Protein 3PQZ (pdb70)

B-factor: mean 33.23, std 18.2, range [5.37, 150.25]

Nearest PDB structures (foldseek):
  3pqz-assembly1_A  TM=1.010E+00  e=4.378E-22  Homo sapiens
  7mp3-assembly2_C  TM=1.003E+00  e=7.260E-20  Homo sapiens
  3pqz-assembly2_B  TM=9.980E-01  e=1.203E-19  Homo sapiens
  7mp3-assembly1_B  TM=9.924E-01  e=3.200E-18  Homo sapiens
  7mp3-assembly2_D  TM=9.822E-01  e=5.647E-18  Homo sapiens

Radius of gyration: 23.72 Å; Cα contacts (8 Å, |Δi|>4): 847; chains: 6; bounding box: 59×44×58 Å

Solvent-accessible surface area: 21360 Å² total

InterPro domains:
  IPR000159 Ras-associating domain [PS50200] (100-186)
  IPR000159 Ras-associating domain [SM00314] (100-186)
  IPR000980 SH2 domain [PF00017] (431-512)
  IPR000980 SH2 domain [PS50001] (431-527)
  IPR000980 SH2 domain [SM00252] (429-518)
  IPR001849 Pleckstrin homology domain [PF00169] (231-335)
  IPR001849 Pleckstrin homology domain [PS50003] (229-338)
  IPR001849 Pleckstrin homology domain [SM00233] (230-340)
  IPR011993 PH-like domain superfamily [G3DSA:2.30.29.30] (189-351)
  IPR015042 BPS (Between PH and SH2) domain [PF08947] (365-411)
  IPR029071 Ubiquitin-like domain superfamily [SSF54236] (96-192)
  IPR035032 Growth factor receptor-bound protein 7, SH2 domain [cd10413] (425-532)
  IPR036860 SH2 domain superfamily [G3DSA:3.30.505.10] (414-532)
  IPR036860 SH2 domain superfamily [SSF55550] (418-529)
  IPR039664 GRB/APBB1IP [PTHR11243] (36-532)
  IPR039665 APBB1IP, PH domain [cd01259] (225-347)
  IPR046986 Growth factor receptor-bound protein 7, RA domain [cd16140] (100-187)

Foldseek 3Di:
DCCVVPQLEPEADDPVVQLVLCVVVPLDFLAWHKYDDPVDQKIWIWGRDPSDTDIFIKDWDADPGAIWIDRPVPPDTGNDVVRVLVVQQPPCVVHPHGNPHRRD/DVPVVVPFLEPEDDDPVVQLVLCVVVPLDFLAWHKYDDPPDCKIWIWGRDPSDTDIFIWHWDCVVQIWIDRPVPPDTDNYPVRVLVVQQPPCVVHPHGNPHRRGD/DQEPEDDDPVVQLVVCVVVPLDAQEWHKYQDDPDNQKIWIWGHDPSDTDIFIWHWDDDVAIWIDSPPPPDTDNDDVVVLVVQQPDQVVHPHGHDHGD/DQQEPEADDPVVQLVVCVVVPLDAQEWHKYQDPPPVQKIWIWGHDPSDTDIFIWHWDDVQIWIDRPPPPDTDNDDVRVLVVQQPDQVVHPHGHDHGD/DDVPDDDDDD/DDVPDDDDDD

Sequence (423 aa):
AIHRTQLWFHGRISREESQRLIGQQGLVDGLFLVRESQRPQGFVLSLCHLQKVKHYLILPSEEEGRLYFSMDDGQTRFTDLLQLVEFHQLNRGILPCLLRHCCTAAIHRTQLWFHGRISREESQRLIGQQGLVDGLFLVRESQRNQGFVLSLCHLQKVKHYLILPSEEGRLYFSMDDGQTRFTDLLQLVEFHQLNRGILPCLLRHCCTRLWFHGRISREESQRLIGQQGLVDGLFLVRESQRNPQGFVLSLCHLQKVKHYLILPSEEERLYFSMDDGQTRFTDLLQLVEFHQLNRGILPCLLRHCCQLWFHGRISREESQRLIGQQGLVDGLFLVRESQRNPQGFVLSLCHLQKVKHYLILPSEERLYFSMDDGQTRFTDLLQLVEFHQLNRGILPCLLRHCCWFEGYDNTFPWFEGYDNTFP

CATH classification: 3.30.505.10

Structure (mmCIF, N/CA/C/O backbone):
data_3PQZ
#
_entry.id   3PQZ
#
_cell.length_a   52.660
_cell.length_b   79.110
_cell.length_c   54.690
_cell.angle_alpha   90.00
_cell.angle_beta   104.40
_cell.angle_gamma   90.00
#
_symmetry.space_group_name_H-M   'P 1 21 1'
#
loop_
_entity.id
_entity.type
_entity.pdbx_description
1 polymer 'Growth factor receptor-bound protein 7'
2 polymer 'cyclic peptide'
3 water water
#
loop_
_atom_site.group_PDB
_atom_site.id
_atom_site.type_symbol
_atom_site.label_atom_id
_atom_site.label_alt_id
_atom_site.label_comp_id
_atom_site.label_asym_id
_atom_site.label_entity_id
_atom_site.label_seq_id
_atom_site.pdbx_PDB_ins_code
_atom_site.Cartn_x
_atom_site.Cartn_y
_atom_site.Cartn_z
_atom_site.occupancy
_atom_site.B_iso_or_equiv
_atom_site.auth_seq_id
_atom_site.auth_comp_id
_atom_site.auth_asym_id
_atom_site.auth_atom_id
_atom_site.pdbx_PDB_model_num
ATOM 1 N N . ALA A 1 9 ? 20.420 1.328 18.209 1.00 37.42 424 ALA A N 1
ATOM 2 C CA . ALA A 1 9 ? 21.731 1.083 17.612 1.00 50.29 424 ALA A CA 1
ATOM 3 C C . ALA A 1 9 ? 22.613 0.199 18.492 1.00 45.90 424 ALA A C 1
ATOM 4 O O . ALA A 1 9 ? 23.626 -0.337 18.030 1.00 45.91 424 ALA A O 1
ATOM 6 N N . ILE A 1 10 ? 22.233 0.049 19.758 1.00 28.93 425 ILE A N 1
ATOM 7 C CA . ILE A 1 10 ? 22.956 -0.845 20.648 1.00 25.82 425 ILE A CA 1
ATOM 8 C C . ILE A 1 10 ? 22.709 -2.287 20.263 1.00 35.96 425 ILE A C 1
ATOM 9 O O . ILE A 1 10 ? 23.507 -3.156 20.588 1.00 43.49 425 ILE A O 1
ATOM 14 N N . HIS A 1 11 ? 21.598 -2.554 19.585 1.00 39.07 426 HIS A N 1
ATOM 15 C CA . HIS A 1 11 ? 21.322 -3.926 19.173 1.00 28.65 426 HIS A CA 1
ATOM 16 C C . HIS A 1 11 ? 22.390 -4.432 18.204 1.00 13.08 426 HIS A C 1
ATOM 17 O O . HIS A 1 11 ? 22.564 -5.639 18.027 1.00 26.90 426 HIS A O 1
ATOM 24 N N . ARG A 1 12 ? 23.129 -3.500 17.608 1.00 29.95 427 ARG A N 1
ATOM 25 C CA . ARG A 1 12 ? 24.217 -3.843 16.701 1.00 37.82 427 ARG A CA 1
ATOM 26 C C . ARG A 1 12 ? 25.388 -4.478 17.434 1.00 35.19 427 ARG A C 1
ATOM 27 O O . ARG A 1 12 ? 26.229 -5.129 16.828 1.00 49.34 427 ARG A O 1
ATOM 35 N N . THR A 1 13 ? 25.439 -4.274 18.744 1.00 37.49 428 THR A N 1
ATOM 36 C CA . THR A 1 13 ? 26.495 -4.856 19.563 1.00 23.75 428 THR A CA 1
ATOM 37 C C . THR A 1 13 ? 26.097 -6.247 20.040 1.00 20.54 428 THR A C 1
ATOM 38 O O . THR A 1 13 ? 26.897 -6.964 20.642 1.00 27.37 428 THR A O 1
ATOM 42 N N . GLN A 1 14 ? 24.853 -6.627 19.768 1.00 23.01 429 GLN A N 1
ATOM 43 C CA . GLN A 1 14 ? 24.362 -7.950 20.151 1.00 18.54 429 GLN A CA 1
ATOM 44 C C . GLN A 1 14 ? 24.671 -9.016 19.091 1.00 28.27 429 GLN A C 1
ATOM 45 O O . GLN A 1 14 ? 24.577 -8.730 17.896 1.00 36.92 429 GLN A O 1
ATOM 51 N N . LEU A 1 15 ? 25.011 -10.236 19.504 1.00 27.33 430 LEU A N 1
ATOM 52 C CA . LEU A 1 15 ? 25.329 -11.274 18.520 1.00 29.27 430 LEU A CA 1
ATOM 53 C C . LEU A 1 15 ? 24.091 -11.950 17.941 1.00 29.25 430 LEU A C 1
ATOM 54 O O . LEU A 1 15 ? 24.189 -12.666 16.944 1.00 35.20 430 LEU A O 1
ATOM 59 N N . TRP A 1 16 ? 22.928 -11.712 18.538 1.00 23.77 431 TRP A N 1
ATOM 60 C CA . TRP A 1 16 ? 21.713 -12.333 18.026 1.00 25.39 431 TRP A CA 1
ATOM 61 C C . TRP A 1 16 ? 21.127 -11.463 16.924 1.00 27.76 431 TRP A C 1
ATOM 62 O O . TRP A 1 16 ? 20.140 -11.824 16.285 1.00 29.73 431 TRP A O 1
ATOM 73 N N . PHE A 1 17 ? 21.753 -10.311 16.712 1.00 11.11 432 PHE A N 1
ATOM 74 C CA . PHE A 1 17 ? 21.282 -9.352 15.725 1.00 21.44 432 PHE A CA 1
ATOM 75 C C . PHE A 1 17 ? 21.996 -9.600 14.405 1.00 27.91 432 PHE A C 1
ATOM 76 O O . PHE A 1 17 ? 23.224 -9.556 14.335 1.00 36.19 432 PHE A O 1
ATOM 84 N N . HIS A 1 18 ? 21.219 -9.852 13.363 1.00 22.83 433 HIS A N 1
ATOM 85 C CA . HIS A 1 18 ? 21.760 -10.245 12.070 1.00 11.77 433 HIS A CA 1
ATOM 86 C C . HIS A 1 18 ? 21.560 -9.138 11.048 1.00 24.25 433 HIS A C 1
ATOM 87 O O . HIS A 1 18 ? 21.821 -9.323 9.859 1.00 28.24 433 HIS A O 1
ATOM 94 N N . GLY A 1 19 ? 21.109 -7.983 11.523 1.00 16.22 434 GLY A N 1
ATOM 95 C CA . GLY A 1 19 ? 20.781 -6.876 10.649 1.00 19.07 434 GLY A CA 1
ATOM 96 C C . GLY A 1 19 ? 19.857 -7.341 9.541 1.00 22.92 434 GLY A C 1
ATOM 97 O O . GLY A 1 19 ? 18.904 -8.076 9.802 1.00 18.85 434 GLY A O 1
ATOM 98 N N . ARG A 1 20 ? 20.128 -6.926 8.309 1.00 26.62 435 ARG A N 1
ATOM 99 C CA . ARG A 1 20 ? 19.191 -7.175 7.218 1.00 27.61 435 ARG A CA 1
ATOM 100 C C . ARG A 1 20 ? 19.442 -8.485 6.474 1.00 32.39 435 ARG A C 1
ATOM 101 O O . ARG A 1 20 ? 20.220 -8.535 5.522 1.00 41.59 435 ARG A O 1
ATOM 109 N N . ILE A 1 21 ? 18.764 -9.538 6.916 1.00 25.74 436 ILE A N 1
ATOM 110 C CA . ILE A 1 21 ? 18.777 -10.832 6.241 1.00 15.22 436 ILE A CA 1
ATOM 111 C C . ILE A 1 21 ? 17.344 -11.278 5.984 1.00 15.24 436 ILE A C 1
ATOM 112 O O . ILE A 1 21 ? 16.429 -10.897 6.708 1.00 20.44 436 ILE A O 1
ATOM 117 N N . SER A 1 22 ? 17.154 -12.076 4.943 1.00 17.73 437 SER A N 1
ATOM 118 C CA . SER A 1 22 ? 15.828 -12.535 4.539 1.00 21.19 437 SER A CA 1
ATOM 119 C C . SER A 1 22 ? 15.286 -13.590 5.503 1.00 20.99 437 SER A C 1
ATOM 120 O O . SER A 1 22 ? 16.034 -14.158 6.297 1.00 18.66 437 SER A O 1
ATOM 123 N N . ARG A 1 23 ? 13.982 -13.842 5.433 1.00 25.59 438 ARG A N 1
ATOM 124 C CA . ARG A 1 23 ? 13.376 -14.950 6.169 1.00 22.98 438 ARG A CA 1
ATOM 125 C C . ARG A 1 23 ? 14.018 -16.289 5.833 1.00 20.47 438 ARG A C 1
ATOM 126 O O . ARG A 1 23 ? 14.316 -17.089 6.730 1.00 37.05 438 ARG A O 1
ATOM 134 N N . GLU A 1 24 ? 14.259 -16.529 4.551 1.00 29.60 439 GLU A N 1
ATOM 135 C CA . GLU A 1 24 ? 14.889 -17.768 4.113 1.00 32.35 439 GLU A CA 1
ATOM 136 C C . GLU A 1 24 ? 16.254 -17.944 4.765 1.00 24.14 439 GLU A C 1
ATOM 137 O O . GLU A 1 24 ? 16.584 -19.012 5.282 1.00 22.25 439 GLU A O 1
ATOM 143 N N . GLU A 1 25 ? 17.068 -16.913 4.714 1.00 16.69 440 GLU A N 1
ATOM 144 C CA . GLU A 1 25 ? 18.357 -16.907 5.351 1.00 17.82 440 GLU A CA 1
ATOM 145 C C . GLU A 1 25 ? 18.298 -17.051 6.840 1.00 24.14 440 GLU A C 1
ATOM 146 O O . GLU A 1 25 ? 19.107 -17.716 7.385 1.00 27.51 440 GLU A O 1
ATOM 152 N N . SER A 1 26 ? 17.329 -16.460 7.494 1.00 14.21 441 SER A N 1
ATOM 153 C CA . SER A 1 26 ? 17.157 -16.720 8.886 1.00 24.59 441 SER A CA 1
ATOM 154 C C . SER A 1 26 ? 16.779 -18.161 9.230 1.00 17.51 441 SER A C 1
ATOM 155 O O . SER A 1 26 ? 17.151 -18.634 10.227 1.00 24.31 441 SER A O 1
ATOM 158 N N . GLN A 1 27 ? 16.080 -18.852 8.370 1.00 14.77 442 GLN A N 1
ATOM 159 C CA . GLN A 1 27 ? 15.743 -20.218 8.638 1.00 25.49 442 GLN A CA 1
ATOM 160 C C . GLN A 1 27 ? 16.858 -21.194 8.298 1.00 34.70 442 GLN A C 1
ATOM 161 O O . GLN A 1 27 ? 16.930 -22.230 8.855 1.00 30.10 442 GLN A O 1
ATOM 167 N N . ARG A 1 28 ? 17.740 -20.803 7.404 1.00 34.88 443 ARG A N 1
ATOM 168 C CA . ARG A 1 28 ? 18.934 -21.543 7.174 1.00 38.04 443 ARG A CA 1
ATOM 169 C C . ARG A 1 28 ? 19.885 -21.418 8.330 1.00 47.65 443 ARG A C 1
ATOM 170 O O . ARG A 1 28 ? 20.455 -22.417 8.737 1.00 50.66 443 ARG A O 1
ATOM 178 N N . LEU A 1 29 ? 20.042 -20.211 8.870 1.00 40.20 444 LEU A N 1
ATOM 179 C CA . LEU A 1 29 ? 20.938 -19.968 9.987 1.00 26.93 444 LEU A CA 1
ATOM 180 C C . LEU A 1 29 ? 20.501 -20.710 11.232 1.00 19.44 444 LEU A C 1
ATOM 181 O O . LEU A 1 29 ? 21.300 -21.392 11.876 1.00 29.93 444 LEU A O 1
ATOM 186 N N . ILE A 1 30 ? 19.223 -20.586 11.561 1.00 22.02 445 ILE A N 1
ATOM 187 C CA . ILE A 1 30 ? 18.668 -21.366 12.658 1.00 27.36 445 ILE A CA 1
ATOM 188 C C . ILE A 1 30 ? 18.807 -22.876 12.448 1.00 26.16 445 ILE A C 1
ATOM 189 O O . ILE A 1 30 ? 19.132 -23.604 13.385 1.00 25.19 445 ILE A O 1
ATOM 194 N N . GLY A 1 31 ? 18.554 -23.345 11.232 1.00 26.62 446 GLY A N 1
ATOM 195 C CA . GLY A 1 31 ? 18.874 -24.718 10.879 1.00 24.15 446 GLY A CA 1
ATOM 196 C C . GLY A 1 31 ? 20.320 -25.144 11.093 1.00 35.48 446 GLY A C 1
ATOM 197 O O . GLY A 1 31 ? 20.584 -26.239 11.589 1.00 31.09 446 GLY A O 1
ATOM 198 N N . GLN A 1 32 ? 21.258 -24.270 10.741 1.00 40.40 447 GLN A N 1
ATOM 199 C CA . GLN A 1 32 ? 22.685 -24.570 10.854 1.00 36.82 447 GLN A CA 1
ATOM 200 C C . GLN A 1 32 ? 23.112 -24.833 12.281 1.00 40.78 447 GLN A C 1
ATOM 201 O O . GLN A 1 32 ? 24.016 -25.629 12.541 1.00 48.08 447 GLN A O 1
ATOM 207 N N . GLN A 1 33 ? 22.462 -24.138 13.198 1.00 43.49 448 GLN A N 1
ATOM 208 C CA . GLN A 1 33 ? 22.775 -24.244 14.609 1.00 37.40 448 GLN A CA 1
ATOM 209 C C . GLN A 1 33 ? 21.882 -25.273 15.313 1.00 32.61 448 GLN A C 1
ATOM 210 O O . GLN A 1 33 ? 21.748 -25.267 16.529 1.00 45.11 448 GLN A O 1
ATOM 216 N N . GLY A 1 34 ? 21.278 -26.155 14.513 1.00 28.34 449 GLY A N 1
ATOM 217 C CA . GLY A 1 34 ? 20.585 -27.343 15.005 1.00 28.10 449 GLY A CA 1
ATOM 218 C C . GLY A 1 34 ? 19.108 -27.333 15.373 1.00 34.91 449 GLY A C 1
ATOM 219 O O . GLY A 1 34 ? 18.604 -28.299 15.946 1.00 37.38 449 GLY A O 1
ATOM 220 N N . LEU A 1 35 ? 18.416 -26.248 15.043 1.00 36.98 450 LEU A N 1
ATOM 221 C CA . LEU A 1 35 ? 16.973 -26.122 15.264 1.00 28.92 450 LEU A CA 1
ATOM 222 C C . LEU A 1 35 ? 16.621 -26.436 16.699 1.00 35.36 450 LEU A C 1
ATOM 223 O O . LEU A 1 35 ? 15.715 -27.227 16.971 1.00 23.92 450 LEU A O 1
ATOM 228 N N . VAL A 1 36 ? 17.353 -25.836 17.625 1.00 45.18 451 VAL A N 1
ATOM 229 C CA . VAL A 1 36 ? 17.064 -26.015 19.033 1.00 40.59 451 VAL A CA 1
ATOM 230 C C . VAL A 1 36 ? 15.907 -25.123 19.461 1.00 42.09 451 VAL A C 1
ATOM 231 O O . VAL A 1 36 ? 15.787 -23.986 18.999 1.00 33.76 451 VAL A O 1
ATOM 235 N N . ASP A 1 37 ? 15.057 -25.636 20.340 1.00 45.87 452 ASP A N 1
ATOM 236 C CA . ASP A 1 37 ? 13.889 -24.890 20.783 1.00 28.34 452 ASP A CA 1
ATOM 237 C C . ASP A 1 37 ? 14.399 -23.660 21.534 1.00 27.15 452 ASP A C 1
ATOM 238 O O . ASP A 1 37 ? 15.255 -23.766 22.408 1.00 36.69 452 ASP A O 1
ATOM 243 N N . GLY A 1 38 ? 13.888 -22.493 21.167 1.00 26.85 45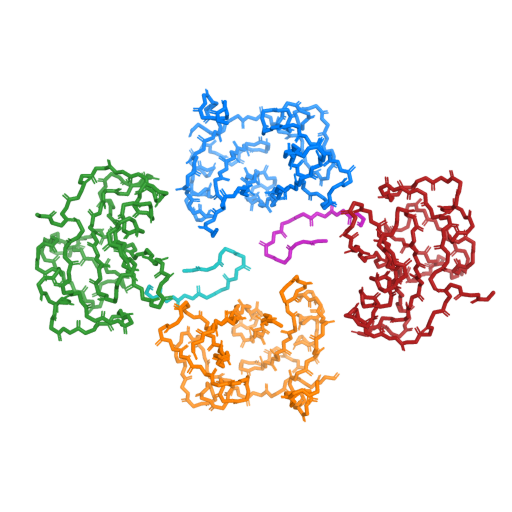3 GLY A N 1
ATOM 244 C CA . GLY A 1 38 ? 14.319 -21.231 21.742 1.00 17.56 453 GLY A CA 1
ATOM 245 C C . GLY A 1 38 ? 15.583 -20.657 21.126 1.00 20.93 453 GLY A C 1
ATOM 246 O O . GLY A 1 38 ? 16.104 -19.642 21.594 1.00 22.80 453 GLY A O 1
ATOM 247 N N . LEU A 1 39 ? 16.076 -21.302 20.073 1.00 19.79 454 LEU A N 1
ATOM 248 C CA . LEU A 1 39 ? 17.193 -20.757 19.315 1.00 20.14 454 LEU A CA 1
ATOM 249 C C . LEU A 1 39 ? 16.575 -19.570 18.598 1.00 22.02 454 LEU A C 1
ATOM 250 O O . LEU A 1 39 ? 15.510 -19.709 17.997 1.00 21.52 454 LEU A O 1
ATOM 255 N N . PHE A 1 40 ? 17.214 -18.407 18.639 1.00 27.68 455 PHE A N 1
ATOM 256 C CA . PHE A 1 40 ? 16.572 -17.236 18.059 1.00 25.43 455 PHE A CA 1
ATOM 257 C C . PHE A 1 40 ? 17.578 -16.228 17.519 1.00 27.45 455 PHE A C 1
ATOM 258 O O . PHE A 1 40 ? 18.754 -16.240 17.881 1.00 23.67 455 PHE A O 1
ATOM 266 N N . LEU A 1 41 ? 17.096 -15.356 16.642 1.00 21.15 456 LEU A N 1
ATOM 267 C CA . LEU A 1 41 ? 17.844 -14.189 16.199 1.00 20.01 456 LEU A CA 1
ATOM 268 C C . LEU A 1 41 ? 16.904 -13.017 15.927 1.00 15.03 456 LEU A C 1
ATOM 269 O O . LEU A 1 41 ? 15.706 -13.206 15.752 1.00 9.65 456 LEU A O 1
ATOM 274 N N . VAL A 1 42 ? 17.448 -11.807 15.894 1.00 15.48 457 VAL A N 1
ATOM 275 C CA . VAL A 1 42 ? 16.685 -10.628 15.500 1.00 9.54 457 VAL A CA 1
ATOM 276 C C . VAL A 1 42 ? 17.243 -9.956 14.255 1.00 15.95 457 VAL A C 1
ATOM 277 O O . VAL A 1 42 ? 18.460 -9.822 14.101 1.00 25.39 457 VAL A O 1
ATOM 281 N N . ARG A 1 43 ? 16.357 -9.533 13.367 1.00 18.35 458 ARG A N 1
ATOM 282 C CA . ARG A 1 43 ? 16.772 -8.941 12.111 1.00 25.79 458 ARG A CA 1
ATOM 283 C C . ARG A 1 43 ? 15.907 -7.778 11.671 1.00 31.19 458 ARG A C 1
ATOM 284 O O . ARG A 1 43 ? 14.822 -7.535 12.188 1.00 19.64 458 ARG A O 1
ATOM 292 N N . GLU A 1 44 ? 16.460 -7.016 10.736 1.00 27.70 459 GLU A N 1
ATOM 293 C CA . GLU A 1 44 ? 15.723 -5.954 10.055 1.00 29.97 459 GLU A CA 1
ATOM 294 C C . GLU A 1 44 ? 14.582 -6.431 9.164 1.00 25.64 459 GLU A C 1
ATOM 295 O O . GLU A 1 44 ? 14.747 -7.375 8.398 1.00 23.42 459 GLU A O 1
ATOM 301 N N . SER A 1 45 ? 13.479 -5.690 9.135 1.00 23.29 460 SER A N 1
ATOM 302 C CA . SER A 1 45 ? 12.402 -6.014 8.218 1.00 26.21 460 SER A CA 1
ATOM 303 C C . SER A 1 45 ? 12.866 -5.460 6.876 1.00 26.38 460 SER A C 1
ATOM 304 O O . SER A 1 45 ? 13.603 -4.468 6.843 1.00 32.05 460 SER A O 1
ATOM 307 N N . GLN A 1 46 ? 12.433 -6.059 5.775 1.00 31.34 461 GLN A N 1
ATOM 308 C CA . GLN A 1 46 ? 12.972 -5.715 4.461 1.00 29.27 461 GLN A CA 1
ATOM 309 C C . GLN A 1 46 ? 12.546 -4.340 3.962 1.00 36.59 461 GLN A C 1
ATOM 310 O O . GLN A 1 46 ? 13.341 -3.618 3.372 1.00 42.44 461 GLN A O 1
ATOM 316 N N . ARG A 1 47 ? 11.281 -3.993 4.163 1.00 39.37 462 ARG A N 1
ATOM 317 C CA . ARG A 1 47 ? 10.783 -2.684 3.749 1.00 47.08 462 ARG A CA 1
ATOM 318 C C . ARG A 1 47 ? 10.926 -1.634 4.843 1.00 47.59 462 ARG A C 1
ATOM 319 O O . ARG A 1 47 ? 10.819 -0.437 4.581 1.00 49.56 462 ARG A O 1
ATOM 321 N N . PRO A 1 49 ? 12.398 -1.256 8.083 1.00 46.10 464 PRO A N 1
ATOM 322 C CA . PRO A 1 49 ? 12.729 0.168 8.197 1.00 49.84 464 PRO A CA 1
ATOM 323 C C . PRO A 1 49 ? 13.213 0.427 9.609 1.00 50.30 464 PRO A C 1
ATOM 324 O O . PRO A 1 49 ? 14.385 0.232 9.940 1.00 37.99 464 PRO A O 1
ATOM 328 N N . GLN A 1 50 ? 12.281 0.892 10.431 1.00 58.92 465 GLN A N 1
ATOM 329 C CA . GLN A 1 50 ? 12.488 0.977 11.864 1.00 57.14 465 GLN A CA 1
ATOM 330 C C . GLN A 1 50 ? 11.789 -0.228 12.467 1.00 39.48 465 GLN A C 1
ATOM 331 O O . GLN A 1 50 ? 11.346 -0.201 13.613 1.00 31.35 465 GLN A O 1
ATOM 337 N N . GLY A 1 51 ? 11.722 -1.299 11.683 1.00 19.56 466 GLY A N 1
ATOM 338 C CA . GLY A 1 51 ? 10.936 -2.460 12.049 1.00 17.37 466 GLY A CA 1
ATOM 339 C C . GLY A 1 51 ? 11.775 -3.713 11.929 1.00 21.58 466 GLY A C 1
ATOM 340 O O . GLY A 1 51 ? 12.753 -3.757 11.183 1.00 26.10 466 GLY A O 1
ATOM 341 N N . PHE A 1 52 ? 11.397 -4.731 12.689 1.00 25.29 467 PHE A N 1
ATOM 342 C CA . PHE A 1 52 ? 12.257 -5.886 12.895 1.00 9.29 467 PHE A CA 1
ATOM 343 C C . PHE A 1 52 ? 11.462 -7.176 12.969 1.00 13.38 467 PHE A C 1
ATOM 344 O O . PHE A 1 52 ? 10.243 -7.158 13.049 1.00 21.50 467 PHE A O 1
ATOM 352 N N . VAL A 1 53 ? 12.159 -8.295 12.835 1.00 11.27 468 VAL A N 1
ATOM 353 C CA . VAL A 1 53 ? 11.547 -9.597 12.998 1.00 13.90 468 VAL A CA 1
ATOM 354 C C . VAL A 1 53 ? 12.386 -10.416 13.973 1.00 16.82 468 VAL A C 1
ATOM 355 O O . VAL A 1 53 ? 13.617 -10.464 13.865 1.00 21.99 468 VAL A O 1
ATOM 359 N N . LEU A 1 54 ? 11.711 -11.055 14.921 1.00 14.67 469 LEU A N 1
ATOM 360 C CA . LEU A 1 54 ? 12.349 -11.994 15.824 1.00 10.29 469 LEU A CA 1
ATOM 361 C C . LEU A 1 54 ? 12.079 -13.379 15.247 1.00 16.28 469 LEU A C 1
ATOM 362 O O . LEU A 1 54 ? 10.927 -13.807 15.159 1.00 14.99 469 LEU A O 1
ATOM 367 N N . SER A 1 55 ? 13.136 -14.077 14.851 1.00 12.49 470 SER A N 1
ATOM 368 C CA . SER A 1 55 ? 12.993 -15.405 14.275 1.00 15.25 470 SER A CA 1
ATOM 369 C C . SER A 1 55 ? 13.390 -16.448 15.311 1.00 17.80 470 SER A C 1
ATOM 370 O O . SER A 1 55 ? 14.514 -16.451 15.815 1.00 14.44 470 SER A O 1
ATOM 373 N N . LEU A 1 56 ? 12.440 -17.323 15.626 1.00 24.69 471 LEU A N 1
ATOM 374 C CA . LEU A 1 56 ? 12.505 -18.166 16.816 1.00 25.50 471 LEU A CA 1
ATOM 375 C C . LEU A 1 56 ? 12.182 -19.607 16.432 1.00 19.51 471 LEU A C 1
ATOM 376 O O . LEU A 1 56 ? 11.203 -19.854 15.736 1.00 25.21 471 LEU A O 1
ATOM 381 N N . CYS A 1 57 ? 12.984 -20.567 16.888 1.00 23.93 472 CYS A N 1
ATOM 382 C CA . CYS A 1 57 ? 12.652 -21.965 16.625 1.00 17.88 472 CYS A CA 1
ATOM 383 C C . CYS A 1 57 ? 11.814 -22.557 17.754 1.00 11.97 472 CYS A C 1
ATOM 384 O O . CYS A 1 57 ? 12.173 -22.479 18.929 1.00 28.98 472 CYS A O 1
ATOM 387 N N . HIS A 1 58 ? 10.691 -23.160 17.373 1.00 22.28 473 HIS A N 1
ATOM 388 C CA . HIS A 1 58 ? 9.831 -23.894 18.295 1.00 34.70 473 HIS A CA 1
ATOM 389 C C . HIS A 1 58 ? 9.306 -25.169 17.623 1.00 35.38 473 HIS A C 1
ATOM 390 O O . HIS A 1 58 ? 8.677 -25.094 16.566 1.00 43.08 473 HIS A O 1
ATOM 397 N N . LEU A 1 59 ? 9.547 -26.327 18.235 1.00 32.87 474 LEU A N 1
ATOM 398 C CA . LEU A 1 59 ? 9.134 -27.614 17.667 1.00 32.77 474 LEU A CA 1
ATOM 399 C C . LEU A 1 59 ? 9.623 -27.828 16.239 1.00 23.53 474 LEU A C 1
ATOM 400 O O . LEU A 1 59 ? 8.878 -28.274 15.360 1.00 25.99 474 LEU A O 1
ATOM 405 N N . GLN A 1 60 ? 10.895 -27.503 16.035 1.00 29.77 475 GLN A N 1
ATOM 406 C CA . GLN A 1 60 ? 11.623 -27.739 14.790 1.00 32.70 475 GLN A CA 1
ATOM 407 C C . GLN A 1 60 ? 11.189 -26.798 13.667 1.00 30.79 475 GLN A C 1
ATOM 408 O O . GLN A 1 60 ? 11.495 -27.021 12.499 1.00 37.06 475 GLN A O 1
ATOM 414 N N . LYS A 1 61 ? 10.395 -25.799 14.024 1.00 28.14 476 LYS A N 1
ATOM 415 C CA . LYS A 1 61 ? 9.947 -24.798 13.080 1.00 24.61 476 LYS A CA 1
ATOM 416 C C . LYS A 1 61 ? 10.337 -23.370 13.411 1.00 25.21 476 LYS A C 1
ATOM 417 O O . LYS A 1 61 ? 10.293 -22.937 14.564 1.00 27.30 476 LYS A O 1
ATOM 423 N N . VAL A 1 62 ? 10.817 -22.675 12.391 1.00 24.38 477 VAL A N 1
ATOM 424 C CA . VAL A 1 62 ? 11.107 -21.270 12.549 1.00 26.07 477 VAL A CA 1
ATOM 425 C C . VAL A 1 62 ? 9.834 -20.452 12.381 1.00 35.06 477 VAL A C 1
ATOM 426 O O . VAL A 1 62 ? 9.160 -20.517 11.354 1.00 31.60 477 VAL A O 1
ATOM 430 N N . LYS A 1 63 ? 9.520 -19.686 13.418 1.00 35.25 478 LYS A N 1
ATOM 431 C CA . LYS A 1 63 ? 8.408 -18.746 13.425 1.00 27.81 478 LYS A CA 1
ATOM 432 C C . LYS A 1 63 ? 8.966 -17.331 13.426 1.00 32.82 478 LYS A C 1
ATOM 433 O O . LYS A 1 63 ? 10.082 -17.088 13.901 1.00 34.95 478 LYS A O 1
ATOM 439 N N . HIS A 1 64 ? 8.168 -16.396 12.924 1.00 24.96 479 HIS A N 1
ATOM 440 C CA . HIS A 1 64 ? 8.625 -15.028 12.731 1.00 13.61 479 HIS A CA 1
ATOM 441 C C . HIS A 1 64 ? 7.680 -14.007 13.351 1.00 26.54 479 HIS A C 1
ATOM 442 O O . HIS A 1 64 ? 6.495 -13.943 13.021 1.00 30.85 479 HIS A O 1
ATOM 449 N N . TYR A 1 65 ? 8.221 -13.237 14.288 1.00 14.95 480 TYR A N 1
ATOM 450 C CA . TYR A 1 65 ? 7.439 -12.268 15.038 1.00 9.44 480 TYR A CA 1
ATOM 451 C C . TYR A 1 65 ? 7.784 -10.829 14.669 1.00 25.73 480 TYR A C 1
ATOM 452 O O . TYR A 1 65 ? 8.908 -10.372 14.880 1.00 23.51 480 TYR A O 1
ATOM 461 N N . LEU A 1 66 ? 6.808 -10.120 14.112 1.00 18.76 481 LEU A N 1
ATOM 462 C CA . LEU A 1 66 ? 7.015 -8.743 13.692 1.00 18.36 481 LEU A CA 1
ATOM 463 C C . LEU A 1 66 ? 7.090 -7.808 14.897 1.00 28.24 481 LEU A C 1
ATOM 464 O O . LEU A 1 66 ? 6.295 -7.895 15.832 1.00 22.03 481 LEU A O 1
ATOM 469 N N . ILE A 1 67 ? 8.067 -6.912 14.847 1.00 14.41 482 ILE A N 1
ATOM 470 C CA . ILE A 1 67 ? 8.315 -5.923 15.878 1.00 18.63 482 ILE A CA 1
ATOM 471 C C . ILE A 1 67 ? 8.216 -4.576 15.189 1.00 28.06 482 ILE A C 1
ATOM 472 O O . ILE A 1 67 ? 9.023 -4.259 14.318 1.00 31.98 482 ILE A O 1
ATOM 477 N N . LEU A 1 68 ? 7.245 -3.771 15.597 1.00 24.04 483 LEU A N 1
ATOM 478 C CA . LEU A 1 68 ? 6.988 -2.504 14.936 1.00 22.57 483 LEU A CA 1
ATOM 479 C C . LEU A 1 68 ? 7.255 -1.367 15.907 1.00 26.02 483 LEU A C 1
ATOM 480 O O . LEU A 1 68 ? 7.003 -1.488 17.114 1.00 17.62 483 LEU A O 1
ATOM 485 N N . PRO A 1 69 ? 7.818 -0.270 15.377 1.00 25.70 484 PRO A N 1
ATOM 486 C CA . PRO A 1 69 ? 8.068 0.994 16.069 1.00 27.40 484 PRO A CA 1
ATOM 487 C C . PRO A 1 69 ? 6.832 1.871 16.154 1.00 33.55 484 PRO A C 1
ATOM 488 O O . PRO A 1 69 ? 5.988 1.860 15.260 1.00 42.75 484 PRO A O 1
ATOM 492 N N . SER A 1 70 ? 6.736 2.622 17.241 1.00 37.13 485 SER A N 1
ATOM 493 C CA . SER A 1 70 ? 5.725 3.658 17.387 1.00 34.66 485 SER A CA 1
ATOM 494 C C . SER A 1 70 ? 6.408 4.822 18.096 1.00 45.17 485 SER A C 1
ATOM 495 O O . SER A 1 70 ? 7.376 4.615 18.837 1.00 49.43 485 SER A O 1
ATOM 498 N N . GLU A 1 71 ? 5.802 5.977 18.025 1.00 54.93 486 GLU A N 1
ATOM 499 C CA . GLU A 1 71 ? 6.249 7.078 18.828 1.00 59.25 486 GLU A CA 1
ATOM 500 C C . GLU A 1 71 ? 5.483 7.231 20.137 1.00 58.24 486 GLU A C 1
ATOM 501 O O . GLU A 1 71 ? 4.517 6.570 20.407 1.00 58.05 486 GLU A O 1
ATOM 503 N N . GLU A 1 72 ? 5.979 8.120 20.953 1.00 54.02 487 GLU A N 1
ATOM 504 C CA . GLU A 1 72 ? 5.336 8.491 22.162 1.00 54.00 487 GLU A CA 1
ATOM 505 C C . GLU A 1 72 ? 6.092 9.626 22.760 1.00 61.06 487 GLU A C 1
ATOM 506 O O . GLU A 1 72 ? 7.183 9.459 23.255 1.00 61.45 487 GLU A O 1
ATOM 512 N N . GLU A 1 73 ? 5.497 10.797 22.679 1.00 70.70 488 GLU A N 1
ATOM 513 C CA . GLU A 1 73 ? 5.956 12.012 23.343 1.00 77.87 488 GLU A CA 1
ATOM 514 C C . GLU A 1 73 ? 7.444 12.338 23.513 1.00 68.20 488 GLU A C 1
ATOM 515 O O . GLU A 1 73 ? 7.852 12.520 24.637 1.00 71.13 488 GLU A O 1
ATOM 517 N N . GLY A 1 74 ? 8.252 12.498 22.470 1.00 62.93 489 GLY A N 1
ATOM 518 C CA . GLY A 1 74 ? 8.069 11.959 21.152 1.00 64.21 489 GLY A CA 1
ATOM 519 C C . GLY A 1 74 ? 9.221 11.009 20.879 1.00 64.92 489 GLY A C 1
ATOM 520 O O . GLY A 1 74 ? 10.024 11.222 20.008 1.00 59.50 489 GLY A O 1
ATOM 521 N N . ARG A 1 75 ? 9.262 9.939 21.658 1.00 64.37 490 ARG A N 1
ATOM 522 C CA . ARG A 1 75 ? 10.301 8.917 21.652 1.00 54.63 490 ARG A CA 1
ATOM 523 C C . ARG A 1 75 ? 9.769 7.552 21.229 1.00 47.69 490 ARG A C 1
ATOM 524 O O . ARG A 1 75 ? 8.715 7.105 21.678 1.00 48.35 490 ARG A O 1
ATOM 532 N N . LEU A 1 76 ? 10.525 6.904 20.354 1.00 41.83 491 LEU A N 1
ATOM 533 C CA . LEU A 1 76 ? 10.207 5.577 19.846 1.00 40.72 491 LEU A CA 1
ATOM 534 C C . LEU A 1 76 ? 10.252 4.479 20.902 1.00 45.79 491 LEU A C 1
ATOM 535 O O . LEU A 1 76 ? 11.089 4.471 21.805 1.00 56.89 491 LEU A O 1
ATOM 537 N N . TYR A 1 77 ? 9.311 3.553 20.754 1.00 46.18 492 TYR A N 1
ATOM 538 C CA . TYR A 1 77 ? 9.393 2.248 21.393 1.00 46.52 492 TYR A CA 1
ATOM 539 C C . TYR A 1 77 ? 9.005 1.158 20.400 1.00 24.68 492 TYR A C 1
ATOM 540 O O . TYR A 1 77 ? 8.440 1.432 19.334 1.00 22.22 492 TYR A O 1
ATOM 549 N N . PHE A 1 78 ? 9.303 -0.082 20.777 1.00 31.24 493 PHE A N 1
ATOM 550 C CA . PHE A 1 78 ? 8.965 -1.245 19.969 1.00 23.94 493 PHE A CA 1
ATOM 551 C C . PHE A 1 78 ? 7.943 -2.188 20.590 1.00 19.52 493 PHE A C 1
ATOM 552 O O . PHE A 1 78 ? 7.886 -2.342 21.811 1.00 14.92 493 PHE A O 1
ATOM 560 N N . SER A 1 79 ? 7.146 -2.832 19.740 1.00 26.22 494 SER A N 1
ATOM 561 C CA . SER A 1 79 ? 6.140 -3.774 20.223 1.00 9.17 494 SER A CA 1
ATOM 562 C C . SER A 1 79 ? 5.840 -4.865 19.202 1.00 24.43 494 SER A C 1
ATOM 563 O O . SER A 1 79 ? 5.933 -4.654 17.997 1.00 21.27 494 SER A O 1
ATOM 566 N N . MET A 1 80 ? 5.538 -6.042 19.713 1.00 22.30 495 MET A N 1
ATOM 567 C CA . MET A 1 80 ? 5.057 -7.134 18.927 1.00 14.76 495 MET A CA 1
ATOM 568 C C . MET A 1 80 ? 3.519 -7.317 18.975 1.00 21.51 495 MET A C 1
ATOM 569 O O . MET A 1 80 ? 2.966 -8.188 18.365 1.00 22.32 495 MET A O 1
ATOM 574 N N . ASP A 1 81 ? 2.825 -6.499 19.706 1.00 15.31 496 ASP A N 1
ATOM 575 C CA . ASP A 1 81 ? 1.415 -6.734 19.888 1.00 18.50 496 ASP A CA 1
ATOM 576 C C . ASP A 1 81 ? 0.635 -5.457 19.729 1.00 12.92 496 ASP A C 1
ATOM 577 O O . ASP A 1 81 ? -0.304 -5.206 20.398 1.00 18.89 496 ASP A O 1
ATOM 582 N N . ASP A 1 82 ? 1.065 -4.663 18.798 1.00 14.63 497 ASP A N 1
ATOM 583 C CA . ASP A 1 82 ? 0.466 -3.386 18.519 1.00 26.64 497 ASP A CA 1
ATOM 584 C C . ASP A 1 82 ? 0.343 -2.450 19.747 1.00 14.24 497 ASP A C 1
ATOM 585 O O . ASP A 1 82 ? -0.591 -1.744 19.899 1.00 19.67 497 ASP A O 1
ATOM 590 N N . GLY A 1 83 ? 1.361 -2.461 20.567 1.00 17.15 498 GLY A N 1
ATOM 591 C CA . GLY A 1 83 ? 1.509 -1.563 21.701 1.00 17.75 498 GLY A CA 1
ATOM 592 C C . GLY A 1 83 ? 0.988 -2.006 23.059 1.00 20.77 498 GLY A C 1
ATOM 593 O O . GLY A 1 83 ? 1.018 -1.229 24.013 1.00 19.61 498 GLY A O 1
ATOM 594 N N . GLN A 1 84 ? 0.528 -3.249 23.167 1.00 19.26 499 GLN A N 1
ATOM 595 C CA . GLN A 1 84 ? 0.092 -3.776 24.459 1.00 11.74 499 GLN A CA 1
ATOM 596 C C . GLN A 1 84 ? 1.296 -4.028 25.369 1.00 23.29 499 GLN A C 1
ATOM 597 O O . GLN A 1 84 ? 1.219 -3.829 26.582 1.00 25.80 499 GLN A O 1
ATOM 603 N N . THR A 1 85 ? 2.404 -4.472 24.782 1.00 18.11 500 THR A N 1
ATOM 604 C CA . THR A 1 85 ? 3.659 -4.583 25.516 1.00 19.54 500 THR A CA 1
ATOM 605 C C . THR A 1 85 ? 4.723 -3.795 24.754 1.00 26.27 500 THR A C 1
ATOM 606 O O . THR A 1 85 ? 4.937 -4.015 23.561 1.00 17.38 500 THR A O 1
ATOM 610 N N . ARG A 1 86 ? 5.409 -2.895 25.454 1.00 20.17 501 ARG A N 1
ATOM 611 C CA . ARG A 1 86 ? 6.235 -1.889 24.796 1.00 21.11 501 ARG A CA 1
ATOM 612 C C . ARG A 1 86 ? 7.664 -1.941 25.339 1.00 22.83 501 ARG A C 1
ATOM 613 O O . ARG A 1 86 ? 7.864 -2.221 26.520 1.00 29.11 501 ARG A O 1
ATOM 621 N N . PHE A 1 87 ? 8.656 -1.675 24.490 1.00 23.89 502 PHE A N 1
ATOM 622 C CA . PHE A 1 87 ? 10.051 -1.779 24.917 1.00 25.35 502 PHE A CA 1
ATOM 623 C C . PHE A 1 87 ? 10.843 -0.594 24.352 1.00 18.06 502 PHE A C 1
ATOM 624 O O . PHE A 1 87 ? 10.656 -0.222 23.194 1.00 21.02 502 PHE A O 1
ATOM 632 N N . THR A 1 88 ? 11.747 -0.027 25.147 1.00 17.08 503 THR A N 1
ATOM 633 C CA . THR A 1 88 ? 12.609 1.065 24.684 1.00 18.79 503 THR A CA 1
ATOM 634 C C . THR A 1 88 ? 13.490 0.664 23.501 1.00 26.25 503 THR A C 1
ATOM 635 O O . THR A 1 88 ? 13.789 1.491 22.638 1.00 22.57 503 THR A O 1
ATOM 639 N N . ASP A 1 89 ? 13.910 -0.597 23.464 1.00 17.39 504 ASP A N 1
ATOM 640 C CA . ASP A 1 89 ? 14.830 -1.051 22.430 1.00 15.78 504 ASP A CA 1
ATOM 641 C C . ASP A 1 89 ? 14.798 -2.572 22.361 1.00 25.52 504 ASP A C 1
ATOM 642 O O . ASP A 1 89 ? 14.171 -3.222 23.196 1.00 22.37 504 ASP A O 1
ATOM 647 N N . LEU A 1 90 ? 15.476 -3.138 21.369 1.00 19.27 505 LEU A N 1
ATOM 648 C CA . LEU A 1 90 ? 15.393 -4.574 21.146 1.00 22.81 505 LEU A CA 1
ATOM 649 C C . LEU A 1 90 ? 16.038 -5.404 22.245 1.00 17.90 505 LEU A C 1
ATOM 650 O O . LEU A 1 90 ? 15.567 -6.492 22.567 1.00 32.96 505 LEU A O 1
ATOM 655 N N . LEU A 1 91 ? 17.113 -4.888 22.824 1.00 16.33 506 LEU A N 1
ATOM 656 C CA . LEU A 1 91 ? 17.782 -5.575 23.918 1.00 20.45 506 LEU A CA 1
ATOM 657 C C . LEU A 1 91 ? 16.788 -5.800 25.082 1.00 13.84 506 LEU A C 1
ATOM 658 O O . LEU A 1 91 ? 16.707 -6.901 25.622 1.00 9.19 506 LEU A O 1
ATOM 663 N N . GLN A 1 92 ? 1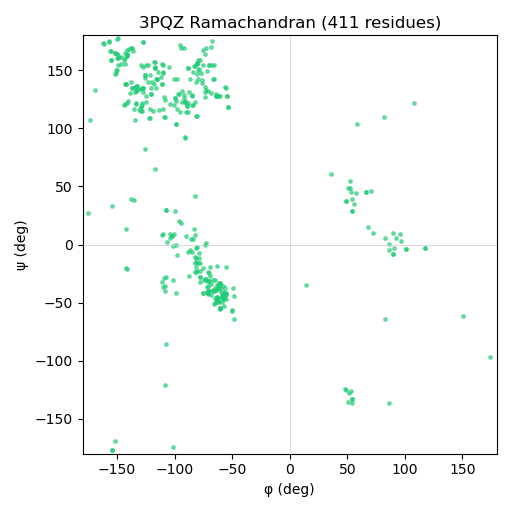6.038 -4.764 25.461 1.00 11.98 507 GLN A N 1
ATOM 664 C CA . GLN A 1 92 ? 15.011 -4.891 26.505 1.00 20.57 507 GLN A CA 1
ATOM 665 C C . GLN A 1 92 ? 13.977 -5.965 26.149 1.00 20.18 507 GLN A C 1
ATOM 666 O O . GLN A 1 92 ? 13.549 -6.734 27.011 1.00 18.13 507 GLN A O 1
ATOM 672 N N . LEU A 1 93 ? 13.564 -5.997 24.885 1.00 13.62 508 LEU A N 1
ATOM 673 C CA . LEU A 1 93 ? 12.576 -6.968 24.423 1.00 21.57 508 LEU A CA 1
ATOM 674 C C . LEU A 1 93 ? 13.108 -8.393 24.564 1.00 13.14 508 LEU A C 1
ATOM 675 O O . LEU A 1 93 ? 12.436 -9.278 25.124 1.00 18.27 508 LEU A O 1
ATOM 680 N N . VAL A 1 94 ? 14.344 -8.598 24.125 1.00 16.31 509 VAL A N 1
ATOM 681 C CA . VAL A 1 94 ? 14.938 -9.924 24.175 1.00 12.56 509 VAL A CA 1
ATOM 682 C C . VAL A 1 94 ? 15.117 -10.380 25.611 1.00 15.89 509 VAL A C 1
ATOM 683 O O . VAL A 1 94 ? 14.726 -11.484 25.984 1.00 18.43 509 VAL A O 1
ATOM 687 N N . GLU A 1 95 ? 15.720 -9.509 26.410 1.00 17.12 510 GLU A N 1
ATOM 688 C CA . GLU A 1 95 ? 15.950 -9.783 27.823 1.00 28.75 510 GLU A CA 1
ATOM 689 C C . GLU A 1 95 ? 14.637 -10.100 28.547 1.00 26.17 510 GLU A C 1
ATOM 690 O O . GLU A 1 95 ? 14.601 -10.979 29.402 1.00 30.50 510 GLU A O 1
ATOM 696 N N . PHE A 1 96 ? 13.565 -9.365 28.231 1.00 22.85 511 PHE A N 1
ATOM 697 C CA . PHE A 1 96 ? 12.255 -9.721 28.772 1.00 16.74 511 PHE A CA 1
ATOM 698 C C . PHE A 1 96 ? 11.823 -11.116 28.410 1.00 21.44 511 PHE A C 1
ATOM 699 O O . PHE A 1 96 ? 11.361 -11.879 29.263 1.00 19.49 511 PHE A O 1
ATOM 707 N N . HIS A 1 97 ? 11.997 -11.471 27.135 1.00 18.76 512 HIS A N 1
ATOM 708 C CA . HIS A 1 97 ? 11.460 -12.735 26.637 1.00 14.84 512 HIS A CA 1
ATOM 709 C C . HIS A 1 97 ? 12.405 -13.914 26.869 1.00 26.02 512 HIS A C 1
ATOM 710 O O . HIS A 1 97 ? 12.086 -15.045 26.495 1.00 21.71 512 HIS A O 1
ATOM 717 N N . GLN A 1 98 ? 13.505 -13.740 27.546 1.00 29.46 513 GLN A N 1
ATOM 718 C CA . GLN A 1 98 ? 14.316 -14.838 27.990 1.00 26.15 513 GLN A CA 1
ATOM 719 C C . GLN A 1 98 ? 13.743 -15.445 29.255 1.00 31.32 513 GLN A C 1
ATOM 720 O O . GLN A 1 98 ? 13.953 -16.569 29.565 1.00 18.63 513 GLN A O 1
ATOM 726 N N . LEU A 1 99 ? 12.970 -14.630 29.945 1.00 34.15 514 LEU A N 1
ATOM 727 C CA . LEU A 1 99 ? 12.341 -14.975 31.167 1.00 27.09 514 LEU A CA 1
ATOM 728 C C . LEU A 1 99 ? 10.846 -15.135 31.040 1.00 26.97 514 LEU A C 1
ATOM 729 O O . LEU A 1 99 ? 10.269 -15.876 31.763 1.00 32.10 514 LEU A O 1
ATOM 734 N N . ASN A 1 100 ? 10.216 -14.446 30.123 1.00 20.71 515 ASN A N 1
ATOM 735 C CA . ASN A 1 100 ? 8.785 -14.482 30.018 1.00 14.96 515 ASN A CA 1
ATOM 736 C C . ASN A 1 100 ? 8.372 -14.802 28.612 1.00 23.67 515 ASN A C 1
ATOM 737 O O . ASN A 1 100 ? 8.903 -14.238 27.733 1.00 30.07 515 ASN A O 1
ATOM 742 N N . ARG A 1 101 ? 7.431 -15.696 28.397 1.00 23.96 516 ARG A N 1
ATOM 743 C CA . ARG A 1 101 ? 7.039 -16.062 27.043 1.00 25.65 516 ARG A CA 1
ATOM 744 C C . ARG A 1 101 ? 6.253 -14.936 26.400 1.00 18.00 516 ARG A C 1
ATOM 745 O O . ARG A 1 101 ? 6.308 -14.756 25.186 1.00 21.02 516 ARG A O 1
ATOM 753 N N . GLY A 1 102 ? 5.541 -14.162 27.212 1.00 26.42 517 GLY A N 1
ATOM 754 C CA . GLY A 1 102 ? 4.700 -13.123 26.655 1.00 20.76 517 GLY A CA 1
ATOM 755 C C . GLY A 1 102 ? 3.835 -13.768 25.594 1.00 24.81 517 GLY A C 1
ATOM 756 O O . GLY A 1 102 ? 3.153 -14.756 25.865 1.00 23.12 517 GLY A O 1
ATOM 757 N N . ILE A 1 103 ? 3.835 -13.200 24.394 1.00 23.57 518 ILE A N 1
ATOM 758 C CA . ILE A 1 103 ? 3.062 -13.770 23.297 1.00 23.74 518 ILE A CA 1
ATOM 759 C C . ILE A 1 103 ? 3.744 -14.978 22.645 1.00 15.49 518 ILE A C 1
ATOM 760 O O . ILE A 1 103 ? 3.124 -15.683 21.850 1.00 21.44 518 ILE A O 1
ATOM 765 N N . LEU A 1 104 ? 5.012 -15.221 22.972 1.00 22.25 519 LEU A N 1
ATOM 766 C CA . LEU A 1 104 ? 5.755 -16.282 22.294 1.00 25.88 519 LEU A CA 1
ATOM 767 C C . LEU A 1 104 ? 5.382 -17.659 22.837 1.00 23.23 519 LEU A C 1
ATOM 768 O O . LEU A 1 104 ? 4.889 -17.781 23.960 1.00 28.91 519 LEU A O 1
ATOM 773 N N . PRO A 1 105 ? 5.641 -18.706 22.036 1.00 25.53 520 PRO A N 1
ATOM 774 C CA . PRO A 1 105 ? 5.327 -20.099 22.377 1.00 25.41 520 PRO A CA 1
ATOM 775 C C . PRO A 1 105 ? 6.366 -20.747 23.284 1.00 34.59 520 PRO A C 1
ATOM 776 O O . PRO A 1 105 ? 6.099 -21.794 23.873 1.00 40.94 520 PRO A O 1
ATOM 780 N N . CYS A 1 106 ? 7.533 -20.122 23.399 1.00 32.03 521 CYS A N 1
ATOM 781 C CA . CYS A 1 106 ? 8.569 -20.597 24.306 1.00 21.02 521 CYS A CA 1
ATOM 782 C C . CYS A 1 106 ? 9.483 -19.439 24.685 1.00 34.97 521 CYS A C 1
ATOM 783 O O . CYS A 1 106 ? 9.459 -18.389 24.043 1.00 39.63 521 CYS A O 1
ATOM 786 N N . LEU A 1 107 ? 10.301 -19.637 25.712 1.00 32.69 522 LEU A N 1
ATOM 787 C CA . LEU A 1 107 ? 11.332 -18.670 26.067 1.00 26.67 522 LEU A CA 1
ATOM 788 C C . LEU A 1 107 ? 12.406 -18.553 24.987 1.00 18.03 522 LEU A C 1
ATOM 789 O O . LEU A 1 107 ? 12.643 -19.490 24.226 1.00 22.64 522 LEU A O 1
ATOM 794 N N . LEU A 1 108 ? 13.058 -17.394 24.937 1.00 18.82 523 LEU A N 1
ATOM 795 C CA . LEU A 1 108 ? 14.252 -17.210 24.124 1.00 18.62 523 LEU A CA 1
ATOM 796 C C . LEU A 1 108 ? 15.443 -17.765 24.899 1.00 19.96 523 LEU A C 1
ATOM 797 O O . LEU A 1 108 ? 15.843 -17.202 25.917 1.00 25.33 523 LEU A O 1
ATOM 802 N N . ARG A 1 109 ? 16.002 -18.875 24.425 1.00 20.63 524 ARG A N 1
ATOM 803 C CA . ARG A 1 109 ? 16.946 -19.641 25.231 1.00 11.40 524 ARG A CA 1
ATOM 804 C C . ARG A 1 109 ? 18.380 -19.544 24.695 1.00 16.28 524 ARG A C 1
ATOM 805 O O . ARG A 1 109 ? 19.323 -19.493 25.482 1.00 28.06 524 ARG A O 1
ATOM 813 N N . HIS A 1 110 ? 18.566 -19.512 23.381 1.00 21.77 525 HIS A N 1
ATOM 814 C CA . HIS A 1 110 ? 19.909 -19.638 22.813 1.00 31.84 525 HIS A CA 1
ATOM 815 C C . HIS A 1 110 ? 20.053 -18.656 21.666 1.00 31.15 525 HIS A C 1
ATOM 816 O O . HIS A 1 110 ? 19.214 -18.585 20.766 1.00 38.50 525 HIS A O 1
ATOM 823 N N . CYS A 1 111 ? 21.146 -17.897 21.708 1.00 27.65 526 CYS A N 1
ATOM 824 C CA . CYS A 1 111 ? 21.437 -16.977 20.629 1.00 19.38 526 CYS A CA 1
ATOM 825 C C . CYS A 1 111 ? 21.908 -17.724 19.395 1.00 30.08 526 CYS A C 1
ATOM 826 O O . CYS A 1 111 ? 22.817 -18.554 19.452 1.00 33.92 526 CYS A O 1
ATOM 829 N N . CYS A 1 112 ? 21.302 -17.371 18.266 1.00 23.93 527 CYS A N 1
ATOM 830 C CA . CYS A 1 112 ? 21.778 -17.762 16.953 1.00 16.17 527 CYS A CA 1
ATOM 831 C C . CYS A 1 112 ? 22.730 -16.684 16.484 1.00 20.22 527 CYS A C 1
ATOM 832 O O . CYS A 1 112 ? 22.323 -15.548 16.247 1.00 16.17 527 CYS A O 1
ATOM 835 N N . THR A 1 113 ? 23.999 -17.040 16.352 1.00 24.10 528 THR A N 1
ATOM 836 C CA . THR A 1 113 ? 25.045 -16.049 16.140 1.00 28.14 528 THR A CA 1
ATOM 837 C C . THR A 1 113 ? 25.126 -15.537 14.701 1.00 38.43 528 THR A C 1
ATOM 838 O O . THR A 1 113 ? 24.821 -16.256 13.750 1.00 43.61 528 THR A O 1
ATOM 842 N N . ALA B 1 8 ? -16.091 1.529 -2.720 1.00 45.00 423 ALA B N 1
ATOM 843 C CA . ALA B 1 8 ? -17.092 1.610 -3.754 1.00 42.96 423 ALA B CA 1
ATOM 844 C C . ALA B 1 8 ? -16.448 2.063 -5.048 1.00 55.15 423 ALA B C 1
ATOM 845 O O . ALA B 1 8 ? -17.125 2.452 -5.973 1.00 52.96 423 ALA B O 1
ATOM 847 N N . ALA B 1 9 ? -15.123 2.006 -5.107 1.00 59.73 424 ALA B N 1
ATOM 848 C CA . ALA B 1 9 ? -14.441 2.321 -6.331 1.00 72.39 424 ALA B CA 1
ATOM 849 C C . ALA B 1 9 ? -14.456 1.106 -7.239 1.00 83.67 424 ALA B C 1
ATOM 850 O O . ALA B 1 9 ? -13.529 0.863 -8.000 1.00 95.07 424 ALA B O 1
ATOM 852 N N . ILE B 1 10 ? -15.579 0.424 -7.299 1.00 68.23 425 ILE B N 1
ATOM 853 C CA . ILE B 1 10 ? -15.686 -0.745 -8.117 1.00 55.54 425 ILE B CA 1
ATOM 854 C C . ILE B 1 10 ? -15.181 -1.710 -7.152 1.00 57.63 425 ILE B C 1
ATOM 855 O O . ILE B 1 10 ? -15.382 -1.525 -5.969 1.00 62.33 425 ILE B O 1
ATOM 860 N N . HIS B 1 11 ? -14.335 -2.570 -7.700 1.00 43.83 426 HIS B N 1
ATOM 861 C CA . HIS B 1 11 ? -14.057 -3.930 -7.376 1.00 33.11 426 HIS B CA 1
ATOM 862 C C . HIS B 1 11 ? -15.054 -4.545 -6.478 1.00 14.97 426 HIS B C 1
ATOM 863 O O . HIS B 1 11 ? -15.351 -5.639 -6.606 1.00 18.48 426 HIS B O 1
ATOM 870 N N . ARG B 1 12 ? -15.573 -3.758 -5.583 1.00 38.99 427 ARG B N 1
ATOM 871 C CA . ARG B 1 12 ? -16.634 -4.088 -4.665 1.00 45.71 427 ARG B CA 1
ATOM 872 C C . ARG B 1 12 ? -17.770 -4.550 -5.464 1.00 43.13 427 ARG B C 1
ATOM 873 O O . ARG B 1 12 ? -18.602 -5.251 -5.017 1.00 55.11 427 ARG B O 1
ATOM 881 N N . THR B 1 13 ? -17.736 -4.202 -6.711 1.00 42.51 428 THR B N 1
ATOM 882 C CA . THR B 1 13 ? -18.770 -4.637 -7.635 1.00 50.84 428 THR B CA 1
ATOM 883 C C . THR B 1 13 ? -18.504 -6.030 -8.226 1.00 9.84 428 THR B C 1
ATOM 884 O O . THR B 1 13 ? -19.369 -6.609 -8.866 1.00 9.75 428 THR B O 1
ATOM 888 N N . GLN B 1 14 ? -17.349 -6.559 -7.924 1.00 20.40 429 GLN B N 1
ATOM 889 C CA . GLN B 1 14 ? -16.964 -7.901 -8.304 1.00 19.22 429 GLN B CA 1
ATOM 890 C C . GLN B 1 14 ? -17.100 -8.894 -7.194 1.00 28.40 429 GLN B C 1
ATOM 891 O O . GLN B 1 14 ? -16.822 -8.623 -6.065 1.00 36.18 429 GLN B O 1
ATOM 897 N N . LEU B 1 15 ? -17.518 -10.072 -7.562 1.00 25.73 430 LEU B N 1
ATOM 898 C CA . LEU B 1 15 ? -17.811 -11.134 -6.639 1.00 26.81 430 LEU B CA 1
ATOM 899 C C . LEU B 1 15 ? -16.629 -11.932 -6.098 1.00 29.05 430 LEU B C 1
ATOM 900 O O . LEU B 1 15 ? -16.784 -12.629 -5.144 1.00 33.24 430 LEU B O 1
ATOM 905 N N . TRP B 1 16 ? -15.475 -11.830 -6.726 1.00 23.32 431 TRP B N 1
ATOM 906 C CA . TRP B 1 16 ? -14.228 -12.353 -6.209 1.00 25.45 431 TRP B CA 1
ATOM 907 C C . TRP B 1 16 ? -13.646 -11.419 -5.155 1.00 25.68 431 TRP B C 1
ATOM 908 O O . TRP B 1 16 ? -12.713 -11.741 -4.497 1.00 25.78 431 TRP B O 1
ATOM 919 N N . PHE B 1 17 ? -14.248 -10.260 -5.000 1.00 12.68 432 PHE B N 1
ATOM 920 C CA . PHE B 1 17 ? -13.773 -9.334 -3.985 1.00 21.33 432 PHE B CA 1
ATOM 921 C C . PHE B 1 17 ? -14.502 -9.566 -2.669 1.00 28.17 432 PHE B C 1
ATOM 922 O O . PHE B 1 17 ? -15.730 -9.501 -2.601 1.00 36.09 432 PHE B O 1
ATOM 930 N N . HIS B 1 18 ? -13.730 -9.841 -1.625 1.00 22.44 433 HIS B N 1
ATOM 931 C CA . HIS B 1 18 ? -14.284 -10.197 -0.330 1.00 13.43 433 HIS B CA 1
ATOM 932 C C . HIS B 1 18 ? -14.067 -9.092 0.690 1.00 22.55 433 HIS B C 1
ATOM 933 O O . HIS B 1 18 ? -14.323 -9.273 1.881 1.00 24.40 433 HIS B O 1
ATOM 940 N N . GLY B 1 19 ? -13.601 -7.943 0.216 1.00 18.04 434 GLY B N 1
ATOM 941 C CA . GLY B 1 19 ? -13.283 -6.842 1.100 1.00 19.69 434 GLY B CA 1
ATOM 942 C C . GLY B 1 19 ? -12.331 -7.299 2.184 1.00 22.20 434 GLY B C 1
ATOM 943 O O . GLY B 1 19 ? -11.385 -8.038 1.916 1.00 18.94 434 GLY B O 1
ATOM 944 N N . ARG B 1 20 ? -12.593 -6.884 3.418 1.00 26.60 435 ARG B N 1
ATOM 945 C CA . ARG B 1 20 ? -11.658 -7.137 4.506 1.00 27.46 435 ARG B CA 1
ATOM 946 C C . ARG B 1 20 ? -11.922 -8.445 5.252 1.00 31.83 435 ARG B C 1
ATOM 947 O O . ARG B 1 20 ? -12.692 -8.481 6.213 1.00 40.07 435 ARG B O 1
ATOM 955 N N . ILE B 1 21 ? -11.276 -9.514 4.799 1.00 25.91 436 ILE B N 1
ATOM 956 C CA . ILE B 1 21 ? -11.282 -10.787 5.513 1.00 14.33 436 ILE B CA 1
ATOM 957 C C . ILE B 1 21 ? -9.850 -11.241 5.767 1.00 13.59 436 ILE B C 1
ATOM 958 O O . ILE B 1 21 ? -8.936 -10.865 5.035 1.00 23.20 436 ILE B O 1
ATOM 963 N N . SER B 1 22 ? -9.660 -12.049 6.805 1.00 15.02 437 SER B N 1
ATOM 964 C CA . SER B 1 22 ? -8.326 -12.498 7.188 1.00 20.84 437 SER B CA 1
ATOM 965 C C . SER B 1 22 ? -7.802 -13.576 6.244 1.00 24.99 437 SER B C 1
ATOM 966 O O . SER B 1 22 ? -8.554 -14.135 5.446 1.00 21.48 437 SER B O 1
ATOM 969 N N . ARG B 1 23 ? -6.507 -13.860 6.339 1.00 22.92 438 ARG B N 1
ATOM 970 C CA . ARG B 1 23 ? -5.897 -14.945 5.580 1.00 19.76 438 ARG B CA 1
ATOM 971 C C . ARG B 1 23 ? -6.565 -16.280 5.909 1.00 21.21 438 ARG B C 1
ATOM 972 O O . ARG B 1 23 ? -6.868 -17.076 5.017 1.00 38.08 438 ARG B O 1
ATOM 980 N N . GLU B 1 24 ? -6.797 -16.517 7.196 1.00 29.37 439 GLU B N 1
ATOM 981 C CA . GLU B 1 24 ? -7.436 -17.750 7.642 1.00 35.56 439 GLU B CA 1
ATOM 982 C C . GLU B 1 24 ? -8.809 -17.919 6.993 1.00 25.19 439 GLU B C 1
ATOM 983 O O . GLU B 1 24 ? -9.149 -19.000 6.498 1.00 21.24 439 GLU B O 1
ATOM 985 N N . GLU B 1 25 ? -9.591 -16.843 6.997 1.00 14.30 440 GLU B N 1
ATOM 986 C CA . GLU B 1 25 ? -10.908 -16.848 6.371 1.00 16.96 440 GLU B CA 1
ATOM 987 C C . GLU B 1 25 ? -10.806 -17.112 4.871 1.00 22.16 440 GLU B C 1
ATOM 988 O O . GLU B 1 25 ? -11.533 -17.942 4.343 1.00 25.40 440 GLU B O 1
ATOM 994 N N . SER B 1 26 ? -9.908 -16.412 4.185 1.00 19.25 441 SER B N 1
ATOM 995 C CA . SER B 1 26 ? -9.733 -16.637 2.754 1.00 27.49 441 SER B CA 1
ATOM 996 C C . SER B 1 26 ? -9.424 -18.106 2.477 1.00 20.86 441 SER B C 1
ATOM 997 O O . SER B 1 26 ? -9.900 -18.681 1.489 1.00 26.23 441 SER B O 1
ATOM 1000 N N . GLN B 1 27 ? -8.648 -18.719 3.364 1.00 16.03 442 GLN B N 1
ATOM 1001 C CA . GLN B 1 27 ? -8.307 -20.128 3.213 1.00 27.52 442 GLN B CA 1
ATOM 1002 C C . GLN B 1 27 ? -9.487 -21.059 3.446 1.00 33.27 442 GLN B C 1
ATOM 1003 O O . GLN B 1 27 ? -9.658 -22.047 2.721 1.00 30.56 442 GLN B O 1
ATOM 1009 N N . ARG B 1 28 ? -10.310 -20.755 4.444 1.00 27.13 443 ARG B N 1
ATOM 1010 C CA . ARG B 1 28 ? -11.512 -21.556 4.616 1.00 23.11 443 ARG B CA 1
ATOM 1011 C C . ARG B 1 28 ? -12.478 -21.401 3.446 1.00 34.30 443 ARG B C 1
ATOM 1012 O O . ARG B 1 28 ? -13.082 -22.374 3.024 1.00 29.39 443 ARG B O 1
ATOM 1020 N N . LEU B 1 29 ? -12.631 -20.181 2.936 1.00 39.77 444 LEU B N 1
ATOM 1021 C CA . LEU B 1 29 ? -13.531 -19.925 1.814 1.00 27.54 444 LEU B CA 1
ATOM 1022 C C . LEU B 1 29 ? -13.082 -20.687 0.575 1.00 16.95 444 LEU B C 1
ATOM 1023 O O . LEU B 1 29 ? -13.886 -21.351 -0.079 1.00 27.14 444 LEU B O 1
ATOM 1028 N N . ILE B 1 30 ? -11.797 -20.589 0.252 1.00 19.44 445 ILE B N 1
ATOM 1029 C CA . ILE B 1 30 ? -11.263 -21.343 -0.878 1.00 26.12 445 ILE B CA 1
ATOM 1030 C C . ILE B 1 30 ? -11.417 -22.853 -0.667 1.00 28.67 445 ILE B C 1
ATOM 1031 O O . ILE B 1 30 ? -11.730 -23.586 -1.605 1.00 24.54 445 ILE B O 1
ATOM 1036 N N . GLY B 1 31 ? -11.217 -23.312 0.567 1.00 25.43 446 GLY B N 1
ATOM 1037 C CA . GLY B 1 31 ? -11.489 -24.700 0.903 1.00 23.01 446 GLY B CA 1
ATOM 1038 C C . GLY B 1 31 ? -12.939 -25.113 0.685 1.00 34.50 446 GLY B C 1
ATOM 1039 O O . GLY B 1 31 ? -13.215 -26.209 0.195 1.00 28.55 446 GLY B O 1
ATOM 1040 N N . GLN B 1 32 ? -13.867 -24.231 1.046 1.00 38.71 447 GLN B N 1
ATOM 1041 C CA . GLN B 1 32 ? -15.301 -24.500 0.954 1.00 36.27 447 GLN B CA 1
ATOM 1042 C C . GLN B 1 32 ? -15.720 -24.772 -0.476 1.00 40.67 447 GLN B C 1
ATOM 1043 O O . GLN B 1 32 ? -16.630 -25.563 -0.735 1.00 46.52 447 GLN B O 1
ATOM 1049 N N . GLN B 1 33 ? -15.070 -24.091 -1.408 1.00 44.15 448 GLN B N 1
ATOM 1050 C CA . GLN B 1 33 ? -15.414 -24.229 -2.810 1.00 37.05 448 GLN B CA 1
ATOM 1051 C C . GLN B 1 33 ? -14.505 -25.230 -3.522 1.00 34.96 448 GLN B C 1
ATOM 1052 O O . GLN B 1 33 ? -14.386 -25.221 -4.744 1.00 43.74 448 GLN B O 1
ATOM 1058 N N . GLY B 1 34 ? -13.867 -26.092 -2.732 1.00 32.58 449 GLY B N 1
ATOM 1059 C CA . GLY B 1 34 ? -13.236 -27.298 -3.243 1.00 24.86 449 GLY B CA 1
ATOM 1060 C C . GLY B 1 34 ? -11.749 -27.298 -3.562 1.00 32.61 449 GLY B C 1
ATOM 1061 O O . GLY B 1 34 ? -11.246 -28.264 -4.137 1.00 39.04 449 GLY B O 1
ATOM 1062 N N . LEU B 1 35 ? -11.038 -26.237 -3.195 1.00 37.76 450 LEU B N 1
ATOM 1063 C CA . LEU B 1 35 ? -9.602 -26.149 -3.454 1.00 30.84 450 LEU B CA 1
ATOM 1064 C C . LEU B 1 35 ? -9.264 -26.453 -4.906 1.00 35.69 450 LEU B C 1
ATOM 1065 O O . LEU B 1 35 ? -8.372 -27.253 -5.185 1.00 21.24 450 LEU B O 1
ATOM 1070 N N . VAL B 1 36 ? -9.979 -25.829 -5.829 1.00 44.71 451 VAL B N 1
ATOM 1071 C CA . VAL B 1 36 ? -9.700 -26.026 -7.243 1.00 39.71 451 VAL B CA 1
ATOM 1072 C C . VAL B 1 36 ? -8.530 -25.149 -7.669 1.00 41.08 451 VAL B C 1
ATOM 1073 O O . VAL B 1 36 ? -8.409 -24.004 -7.235 1.00 31.64 451 VAL B O 1
ATOM 1077 N N . ASP B 1 37 ? -7.659 -25.690 -8.512 1.00 46.12 452 ASP B N 1
ATOM 1078 C CA . ASP B 1 37 ? -6.524 -24.923 -9.002 1.00 30.58 452 ASP B CA 1
ATOM 1079 C C . ASP B 1 37 ? -7.031 -23.709 -9.767 1.00 30.22 452 ASP B C 1
ATOM 1080 O O . ASP B 1 37 ? -7.869 -23.834 -10.656 1.00 37.48 452 ASP B O 1
ATOM 1085 N N . GLY B 1 38 ? -6.535 -22.534 -9.398 1.00 25.73 453 GLY B N 1
ATOM 1086 C CA . GLY B 1 38 ? -6.971 -21.297 -10.016 1.00 17.75 453 GLY B CA 1
ATOM 1087 C C . GLY B 1 38 ? -8.208 -20.693 -9.375 1.00 19.46 453 GLY B C 1
ATOM 1088 O O . GLY B 1 38 ? -8.704 -19.654 -9.820 1.00 23.27 453 GLY B O 1
ATOM 1089 N N . LEU B 1 39 ? -8.726 -21.350 -8.341 1.00 19.24 454 LEU B N 1
ATOM 1090 C CA . LEU B 1 39 ? -9.793 -20.768 -7.541 1.00 19.65 454 LEU B CA 1
ATOM 1091 C C . LEU B 1 39 ? -9.163 -19.597 -6.811 1.00 19.91 454 LEU B C 1
ATOM 1092 O O . LEU B 1 39 ? -8.098 -19.743 -6.216 1.00 14.48 454 LEU B O 1
ATOM 1097 N N . PHE B 1 40 ? -9.795 -18.431 -6.863 1.00 22.32 455 PHE B N 1
ATOM 1098 C CA . PHE B 1 40 ? -9.158 -17.245 -6.307 1.00 23.75 455 PHE B CA 1
ATOM 1099 C C . PHE B 1 40 ? -10.147 -16.229 -5.761 1.00 27.08 455 PHE B C 1
ATOM 1100 O O . PHE B 1 40 ? -11.329 -16.240 -6.109 1.00 24.77 455 PHE B O 1
ATOM 1108 N N . LEU B 1 41 ? -9.644 -15.345 -4.905 1.00 22.65 456 LEU B N 1
ATOM 1109 C CA . LEU B 1 41 ? -10.403 -14.183 -4.457 1.00 17.07 456 LEU B CA 1
ATOM 1110 C C . LEU B 1 41 ? -9.455 -13.021 -4.177 1.00 19.40 456 LEU B C 1
ATOM 1111 O O . LEU B 1 41 ? -8.255 -13.222 -4.010 1.00 12.11 456 LEU B O 1
ATOM 1116 N N . VAL B 1 42 ? -9.993 -11.808 -4.136 1.00 14.61 457 VAL B N 1
ATOM 1117 C CA . VAL B 1 42 ? -9.192 -10.645 -3.770 1.00 15.14 457 VAL B CA 1
ATOM 1118 C C . VAL B 1 42 ? -9.743 -9.966 -2.523 1.00 15.84 457 VAL B C 1
ATOM 1119 O O . VAL B 1 42 ? -10.956 -9.830 -2.360 1.00 24.02 457 VAL B O 1
ATOM 1123 N N . ARG B 1 43 ? -8.844 -9.537 -1.646 1.00 19.82 458 ARG B N 1
ATOM 1124 C CA . ARG B 1 43 ? -9.256 -8.941 -0.382 1.00 27.82 458 ARG B CA 1
ATOM 1125 C C . ARG B 1 43 ? -8.400 -7.761 0.046 1.00 32.93 458 ARG B C 1
ATOM 1126 O O . ARG B 1 43 ? -7.330 -7.525 -0.503 1.00 21.80 458 ARG B O 1
ATOM 1134 N N . GLU B 1 44 ? -8.890 -7.022 1.038 1.00 30.62 459 GLU B N 1
ATOM 1135 C CA . GLU B 1 44 ? -8.178 -5.899 1.636 1.00 27.44 459 GLU B CA 1
ATOM 1136 C C . GLU B 1 44 ? -7.082 -6.394 2.566 1.00 25.64 459 GLU B C 1
ATOM 1137 O O . GLU B 1 44 ? -7.302 -7.315 3.348 1.00 22.73 459 GLU B O 1
ATOM 1143 N N . SER B 1 45 ? -5.921 -5.752 2.523 1.00 23.24 460 SER B N 1
ATOM 1144 C CA . SER B 1 45 ? -4.880 -6.030 3.497 1.00 24.02 460 SER B CA 1
ATOM 1145 C C . SER B 1 45 ? -5.331 -5.450 4.829 1.00 24.65 460 SER B C 1
ATOM 1146 O O . SER B 1 45 ? -6.054 -4.450 4.866 1.00 32.21 460 SER B O 1
ATOM 1149 N N . GLN B 1 46 ? -4.954 -6.033 5.934 1.00 34.63 461 GLN B N 1
ATOM 1150 C CA . GLN B 1 46 ? -5.496 -5.587 7.178 1.00 27.28 461 GLN B CA 1
ATOM 1151 C C . GLN B 1 46 ? -5.029 -4.236 7.613 1.00 36.72 461 GLN B C 1
ATOM 1152 O O . GLN B 1 46 ? -5.714 -3.602 8.332 1.00 43.06 461 GLN B O 1
ATOM 1158 N N . ARG B 1 47 ? -3.871 -3.791 7.154 1.00 48.04 462 ARG B N 1
ATOM 1159 C CA . ARG B 1 47 ? -3.293 -2.506 7.548 1.00 52.35 462 ARG B CA 1
ATOM 1160 C C . ARG B 1 47 ? -3.199 -1.348 6.523 1.00 52.80 462 ARG B C 1
ATOM 1161 O O . ARG B 1 47 ? -3.258 -0.209 6.930 1.00 53.20 462 ARG B O 1
ATOM 1163 N N . ASN B 1 48 ? -3.020 -1.658 5.230 1.00 30.00 463 ASN B N 1
ATOM 1164 C CA . ASN B 1 48 ? -2.993 -0.709 4.086 1.00 30.00 463 ASN B CA 1
ATOM 1165 C C . ASN B 1 48 ? -4.302 -0.768 3.412 1.00 30.00 463 ASN B C 1
ATOM 1166 O O . ASN B 1 48 ? -4.783 -1.844 3.157 1.00 30.00 463 ASN B O 1
ATOM 1171 N N . GLN B 1 50 ? -6.316 0.580 0.184 1.00 45.80 465 GLN B N 1
ATOM 1172 C CA . GLN B 1 50 ? -4.966 0.945 -0.060 1.00 39.94 465 GLN B CA 1
ATOM 1173 C C . GLN B 1 50 ? -4.277 -0.283 -0.630 1.00 40.27 465 GLN B C 1
ATOM 1174 O O . GLN B 1 50 ? -3.896 -0.276 -1.763 1.00 51.14 465 GLN B O 1
ATOM 1176 N N . GLY B 1 51 ? -4.174 -1.342 0.139 1.00 18.74 466 GLY B N 1
ATOM 1177 C CA . GLY B 1 51 ? -3.452 -2.506 -0.244 1.00 15.15 466 GLY B CA 1
ATOM 1178 C C . GLY B 1 51 ? -4.251 -3.762 -0.228 1.00 23.98 466 GLY B C 1
ATOM 1179 O O . GLY B 1 51 ? -5.192 -3.843 0.456 1.00 25.05 466 GLY B O 1
ATOM 1180 N N . PHE B 1 52 ? -3.866 -4.748 -1.016 1.00 23.77 467 PHE B N 1
ATOM 1181 C CA . PHE B 1 52 ? -4.724 -5.908 -1.193 1.00 11.11 467 PHE B CA 1
ATOM 1182 C C . PHE B 1 52 ? -3.941 -7.208 -1.229 1.00 12.42 467 PHE B C 1
ATOM 1183 O O . PHE B 1 52 ? -2.719 -7.204 -1.301 1.00 17.03 467 PHE B O 1
ATOM 1191 N N . VAL B 1 53 ? -4.657 -8.320 -1.152 1.00 11.04 468 VAL B N 1
ATOM 1192 C CA . VAL B 1 53 ? -4.056 -9.631 -1.297 1.00 15.16 468 VAL B CA 1
ATOM 1193 C C . VAL B 1 53 ? -4.903 -10.461 -2.248 1.00 19.07 468 VAL B C 1
ATOM 1194 O O . VAL B 1 53 ? -6.131 -10.509 -2.130 1.00 18.16 468 VAL B O 1
ATOM 1198 N N . LEU B 1 54 ? -4.238 -11.087 -3.209 1.00 16.28 469 LEU B N 1
ATOM 1199 C CA . LEU B 1 54 ? -4.870 -12.045 -4.096 1.00 10.68 469 LEU B CA 1
ATOM 1200 C C . LEU B 1 54 ? -4.613 -13.427 -3.517 1.00 13.54 469 LEU B C 1
ATOM 1201 O O . LEU B 1 54 ? -3.467 -13.869 -3.437 1.00 12.90 469 LEU B O 1
ATOM 1206 N N . SER B 1 55 ? -5.677 -14.096 -3.087 1.00 17.12 470 SER B N 1
ATOM 1207 C CA . SER B 1 55 ? -5.560 -15.433 -2.523 1.00 15.67 470 SER B CA 1
ATOM 1208 C C . SER B 1 55 ? -5.946 -16.471 -3.570 1.00 17.84 470 SER B C 1
ATOM 1209 O O . SER B 1 55 ? -7.071 -16.476 -4.080 1.00 10.62 470 SER B O 1
ATOM 1212 N N . LEU B 1 56 ? -4.996 -17.348 -3.876 1.00 23.32 471 LEU B N 1
ATOM 1213 C CA . LEU B 1 56 ? -5.076 -18.215 -5.043 1.00 26.85 471 LEU B CA 1
ATOM 1214 C C . LEU B 1 56 ? -4.757 -19.655 -4.674 1.00 20.45 471 LEU B C 1
ATOM 1215 O O . LEU B 1 56 ? -3.786 -19.913 -3.979 1.00 25.25 471 LEU B O 1
ATOM 1220 N N . CYS B 1 57 ? -5.562 -20.598 -5.149 1.00 23.25 472 CYS B N 1
ATOM 1221 C CA . CYS B 1 57 ? -5.285 -22.006 -4.891 1.00 18.39 472 CYS B CA 1
ATOM 1222 C C . CYS B 1 57 ? -4.434 -22.625 -5.997 1.00 13.82 472 CYS B C 1
ATOM 1223 O O . CYS B 1 57 ? -4.779 -22.550 -7.175 1.00 30.42 472 CYS B O 1
ATOM 1226 N N . HIS B 1 58 ? -3.318 -23.233 -5.603 1.00 21.43 473 HIS B N 1
ATOM 1227 C CA . HIS B 1 58 ? -2.462 -23.971 -6.527 1.00 34.02 473 HIS B CA 1
ATOM 1228 C C . HIS B 1 58 ? -1.932 -25.231 -5.846 1.00 34.77 473 HIS B C 1
ATOM 1229 O O . HIS B 1 58 ? -1.291 -25.155 -4.799 1.00 43.47 473 HIS B O 1
ATOM 1236 N N . LEU B 1 59 ? -2.210 -26.387 -6.439 1.00 35.21 474 LEU B N 1
ATOM 1237 C CA . LEU B 1 59 ? -1.777 -27.671 -5.886 1.00 33.14 474 LEU B CA 1
ATOM 1238 C C . LEU B 1 59 ? -2.296 -27.890 -4.468 1.00 23.79 474 LEU B C 1
ATOM 1239 O O . LEU B 1 59 ? -1.563 -28.330 -3.577 1.00 26.18 474 LEU B O 1
ATOM 1244 N N . GLN B 1 60 ? -3.574 -27.579 -4.279 1.00 29.37 475 GLN B N 1
ATOM 1245 C CA . GLN B 1 60 ? -4.275 -27.776 -3.013 1.00 30.56 475 GLN B CA 1
ATOM 1246 C C . GLN B 1 60 ? -3.779 -26.868 -1.891 1.00 30.41 475 GLN B C 1
ATOM 1247 O O . GLN B 1 60 ? -4.083 -27.082 -0.723 1.00 35.93 475 GLN B O 1
ATOM 1253 N N . LYS B 1 61 ? -3.030 -25.838 -2.265 1.00 28.42 476 LYS B N 1
ATOM 1254 C CA . LYS B 1 61 ? -2.591 -24.835 -1.312 1.00 24.16 476 LYS B CA 1
ATOM 1255 C C . LYS B 1 61 ? -2.998 -23.434 -1.657 1.00 28.04 476 LYS B C 1
ATOM 1256 O O . LYS B 1 61 ? -2.959 -23.022 -2.817 1.00 27.93 476 LYS B O 1
ATOM 1262 N N . VAL B 1 62 ? -3.388 -22.701 -0.626 1.00 23.46 477 VAL B N 1
ATOM 1263 C CA . VAL B 1 62 ? -3.704 -21.305 -0.802 1.00 27.61 477 VAL B CA 1
ATOM 1264 C C . VAL B 1 62 ? -2.434 -20.480 -0.632 1.00 35.77 477 VAL B C 1
ATOM 1265 O O . VAL B 1 62 ? -1.751 -20.548 0.393 1.00 35.94 477 VAL B O 1
ATOM 1269 N N . LYS B 1 63 ? -2.113 -19.728 -1.675 1.00 37.04 478 LYS B N 1
ATOM 1270 C CA . LYS B 1 63 ? -0.999 -18.803 -1.675 1.00 30.41 478 LYS B CA 1
ATOM 1271 C C . LYS B 1 63 ? -1.523 -17.382 -1.709 1.00 33.55 478 LYS B C 1
ATOM 1272 O O . LYS B 1 63 ? -2.633 -17.128 -2.168 1.00 35.20 478 LYS B O 1
ATOM 1278 N N . HIS B 1 64 ? -0.709 -16.457 -1.220 1.00 27.34 479 HIS B N 1
ATOM 1279 C CA . HIS B 1 64 ? -1.151 -15.090 -1.009 1.00 16.98 479 HIS B CA 1
ATOM 1280 C C . HIS B 1 64 ? -0.215 -14.076 -1.640 1.00 29.63 479 HIS B C 1
ATOM 1281 O O . HIS B 1 64 ? 0.975 -14.028 -1.327 1.00 29.14 479 HIS B O 1
ATOM 1288 N N . TYR B 1 65 ? -0.770 -13.269 -2.537 1.00 16.34 480 TYR B N 1
ATOM 1289 C CA . TYR B 1 65 ? 0.019 -12.328 -3.312 1.00 11.18 480 TYR B CA 1
ATOM 1290 C C . TYR B 1 65 ? -0.311 -10.888 -2.960 1.00 28.50 480 TYR B C 1
ATOM 1291 O O . TYR B 1 65 ? -1.430 -10.422 -3.167 1.00 19.97 480 TYR B O 1
ATOM 1300 N N . LEU B 1 66 ? 0.678 -10.192 -2.413 1.00 16.13 481 LEU B N 1
ATOM 1301 C CA . LEU B 1 66 ? 0.501 -8.812 -1.995 1.00 20.97 481 LEU B CA 1
ATOM 1302 C C . LEU B 1 66 ? 0.408 -7.881 -3.200 1.00 29.86 481 LEU B C 1
ATOM 1303 O O . LEU B 1 66 ? 1.201 -7.969 -4.138 1.00 24.04 481 LEU B O 1
ATOM 1308 N N . ILE B 1 67 ? -0.584 -7.001 -3.159 1.00 13.01 482 ILE B N 1
ATOM 1309 C CA . ILE B 1 67 ? -0.810 -5.995 -4.181 1.00 22.65 482 ILE B CA 1
ATOM 1310 C C . ILE B 1 67 ? -0.698 -4.642 -3.505 1.00 27.35 482 ILE B C 1
ATOM 1311 O O . ILE B 1 67 ? -1.506 -4.301 -2.641 1.00 28.89 482 ILE B O 1
ATOM 1316 N N . LEU B 1 68 ? 0.312 -3.877 -3.892 1.00 27.73 483 LEU B N 1
ATOM 1317 C CA . LEU B 1 68 ? 0.564 -2.591 -3.269 1.00 24.35 483 LEU B CA 1
ATOM 1318 C C . LEU B 1 68 ? 0.290 -1.450 -4.235 1.00 28.54 483 LEU B C 1
ATOM 1319 O O . LEU B 1 68 ? 0.523 -1.574 -5.445 1.00 23.19 483 LEU B O 1
ATOM 1324 N N . PRO B 1 69 ? -0.235 -0.342 -3.694 1.00 28.47 484 PRO B N 1
ATOM 1325 C CA . PRO B 1 69 ? -0.506 0.903 -4.411 1.00 27.20 484 PRO B CA 1
ATOM 1326 C C . PRO B 1 69 ? 0.729 1.782 -4.499 1.00 34.37 484 PRO B C 1
ATOM 1327 O O . PRO B 1 69 ? 1.577 1.776 -3.607 1.00 41.55 484 PRO B O 1
ATOM 1331 N N . SER B 1 70 ? 0.820 2.535 -5.586 1.00 34.31 485 SER B N 1
ATOM 1332 C CA . SER B 1 70 ? 1.831 3.567 -5.732 1.00 34.27 485 SER B CA 1
ATOM 1333 C C . SER B 1 70 ? 1.175 4.713 -6.477 1.00 46.18 485 SER B C 1
ATOM 1334 O O . SER B 1 70 ? 0.210 4.507 -7.216 1.00 50.46 485 SER B O 1
ATOM 1337 N N . GLU B 1 71 ? 1.697 5.918 -6.292 1.00 56.39 486 GLU B N 1
ATOM 1338 C CA . GLU B 1 71 ? 1.182 7.068 -7.020 1.00 59.58 486 GLU B CA 1
ATOM 1339 C C . GLU B 1 71 ? 1.998 7.318 -8.269 1.00 58.10 486 GLU B C 1
ATOM 1340 O O . GLU B 1 71 ? 3.064 6.730 -8.462 1.00 59.32 486 GLU B O 1
ATOM 1342 N N . GLU B 1 72 ? 1.494 8.201 -9.119 1.00 52.53 487 GLU B N 1
ATOM 1343 C CA . GLU B 1 72 ? 2.200 8.561 -10.330 1.00 53.13 487 GLU B CA 1
ATOM 1344 C C . GLU B 1 72 ? 1.469 9.674 -11.068 1.00 58.78 487 GLU B C 1
ATOM 1345 O O . GLU B 1 72 ? 0.382 9.461 -11.600 1.00 60.68 487 GLU B O 1
ATOM 1351 N N . GLY B 1 74 ? -1.826 13.490 -8.881 1.00 53.05 489 GLY B N 1
ATOM 1352 C CA . GLY B 1 74 ? -1.273 12.205 -9.267 1.00 45.39 489 GLY B CA 1
ATOM 1353 C C . GLY B 1 74 ? -2.240 11.066 -9.013 1.00 50.95 489 GLY B C 1
ATOM 1354 O O . GLY B 1 74 ? -2.831 10.966 -7.937 1.00 56.47 489 GLY B O 1
ATOM 1355 N N . ARG B 1 75 ? -2.399 10.202 -10.008 1.00 54.28 490 ARG B N 1
ATOM 1356 C CA . ARG B 1 75 ? -3.315 9.076 -9.909 1.00 43.00 490 ARG B CA 1
ATOM 1357 C C . ARG B 1 75 ? -2.575 7.797 -9.526 1.00 49.14 490 ARG B C 1
ATOM 1358 O O . ARG B 1 75 ? -1.457 7.554 -9.974 1.00 50.22 490 ARG B O 1
ATOM 1366 N N . LEU B 1 76 ? -3.210 6.975 -8.699 1.00 41.58 491 LEU B N 1
ATOM 1367 C CA . LEU B 1 76 ? -2.548 5.799 -8.144 1.00 56.18 491 LEU B CA 1
ATOM 1368 C C . LEU B 1 76 ? -2.984 4.482 -8.771 1.00 53.12 491 LEU B C 1
ATOM 1369 O O . LEU B 1 76 ? -4.106 4.351 -9.260 1.00 44.63 491 LEU B O 1
ATOM 1374 N N . TYR B 1 77 ? -2.086 3.502 -8.743 1.00 57.14 492 TYR B N 1
ATOM 1375 C CA . TYR B 1 77 ? -2.428 2.161 -9.202 1.00 54.08 492 TYR B CA 1
ATOM 1376 C C . TYR B 1 77 ? -1.630 1.051 -8.528 1.00 34.17 492 TYR B C 1
ATOM 1377 O O . TYR B 1 77 ? -0.913 1.285 -7.555 1.00 33.89 492 TYR B O 1
ATOM 1386 N N . PHE B 1 78 ? -1.751 -0.157 -9.065 1.00 30.75 493 PHE B N 1
ATOM 1387 C CA . PHE B 1 78 ? -1.437 -1.347 -8.289 1.00 27.37 493 PHE B CA 1
ATOM 1388 C C . PHE B 1 78 ? -0.421 -2.290 -8.917 1.00 21.83 493 PHE B C 1
ATOM 1389 O O . PHE B 1 78 ? -0.369 -2.444 -10.137 1.00 18.58 493 PHE B O 1
ATOM 1397 N N . SER B 1 79 ? 0.379 -2.926 -8.066 1.00 18.67 494 SER B N 1
ATOM 1398 C CA . SER B 1 79 ? 1.381 -3.873 -8.540 1.00 11.24 494 SER B CA 1
ATOM 1399 C C . SER B 1 79 ? 1.675 -4.976 -7.529 1.00 25.34 494 SER B C 1
ATOM 1400 O O . SER B 1 79 ? 1.571 -4.772 -6.322 1.00 23.48 494 SER B O 1
ATOM 1403 N N . MET B 1 80 ? 2.051 -6.145 -8.039 1.00 24.82 495 MET B N 1
ATOM 1404 C CA . MET B 1 80 ? 2.441 -7.270 -7.200 1.00 14.80 495 MET B CA 1
ATOM 1405 C C . MET B 1 80 ? 3.948 -7.492 -7.242 1.00 18.21 495 MET B C 1
ATOM 1406 O O . MET B 1 80 ? 4.461 -8.428 -6.632 1.00 21.69 495 MET B O 1
ATOM 1411 N N . ASP B 1 81 ? 4.656 -6.637 -7.970 1.00 13.97 496 ASP B N 1
ATOM 1412 C CA . ASP B 1 81 ? 6.083 -6.841 -8.186 1.00 19.19 496 ASP B CA 1
ATOM 141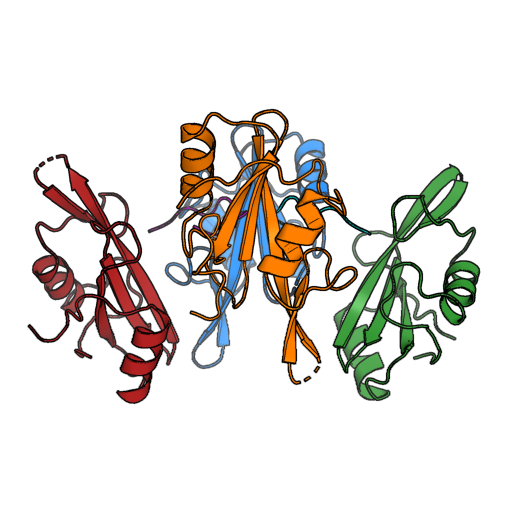3 C C . ASP B 1 81 ? 6.878 -5.544 -8.081 1.00 15.60 496 ASP B C 1
ATOM 1414 O O . ASP B 1 81 ? 7.825 -5.309 -8.833 1.00 21.28 496 ASP B O 1
ATOM 1419 N N . ASP B 1 82 ? 6.479 -4.711 -7.125 1.00 16.70 497 ASP B N 1
ATOM 1420 C CA . ASP B 1 82 ? 7.141 -3.441 -6.849 1.00 28.24 497 ASP B CA 1
ATOM 1421 C C . ASP B 1 82 ? 7.220 -2.549 -8.086 1.00 12.16 497 ASP B C 1
ATOM 1422 O O . ASP B 1 82 ? 8.193 -1.824 -8.278 1.00 18.35 497 ASP B O 1
ATOM 1427 N N . GLY B 1 83 ? 6.189 -2.613 -8.923 1.00 20.15 498 GLY B N 1
ATOM 1428 C CA . GLY B 1 83 ? 6.053 -1.693 -10.038 1.00 17.88 498 GLY B CA 1
ATOM 1429 C C . GLY B 1 83 ? 6.533 -2.161 -11.402 1.00 24.16 498 GLY B C 1
ATOM 1430 O O . GLY B 1 83 ? 6.495 -1.391 -12.361 1.00 19.74 498 GLY B O 1
ATOM 1431 N N . GLN B 1 84 ? 6.985 -3.408 -11.503 1.00 19.81 499 GLN B N 1
ATOM 1432 C CA . GLN B 1 84 ? 7.408 -3.945 -12.796 1.00 14.26 499 GLN B CA 1
ATOM 1433 C C . GLN B 1 84 ? 6.203 -4.184 -13.705 1.00 19.85 499 GLN B C 1
ATOM 1434 O O . GLN B 1 84 ? 6.279 -3.997 -14.918 1.00 20.55 499 GLN B O 1
ATOM 1440 N N . THR B 1 85 ? 5.094 -4.601 -13.105 1.00 17.29 500 THR B N 1
ATOM 1441 C CA . THR B 1 85 ? 3.832 -4.730 -13.819 1.00 23.25 500 THR B CA 1
ATOM 1442 C C . THR B 1 85 ? 2.782 -3.913 -13.078 1.00 23.03 500 THR B C 1
ATOM 1443 O O . THR B 1 85 ? 2.538 -4.135 -11.893 1.00 13.81 500 THR B O 1
ATOM 1447 N N . ARG B 1 86 ? 2.171 -2.961 -13.775 1.00 24.24 501 ARG B N 1
ATOM 1448 C CA . ARG B 1 86 ? 1.248 -2.025 -13.142 1.00 16.56 501 ARG B CA 1
ATOM 1449 C C . ARG B 1 86 ? -0.173 -2.134 -13.686 1.00 17.43 501 ARG B C 1
ATOM 1450 O O . ARG B 1 86 ? -0.382 -2.515 -14.837 1.00 18.82 501 ARG B O 1
ATOM 1458 N N . PHE B 1 87 ? -1.145 -1.784 -12.850 1.00 26.03 502 PHE B N 1
ATOM 1459 C CA . PHE B 1 87 ? -2.549 -1.863 -13.234 1.00 25.31 502 PHE B CA 1
ATOM 1460 C C . PHE B 1 87 ? -3.340 -0.696 -12.653 1.00 18.69 502 PHE B C 1
ATOM 1461 O O . PHE B 1 87 ? -3.146 -0.334 -11.498 1.00 26.41 502 PHE B O 1
ATOM 1469 N N . THR B 1 88 ? -4.236 -0.120 -13.450 1.00 17.42 503 THR B N 1
ATOM 1470 C CA . THR B 1 88 ? -5.068 0.994 -12.995 1.00 16.54 503 THR B CA 1
ATOM 1471 C C . THR B 1 88 ? -5.953 0.614 -11.811 1.00 25.85 503 THR B C 1
ATOM 1472 O O . THR B 1 88 ? -6.241 1.444 -10.948 1.00 25.21 503 THR B O 1
ATOM 1476 N N . ASP B 1 89 ? -6.390 -0.640 -11.778 1.00 16.48 504 ASP B N 1
ATOM 1477 C CA . ASP B 1 89 ? -7.309 -1.102 -10.746 1.00 15.38 504 ASP B CA 1
ATOM 1478 C C . ASP B 1 89 ? -7.275 -2.623 -10.661 1.00 26.30 504 ASP B C 1
ATOM 1479 O O . ASP B 1 89 ? -6.653 -3.281 -11.492 1.00 25.00 504 ASP B O 1
ATOM 1484 N N . LEU B 1 90 ? -7.945 -3.183 -9.666 1.00 23.30 505 LEU B N 1
ATOM 1485 C CA . LEU B 1 90 ? -7.900 -4.607 -9.386 1.00 23.75 505 LEU B CA 1
ATOM 1486 C C . LEU B 1 90 ? -8.574 -5.426 -10.432 1.00 19.68 505 LEU B C 1
ATOM 1487 O O . LEU B 1 90 ? -8.228 -6.524 -10.634 1.00 31.81 505 LEU B O 1
ATOM 1492 N N . LEU B 1 91 ? -9.545 -4.872 -11.117 1.00 16.11 506 LEU B N 1
ATOM 1493 C CA . LEU B 1 91 ? -10.161 -5.578 -12.216 1.00 22.62 506 LEU B CA 1
ATOM 1494 C C . LEU B 1 91 ? -9.258 -5.764 -13.427 1.00 14.75 506 LEU B C 1
ATOM 1495 O O . LEU B 1 91 ? -9.231 -6.788 -13.977 1.00 12.75 506 LEU B O 1
ATOM 1500 N N . GLN B 1 92 ? -8.525 -4.747 -13.815 1.00 9.98 507 GLN B N 1
ATOM 1501 C CA . GLN B 1 92 ? -7.514 -4.908 -14.815 1.00 19.98 507 GLN B CA 1
ATOM 1502 C C . GLN B 1 92 ? -6.455 -5.947 -14.454 1.00 18.67 507 GLN B C 1
ATOM 1503 O O . GLN B 1 92 ? -6.025 -6.621 -15.315 1.00 21.05 507 GLN B O 1
ATOM 1509 N N . LEU B 1 93 ? -6.075 -6.062 -13.186 1.00 12.96 508 LEU B N 1
ATOM 1510 C CA . LEU B 1 93 ? -5.104 -7.039 -12.705 1.00 21.31 508 LEU B CA 1
ATOM 1511 C C . LEU B 1 93 ? -5.637 -8.462 -12.865 1.00 13.87 508 LEU B C 1
ATOM 1512 O O . LEU B 1 93 ? -4.976 -9.341 -13.435 1.00 17.35 508 LEU B O 1
ATOM 1517 N N . VAL B 1 94 ? -6.848 -8.679 -12.363 1.00 19.10 509 VAL B N 1
ATOM 1518 C CA . VAL B 1 94 ? -7.472 -9.993 -12.420 1.00 12.15 509 VAL B CA 1
ATOM 1519 C C . VAL B 1 94 ? -7.662 -10.437 -13.865 1.00 12.86 509 VAL B C 1
ATOM 1520 O O . VAL B 1 94 ? -7.283 -11.547 -14.241 1.00 19.43 509 VAL B O 1
ATOM 1524 N N . GLU B 1 95 ? -8.240 -9.555 -14.671 1.00 16.20 510 GLU B N 1
ATOM 1525 C CA . GLU B 1 95 ? -8.479 -9.847 -16.076 1.00 26.73 510 GLU B CA 1
ATOM 1526 C C . GLU B 1 95 ? -7.187 -10.154 -16.831 1.00 25.88 510 GLU B C 1
ATOM 1527 O O . GLU B 1 95 ? -7.166 -11.030 -17.694 1.00 27.67 510 GLU B O 1
ATOM 1533 N N . PHE B 1 96 ? -6.105 -9.455 -16.497 1.00 21.25 511 PHE B N 1
ATOM 1534 C CA . PHE B 1 96 ? -4.811 -9.789 -17.084 1.00 16.68 511 PHE B CA 1
ATOM 1535 C C . PHE B 1 96 ? -4.388 -11.197 -16.685 1.00 19.38 511 PHE B C 1
ATOM 1536 O O . PHE B 1 96 ? -3.937 -11.976 -17.525 1.00 19.81 511 PHE B O 1
ATOM 1544 N N . HIS B 1 97 ? -4.542 -11.527 -15.406 1.00 18.73 512 HIS B N 1
ATOM 1545 C CA . HIS B 1 97 ? -4.044 -12.811 -14.920 1.00 15.48 512 HIS B CA 1
ATOM 1546 C C . HIS B 1 97 ? -4.991 -13.991 -15.127 1.00 26.88 512 HIS B C 1
ATOM 1547 O O . HIS B 1 97 ? -4.690 -15.115 -14.725 1.00 22.10 512 HIS B O 1
ATOM 1554 N N . GLN B 1 98 ? -6.125 -13.840 -15.782 1.00 30.05 513 GLN B N 1
ATOM 1555 C CA . GLN B 1 98 ? -6.921 -14.963 -16.241 1.00 24.26 513 GLN B CA 1
ATOM 1556 C C . GLN B 1 98 ? -6.367 -15.515 -17.541 1.00 31.80 513 GLN B C 1
ATOM 1557 O O . GLN B 1 98 ? -6.574 -16.621 -17.897 1.00 19.96 513 GLN B O 1
ATOM 1563 N N . LEU B 1 99 ? -5.590 -14.694 -18.206 1.00 34.41 514 LEU B N 1
ATOM 1564 C CA . LEU B 1 99 ? -4.929 -15.056 -19.428 1.00 29.91 514 LEU B CA 1
ATOM 1565 C C . LEU B 1 99 ? -3.436 -15.252 -19.287 1.00 24.50 514 LEU B C 1
ATOM 1566 O O . LEU B 1 99 ? -2.875 -15.975 -20.005 1.00 30.97 514 LEU B O 1
ATOM 1571 N N . ASN B 1 100 ? -2.813 -14.587 -18.360 1.00 21.02 515 ASN B N 1
ATOM 1572 C CA . ASN B 1 100 ? -1.388 -14.575 -18.265 1.00 14.91 515 ASN B CA 1
ATOM 1573 C C . ASN B 1 100 ? -0.973 -14.948 -16.881 1.00 23.62 515 ASN B C 1
ATOM 1574 O O . ASN B 1 100 ? -1.481 -14.407 -15.973 1.00 31.76 515 ASN B O 1
ATOM 1579 N N . ARG B 1 101 ? -0.056 -15.865 -16.726 1.00 13.70 516 ARG B N 1
ATOM 1580 C CA . ARG B 1 101 ? 0.427 -16.252 -15.410 1.00 23.52 516 ARG B CA 1
ATOM 1581 C C . ARG B 1 101 ? 1.145 -15.094 -14.729 1.00 24.32 516 ARG B C 1
ATOM 1582 O O . ARG B 1 101 ? 1.018 -14.906 -13.521 1.00 30.10 516 ARG B O 1
ATOM 1590 N N . GLY B 1 102 ? 1.881 -14.308 -15.508 1.00 27.75 517 GLY B N 1
ATOM 1591 C CA . GLY B 1 102 ? 2.714 -13.266 -14.940 1.00 21.65 517 GLY B CA 1
ATOM 1592 C C . GLY B 1 102 ? 3.602 -13.896 -13.888 1.00 23.62 517 GLY B C 1
ATOM 1593 O O . GLY B 1 102 ? 4.286 -14.880 -14.162 1.00 21.32 517 GLY B O 1
ATOM 1594 N N . ILE B 1 103 ? 3.582 -13.350 -12.676 1.00 25.40 518 ILE B N 1
ATOM 1595 C CA . ILE B 1 103 ? 4.373 -13.918 -11.589 1.00 24.13 518 ILE B CA 1
ATOM 1596 C C . ILE B 1 103 ? 3.684 -15.110 -10.919 1.00 17.28 518 ILE B C 1
ATOM 1597 O O . ILE B 1 103 ? 4.299 -15.820 -10.126 1.00 25.30 518 ILE B O 1
ATOM 1602 N N . LEU B 1 104 ? 2.414 -15.334 -11.242 1.00 21.16 519 LEU B N 1
ATOM 1603 C CA . LEU B 1 104 ? 1.641 -16.398 -10.602 1.00 24.65 519 LEU B CA 1
ATOM 1604 C C . LEU B 1 104 ? 2.019 -17.783 -11.122 1.00 26.24 519 LEU B C 1
ATOM 1605 O O . LEU B 1 104 ? 2.504 -17.918 -12.245 1.00 29.56 519 LEU B O 1
ATOM 1610 N N . PRO B 1 105 ? 1.795 -18.819 -10.298 1.00 22.57 520 PRO B N 1
ATOM 1611 C CA . PRO B 1 105 ? 2.078 -20.220 -10.636 1.00 24.53 520 PRO B CA 1
ATOM 1612 C C . PRO B 1 105 ? 1.027 -20.852 -11.548 1.00 33.88 520 PRO B C 1
ATOM 1613 O O . PRO B 1 105 ? 1.280 -21.904 -12.134 1.00 39.73 520 PRO B O 1
ATOM 1617 N N . CYS B 1 106 ? -0.136 -20.220 -11.655 1.00 32.14 521 CYS B N 1
ATOM 1618 C CA . CYS B 1 106 ? -1.185 -20.691 -12.551 1.00 22.01 521 CYS B CA 1
ATOM 1619 C C . CYS B 1 106 ? -2.114 -19.542 -12.915 1.00 33.32 521 CYS B C 1
ATOM 1620 O O . CYS B 1 106 ? -2.076 -18.483 -12.290 1.00 40.14 521 CYS B O 1
ATOM 1623 N N . LEU B 1 107 ? -2.945 -19.753 -13.929 1.00 30.67 522 LEU B N 1
ATOM 1624 C CA . LEU B 1 107 ? -3.946 -18.767 -14.309 1.00 26.92 522 LEU B CA 1
ATOM 1625 C C . LEU B 1 107 ? -5.023 -18.626 -13.239 1.00 16.90 522 LEU B C 1
ATOM 1626 O O . LEU B 1 107 ? -5.274 -19.552 -12.470 1.00 20.64 522 LEU B O 1
ATOM 1631 N N . LEU B 1 108 ? -5.654 -17.457 -13.197 1.00 15.12 523 LEU B N 1
ATOM 1632 C CA . LEU B 1 108 ? -6.847 -17.256 -12.383 1.00 22.30 523 LEU B CA 1
ATOM 1633 C C . LEU B 1 108 ? -8.036 -17.824 -13.148 1.00 20.72 523 LEU B C 1
ATOM 1634 O O . LEU B 1 108 ? -8.444 -17.270 -14.167 1.00 29.16 523 LEU B O 1
ATOM 1639 N N . ARG B 1 109 ? -8.591 -18.925 -12.657 1.00 21.29 524 ARG B N 1
ATOM 1640 C CA . ARG B 1 109 ? -9.574 -19.688 -13.420 1.00 15.33 524 ARG B CA 1
ATOM 1641 C C . ARG B 1 109 ? -11.001 -19.579 -12.906 1.00 15.38 524 ARG B C 1
ATOM 1642 O O . ARG B 1 109 ? -11.945 -19.507 -13.691 1.00 27.58 524 ARG B O 1
ATOM 1650 N N . HIS B 1 110 ? -11.160 -19.583 -11.589 1.00 22.04 525 HIS B N 1
ATOM 1651 C CA . HIS B 1 110 ? -12.488 -19.655 -11.000 1.00 31.87 525 HIS B CA 1
ATOM 1652 C C . HIS B 1 110 ? -12.651 -18.658 -9.874 1.00 30.22 525 HIS B C 1
ATOM 1653 O O . HIS B 1 110 ? -11.815 -18.573 -8.977 1.00 38.09 525 HIS B O 1
ATOM 1660 N N . CYS B 1 111 ? -13.742 -17.909 -9.925 1.00 26.95 526 CYS B N 1
ATOM 1661 C CA . CYS B 1 111 ? -14.054 -16.951 -8.884 1.00 21.94 526 CYS B CA 1
ATOM 1662 C C . CYS B 1 111 ? -14.522 -17.663 -7.619 1.00 29.24 526 CYS B C 1
ATOM 1663 O O . CYS B 1 111 ? -15.434 -18.491 -7.656 1.00 31.33 526 CYS B O 1
ATOM 1666 N N . CYS B 1 112 ? -13.870 -17.344 -6.505 1.00 23.09 527 CYS B N 1
ATOM 1667 C CA . CYS B 1 112 ? -14.348 -17.748 -5.193 1.00 14.81 527 CYS B CA 1
ATOM 1668 C C . CYS B 1 112 ? -15.293 -16.660 -4.713 1.00 18.30 527 CYS B C 1
ATOM 1669 O O . CYS B 1 112 ? -14.879 -15.528 -4.473 1.00 19.29 527 CYS B O 1
ATOM 1672 N N . THR B 1 113 ? -16.569 -17.006 -4.585 1.00 23.34 528 THR B N 1
ATOM 1673 C CA . THR B 1 113 ? -17.608 -16.008 -4.373 1.00 29.99 528 THR B CA 1
ATOM 1674 C C . THR B 1 113 ? -17.660 -15.473 -2.952 1.00 42.69 528 THR B C 1
ATOM 1675 O O . THR B 1 113 ? -17.385 -16.189 -1.996 1.00 44.55 528 THR B O 1
ATOM 1679 N N . ARG B 1 114 ? -18.037 -14.203 -2.834 1.00 58.75 529 ARG B N 1
ATOM 1680 C CA . ARG B 1 114 ? -17.975 -13.492 -1.567 1.00 62.89 529 ARG B CA 1
ATOM 1681 C C . ARG B 1 114 ? -19.259 -13.651 -0.764 1.00 68.58 529 ARG B C 1
ATOM 1682 O O . ARG B 1 114 ? -19.280 -14.347 0.251 1.00 70.07 529 ARG B O 1
ATOM 1690 N N . LEU C 1 15 ? 32.242 8.042 -11.060 1.00 47.31 430 LEU C N 1
ATOM 1691 C CA . LEU C 1 15 ? 32.063 6.597 -11.072 1.00 38.33 430 LEU C CA 1
ATOM 1692 C C . LEU C 1 15 ? 30.887 6.189 -10.182 1.00 47.57 430 LEU C C 1
ATOM 1693 O O . LEU C 1 15 ? 30.702 6.713 -9.085 1.00 54.70 430 LEU C O 1
ATOM 1698 N N . TRP C 1 16 ? 30.107 5.237 -10.679 1.00 38.08 431 TRP C N 1
ATOM 1699 C CA . TRP C 1 16 ? 28.835 4.823 -10.092 1.00 30.88 431 TRP C CA 1
ATOM 1700 C C . TRP C 1 16 ? 28.953 3.825 -8.941 1.00 31.90 431 TRP C C 1
ATOM 1701 O O . TRP C 1 16 ? 27.992 3.615 -8.202 1.00 20.76 431 TRP C O 1
ATOM 1712 N N . PHE C 1 17 ? 30.114 3.195 -8.800 1.00 28.67 432 PHE C N 1
ATOM 1713 C CA . PHE C 1 17 ? 30.318 2.243 -7.714 1.00 30.43 432 PHE C CA 1
ATOM 1714 C C . PHE C 1 17 ? 30.729 2.963 -6.443 1.00 30.60 432 PHE C C 1
ATOM 1715 O O . PHE C 1 17 ? 31.753 3.646 -6.400 1.00 27.35 432 PHE C O 1
ATOM 1723 N N . HIS C 1 18 ? 29.928 2.808 -5.398 1.00 21.90 433 HIS C N 1
ATOM 1724 C CA . HIS C 1 18 ? 30.180 3.505 -4.147 1.00 22.92 433 HIS C CA 1
ATOM 1725 C C . HIS C 1 18 ? 30.696 2.572 -3.056 1.00 34.35 433 HIS C C 1
ATOM 1726 O O . HIS C 1 18 ? 30.472 2.816 -1.874 1.00 41.78 433 HIS C O 1
ATOM 1733 N N . GLY C 1 19 ? 31.397 1.515 -3.459 1.00 39.38 434 GLY C N 1
ATOM 1734 C CA . GLY C 1 19 ? 31.932 0.545 -2.519 1.00 25.22 434 GLY C CA 1
ATOM 1735 C C . GLY C 1 19 ? 30.846 0.144 -1.545 1.00 24.02 434 GLY C C 1
ATOM 1736 O O . GLY C 1 19 ? 29.771 -0.282 -1.961 1.00 43.25 434 GLY C O 1
ATOM 1737 N N . ARG C 1 20 ? 31.099 0.292 -0.248 1.00 22.89 435 ARG C N 1
ATOM 1738 C CA . ARG C 1 20 ? 30.045 0.034 0.731 1.00 43.09 435 ARG C CA 1
ATOM 1739 C C . ARG C 1 20 ? 29.524 1.276 1.392 1.00 48.78 435 ARG C C 1
ATOM 1740 O O . ARG C 1 20 ? 30.264 2.058 1.989 1.00 62.50 435 ARG C O 1
ATOM 1748 N N . ILE C 1 21 ? 28.210 1.401 1.321 1.00 41.75 436 ILE C N 1
ATOM 1749 C CA . ILE C 1 21 ? 27.457 2.369 2.069 1.00 46.61 436 ILE C CA 1
ATOM 1750 C C . ILE C 1 21 ? 26.110 1.735 2.325 1.00 43.60 436 ILE C C 1
ATOM 1751 O O . ILE C 1 21 ? 25.680 0.844 1.587 1.00 42.03 436 ILE C O 1
ATOM 1756 N N . SER C 1 22 ? 25.432 2.146 3.365 1.00 42.68 437 SER C N 1
ATOM 1757 C CA . SER C 1 22 ? 24.136 1.608 3.683 1.00 42.89 437 SER C CA 1
ATOM 1758 C C . SER C 1 22 ? 23.099 1.992 2.666 1.00 39.55 437 SER C C 1
ATOM 1759 O O . SER C 1 22 ? 23.365 2.757 1.770 1.00 32.73 437 SER C O 1
ATOM 1762 N N . ARG C 1 23 ? 21.914 1.438 2.859 1.00 35.35 438 ARG C N 1
ATOM 1763 C CA . ARG C 1 23 ? 20.732 1.742 2.094 1.00 38.14 438 ARG C CA 1
ATOM 1764 C C . ARG C 1 23 ? 20.350 3.178 2.344 1.00 38.34 438 ARG C C 1
ATOM 1765 O O . ARG C 1 23 ? 20.073 3.926 1.450 1.00 39.71 438 ARG C O 1
ATOM 1773 N N . GLU C 1 24 ? 20.360 3.554 3.594 1.00 37.26 439 GLU C N 1
ATOM 1774 C CA . GLU C 1 24 ? 20.090 4.908 3.978 1.00 54.97 439 GLU C CA 1
ATOM 1775 C C . GLU C 1 24 ? 21.041 5.886 3.356 1.00 52.97 439 GLU C C 1
ATOM 1776 O O . GLU C 1 24 ? 20.620 6.913 2.889 1.00 47.65 439 GLU C O 1
ATOM 1782 N N . GLU C 1 25 ? 22.322 5.573 3.378 1.00 48.76 440 GLU C N 1
ATOM 1783 C CA . GLU C 1 25 ? 23.304 6.506 2.934 1.00 51.05 440 GLU C CA 1
ATOM 1784 C C . GLU C 1 25 ? 23.117 6.703 1.473 1.00 54.33 440 GLU C C 1
ATOM 1785 O O . GLU C 1 25 ? 23.398 7.744 0.938 1.00 58.96 440 GLU C O 1
ATOM 1791 N N . SER C 1 26 ? 22.657 5.680 0.806 1.00 48.44 441 SER C N 1
ATOM 1792 C CA . SER C 1 26 ? 22.439 5.790 -0.632 1.00 40.71 441 SER C CA 1
ATOM 1793 C C . SER C 1 26 ? 21.231 6.673 -0.928 1.00 32.37 441 SER C C 1
ATOM 1794 O O . SER C 1 26 ? 21.249 7.476 -1.861 1.00 30.67 441 SER C O 1
ATOM 1797 N N . GLN C 1 27 ? 20.178 6.518 -0.132 1.00 37.72 442 GLN C N 1
ATOM 1798 C CA . GLN C 1 27 ? 18.985 7.349 -0.302 1.00 49.16 442 GLN C CA 1
ATOM 1799 C C . GLN C 1 27 ? 19.295 8.828 -0.071 1.00 46.12 442 GLN C C 1
ATOM 1800 O O . GLN C 1 27 ? 18.736 9.702 -0.734 1.00 44.21 442 GLN C O 1
ATOM 1806 N N . ARG C 1 28 ? 20.204 9.098 0.859 1.00 43.92 443 ARG C N 1
ATOM 1807 C CA . ARG C 1 28 ? 20.600 10.464 1.181 1.00 41.22 443 ARG C CA 1
ATOM 1808 C C . ARG C 1 28 ? 21.513 11.051 0.106 1.00 43.51 443 ARG C C 1
ATOM 1809 O O . ARG C 1 28 ? 21.357 12.214 -0.279 1.00 51.70 443 ARG C O 1
ATOM 1817 N N . LEU C 1 29 ? 22.454 10.251 -0.389 1.00 49.99 444 LEU C N 1
ATOM 1818 C CA . LEU C 1 29 ? 23.311 10.688 -1.493 1.00 46.89 444 LEU C CA 1
ATOM 1819 C C . LEU C 1 29 ? 22.499 11.023 -2.751 1.00 45.96 444 LEU C C 1
ATOM 1820 O O . LEU C 1 29 ? 22.576 12.138 -3.308 1.00 49.72 444 LEU C O 1
ATOM 1825 N N . ILE C 1 30 ? 21.713 10.049 -3.197 1.00 40.06 445 ILE C N 1
ATOM 1826 C CA . ILE C 1 30 ? 20.842 10.254 -4.345 1.00 40.45 445 ILE C CA 1
ATOM 1827 C C . ILE C 1 30 ? 19.941 11.458 -4.118 1.00 42.44 445 ILE C C 1
ATOM 1828 O O . ILE C 1 30 ? 19.805 12.320 -4.989 1.00 34.29 445 ILE C O 1
ATOM 1833 N N . GLY C 1 31 ? 19.334 11.517 -2.938 1.00 46.05 446 GLY C N 1
ATOM 1834 C CA . GLY C 1 31 ? 18.485 12.634 -2.577 1.00 49.32 446 GLY C CA 1
ATOM 1835 C C . GLY C 1 31 ? 19.166 13.964 -2.821 1.00 50.36 446 GLY C C 1
ATOM 1836 O O . GLY C 1 31 ? 18.657 14.804 -3.563 1.00 54.62 446 GLY C O 1
ATOM 1837 N N . GLN C 1 32 ? 20.330 14.157 -2.208 1.00 54.61 447 GLN C N 1
ATOM 1838 C CA . GLN C 1 32 ? 21.006 15.444 -2.316 1.00 58.59 447 GLN C CA 1
ATOM 1839 C C . GLN C 1 32 ? 21.642 15.693 -3.679 1.00 52.31 447 GLN C C 1
ATOM 1840 O O . GLN C 1 32 ? 22.239 16.746 -3.901 1.00 53.23 447 GLN C O 1
ATOM 1846 N N . GLN C 1 33 ? 21.520 14.738 -4.597 1.00 49.46 448 GLN C N 1
ATOM 1847 C CA . GLN C 1 33 ? 21.872 15.056 -5.986 1.00 40.64 448 GLN C CA 1
ATOM 1848 C C . GLN C 1 33 ? 20.672 15.353 -6.903 1.00 33.53 448 GLN C C 1
ATOM 1849 O O . GLN C 1 33 ? 20.827 15.464 -8.121 1.00 42.17 448 GLN C O 1
ATOM 1855 N N . GLY C 1 34 ? 19.483 15.484 -6.319 1.00 29.06 449 GLY C N 1
ATOM 1856 C CA . GLY C 1 34 ? 18.334 15.986 -7.055 1.00 31.28 449 GLY C CA 1
ATOM 1857 C C . GLY C 1 34 ? 17.138 15.067 -7.236 1.00 43.65 449 GLY C C 1
ATOM 1858 O O . GLY C 1 34 ? 16.127 15.481 -7.804 1.00 54.29 449 GLY C O 1
ATOM 1859 N N . LEU C 1 35 ? 17.238 13.829 -6.763 1.00 46.97 450 LEU C N 1
ATOM 1860 C CA . LEU C 1 35 ? 16.155 12.863 -6.936 1.00 46.31 450 LEU C CA 1
ATOM 1861 C C . LEU C 1 35 ? 15.672 12.816 -8.383 1.00 39.66 450 LEU C C 1
ATOM 1862 O O . LEU C 1 35 ? 14.476 12.680 -8.639 1.00 33.55 450 LEU C O 1
ATOM 1867 N N . VAL C 1 36 ? 16.600 12.934 -9.326 1.00 41.67 451 VAL C N 1
ATOM 1868 C CA . VAL C 1 36 ? 16.241 12.962 -10.740 1.00 40.36 451 VAL C CA 1
ATOM 1869 C C . VAL C 1 36 ? 16.041 11.566 -11.324 1.00 43.35 451 VAL C C 1
ATOM 1870 O O . VAL C 1 36 ? 16.608 10.588 -10.836 1.00 40.90 451 VAL C O 1
ATOM 1874 N N . ASP C 1 37 ? 15.223 11.485 -12.369 1.00 41.27 452 ASP C N 1
ATOM 1875 C CA . ASP C 1 37 ? 14.968 10.224 -13.053 1.00 39.19 452 ASP C CA 1
ATOM 1876 C C . ASP C 1 37 ? 16.250 9.669 -13.662 1.00 24.19 452 ASP C C 1
ATOM 1877 O O . ASP C 1 37 ? 16.948 10.365 -14.398 1.00 31.48 452 ASP C O 1
ATOM 1882 N N . GLY C 1 38 ? 16.556 8.414 -13.353 1.00 28.23 453 GLY C N 1
ATOM 1883 C CA . GLY C 1 38 ? 17.729 7.767 -13.908 1.00 23.68 453 GLY C CA 1
ATOM 1884 C C . GLY C 1 38 ? 18.973 7.952 -13.063 1.00 18.42 453 GLY C C 1
ATOM 1885 O O . GLY C 1 38 ? 20.009 7.344 -13.333 1.00 20.25 453 GLY C O 1
ATOM 1886 N N . LEU C 1 39 ? 18.879 8.802 -12.044 1.00 24.28 454 LEU C N 1
ATOM 1887 C CA . LEU C 1 39 ? 19.974 8.964 -11.097 1.00 25.59 454 LEU C CA 1
ATOM 1888 C C . LEU C 1 39 ? 20.164 7.641 -10.370 1.00 31.60 454 LEU C C 1
ATOM 1889 O O . LEU C 1 39 ? 19.207 7.080 -9.838 1.00 36.21 454 LEU C O 1
ATOM 1894 N N . PHE C 1 40 ? 21.394 7.139 -10.351 1.00 30.78 455 PHE C N 1
ATOM 1895 C CA . PHE C 1 40 ? 21.643 5.803 -9.826 1.00 22.60 455 PHE C CA 1
ATOM 1896 C C . PHE C 1 40 ? 23.026 5.656 -9.207 1.00 33.17 455 PHE C C 1
ATOM 1897 O O . PHE C 1 40 ? 23.918 6.472 -9.438 1.00 21.99 455 PHE C O 1
ATOM 1905 N N . LEU C 1 41 ? 23.192 4.593 -8.429 1.00 30.06 456 LEU C N 1
ATOM 1906 C CA . LEU C 1 41 ? 24.509 4.165 -7.974 1.00 28.02 456 LEU C CA 1
ATOM 1907 C C . LEU C 1 41 ? 24.488 2.676 -7.648 1.00 25.28 456 LEU C C 1
ATOM 1908 O O . LEU C 1 41 ? 23.426 2.098 -7.426 1.00 22.15 456 LEU C O 1
ATOM 1913 N N . VAL C 1 42 ? 25.660 2.053 -7.643 1.00 18.00 457 VAL C N 1
ATOM 1914 C CA . VAL C 1 42 ? 25.775 0.652 -7.261 1.00 27.13 457 VAL C CA 1
ATOM 1915 C C . VAL C 1 42 ? 26.594 0.551 -5.985 1.00 18.98 457 VAL C C 1
ATOM 1916 O O . VAL C 1 42 ? 27.556 1.295 -5.799 1.00 27.62 457 VAL C O 1
ATOM 1920 N N . ARG C 1 43 ? 26.209 -0.360 -5.100 1.00 17.20 458 ARG C N 1
ATOM 1921 C CA . ARG C 1 43 ? 26.918 -0.505 -3.836 1.00 18.82 458 ARG C CA 1
ATOM 1922 C C . ARG C 1 43 ? 27.056 -1.962 -3.426 1.00 22.32 458 ARG C C 1
ATOM 1923 O O . ARG C 1 43 ? 26.367 -2.832 -3.949 1.00 23.25 458 ARG C O 1
ATOM 1931 N N . GLU C 1 44 ? 27.959 -2.223 -2.490 1.00 31.30 459 GLU C N 1
ATOM 1932 C CA . GLU C 1 44 ? 28.101 -3.558 -1.936 1.00 32.62 459 GLU C CA 1
ATOM 1933 C C . GLU C 1 44 ? 26.960 -3.810 -0.964 1.00 31.29 459 GLU C C 1
ATOM 1934 O O . GLU C 1 44 ? 26.551 -2.911 -0.228 1.00 23.26 459 GLU C O 1
ATOM 1940 N N . SER C 1 45 ? 26.444 -5.034 -0.972 1.00 35.56 460 SER C N 1
ATOM 1941 C CA . SER C 1 45 ? 25.334 -5.399 -0.102 1.00 32.55 460 SER C CA 1
ATOM 1942 C C . SER C 1 45 ? 25.762 -5.532 1.357 1.00 38.28 460 SER C C 1
ATOM 1943 O O . SER C 1 45 ? 26.954 -5.547 1.673 1.00 40.38 460 SER C O 1
ATOM 1946 N N . GLN C 1 46 ? 24.767 -5.638 2.233 1.00 41.49 461 GLN C N 1
ATOM 1947 C CA . GLN C 1 46 ? 24.987 -5.634 3.673 1.00 57.43 461 GLN C CA 1
ATOM 1948 C C . GLN C 1 46 ? 24.369 -6.854 4.320 1.00 59.96 461 GLN C C 1
ATOM 1949 O O . GLN C 1 46 ? 23.297 -6.780 4.928 1.00 71.62 461 GLN C O 1
ATOM 1955 N N . ARG C 1 47 ? 25.117 -7.943 4.249 1.00 45.90 462 ARG C N 1
ATOM 1956 C CA . ARG C 1 47 ? 24.590 -9.268 4.466 1.00 68.82 462 ARG C CA 1
ATOM 1957 C C . ARG C 1 47 ? 25.479 -10.137 3.606 1.00 65.51 462 ARG C C 1
ATOM 1958 O O . ARG C 1 47 ? 26.220 -10.989 4.101 1.00 73.30 462 ARG C O 1
ATOM 1966 N N . ASN C 1 48 ? 25.431 -9.865 2.307 1.00 48.73 463 ASN C N 1
ATOM 1967 C CA . ASN C 1 48 ? 26.149 -10.628 1.306 1.00 42.60 463 ASN C CA 1
ATOM 1968 C C . ASN C 1 48 ? 27.441 -9.929 0.908 1.00 39.85 463 ASN C C 1
ATOM 1969 O O . ASN C 1 48 ? 27.425 -8.770 0.500 1.00 40.72 463 ASN C O 1
ATOM 1974 N N . PRO C 1 49 ? 28.573 -10.631 1.041 1.00 34.22 464 PRO C N 1
ATOM 1975 C CA . PRO C 1 49 ? 29.874 -10.107 0.618 1.00 38.56 464 PRO C CA 1
ATOM 1976 C C . PRO C 1 49 ? 29.992 -10.102 -0.902 1.00 36.64 464 PRO C C 1
ATOM 1977 O O . PRO C 1 49 ? 30.695 -9.266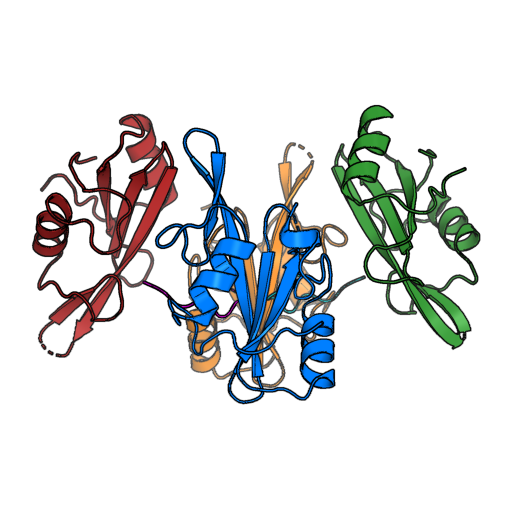 -1.469 1.00 48.15 464 PRO C O 1
ATOM 1981 N N . GLN C 1 50 ? 29.303 -11.035 -1.550 1.00 28.58 465 GLN C N 1
ATOM 1982 C CA . GLN C 1 50 ? 29.341 -11.152 -3.002 1.00 31.74 465 GLN C CA 1
ATOM 1983 C C . GLN C 1 50 ? 28.131 -10.473 -3.619 1.00 34.90 465 GLN C C 1
ATOM 1984 O O . GLN C 1 50 ? 28.040 -10.327 -4.838 1.00 28.38 465 GLN C O 1
ATOM 1990 N N . GLY C 1 51 ? 27.195 -10.070 -2.770 1.00 32.77 466 GLY C N 1
ATOM 1991 C CA . GLY C 1 51 ? 25.999 -9.404 -3.242 1.00 32.93 466 GLY C CA 1
ATOM 1992 C C . GLY C 1 51 ? 26.225 -7.934 -3.523 1.00 32.75 466 GLY C C 1
ATOM 1993 O O . GLY C 1 51 ? 27.137 -7.316 -2.972 1.00 30.71 466 GLY C O 1
ATOM 1994 N N . PHE C 1 52 ? 25.395 -7.372 -4.393 1.00 26.27 467 PHE C N 1
ATOM 1995 C CA . PHE C 1 52 ? 25.435 -5.937 -4.646 1.00 17.22 467 PHE C CA 1
ATOM 1996 C C . PHE C 1 52 ? 24.018 -5.383 -4.721 1.00 31.30 467 PHE C C 1
ATOM 1997 O O . PHE C 1 52 ? 23.056 -6.143 -4.747 1.00 21.14 467 PHE C O 1
ATOM 2005 N N . VAL C 1 53 ? 23.886 -4.062 -4.722 1.00 29.32 468 VAL C N 1
ATOM 2006 C CA . VAL C 1 53 ? 22.579 -3.435 -4.865 1.00 13.93 468 VAL C CA 1
ATOM 2007 C C . VAL C 1 53 ? 22.638 -2.251 -5.819 1.00 23.11 468 VAL C C 1
ATOM 2008 O O . VAL C 1 53 ? 23.553 -1.423 -5.757 1.00 21.96 468 VAL C O 1
ATOM 2012 N N . LEU C 1 54 ? 21.651 -2.192 -6.707 1.00 17.98 469 LEU C N 1
ATOM 2013 C CA . LEU C 1 54 ? 21.491 -1.083 -7.632 1.00 20.02 469 LEU C CA 1
ATOM 2014 C C . LEU C 1 54 ? 20.441 -0.119 -7.095 1.00 21.85 469 LEU C C 1
ATOM 2015 O O . LEU C 1 54 ? 19.243 -0.393 -7.157 1.00 25.27 469 LEU C O 1
ATOM 2020 N N . SER C 1 55 ? 20.899 1.004 -6.554 1.00 22.24 470 SER C N 1
ATOM 2021 C CA . SER C 1 55 ? 20.001 2.029 -6.039 1.00 24.41 470 SER C CA 1
ATOM 2022 C C . SER C 1 55 ? 19.646 3.018 -7.144 1.00 26.04 470 SER C C 1
ATOM 2023 O O . SER C 1 55 ? 20.520 3.685 -7.702 1.00 26.48 470 SER C O 1
ATOM 2026 N N . LEU C 1 56 ? 18.356 3.105 -7.452 1.00 30.14 471 LEU C N 1
ATOM 2027 C CA . LEU C 1 56 ? 17.883 3.867 -8.602 1.00 25.31 471 LEU C CA 1
ATOM 2028 C C . LEU C 1 56 ? 16.687 4.750 -8.259 1.00 27.98 471 LEU C C 1
ATOM 2029 O O . LEU C 1 56 ? 15.754 4.308 -7.598 1.00 17.87 471 LEU C O 1
ATOM 2034 N N . CYS C 1 57 ? 16.712 5.993 -8.730 1.00 31.92 472 CYS C N 1
ATOM 2035 C CA . CYS C 1 57 ? 15.646 6.945 -8.432 1.00 30.00 472 CYS C CA 1
ATOM 2036 C C . CYS C 1 57 ? 14.640 7.065 -9.578 1.00 29.27 472 CYS C C 1
ATOM 2037 O O . CYS C 1 57 ? 15.014 7.320 -10.723 1.00 30.91 472 CYS C O 1
ATOM 2040 N N . HIS C 1 58 ? 13.362 6.876 -9.267 1.00 29.01 473 HIS C N 1
ATOM 2041 C CA . HIS C 1 58 ? 12.294 7.073 -10.243 1.00 33.37 473 HIS C CA 1
ATOM 2042 C C . HIS C 1 58 ? 11.056 7.665 -9.577 1.00 34.95 473 HIS C C 1
ATOM 2043 O O . HIS C 1 58 ? 10.487 7.067 -8.664 1.00 35.43 473 HIS C O 1
ATOM 2050 N N . LEU C 1 59 ? 10.650 8.842 -10.044 1.00 43.19 474 LEU C N 1
ATOM 2051 C CA . LEU C 1 59 ? 9.530 9.576 -9.463 1.00 38.21 474 LEU C CA 1
ATOM 2052 C C . LEU C 1 59 ? 9.867 10.039 -8.056 1.00 36.94 474 LEU C C 1
ATOM 2053 O O . LEU C 1 59 ? 9.059 9.902 -7.136 1.00 36.96 474 LEU C O 1
ATOM 2058 N N . GLN C 1 60 ? 11.066 10.585 -7.894 1.00 31.97 475 GLN C N 1
ATOM 2059 C CA . GLN C 1 60 ? 11.520 11.057 -6.594 1.00 39.47 475 GLN C CA 1
ATOM 2060 C C . GLN C 1 60 ? 11.412 9.946 -5.552 1.00 45.02 475 GLN C C 1
ATOM 2061 O O . GLN C 1 60 ? 11.222 10.209 -4.365 1.00 49.56 475 GLN C O 1
ATOM 2067 N N . LYS C 1 61 ? 11.523 8.703 -6.011 1.00 41.71 476 LYS C N 1
ATOM 2068 C CA . LYS C 1 61 ? 11.577 7.551 -5.119 1.00 41.63 476 LYS C CA 1
ATOM 2069 C C . LYS C 1 61 ? 12.783 6.678 -5.434 1.00 38.03 476 LYS C C 1
ATOM 2070 O O . LYS C 1 61 ? 13.057 6.380 -6.596 1.00 41.79 476 LYS C O 1
ATOM 2076 N N . VAL C 1 62 ? 13.496 6.260 -4.394 1.00 31.03 477 VAL C N 1
ATOM 2077 C CA . VAL C 1 62 ? 14.633 5.369 -4.571 1.00 35.22 477 VAL C CA 1
ATOM 2078 C C . VAL C 1 62 ? 14.241 3.912 -4.339 1.00 36.50 477 VAL C C 1
ATOM 2079 O O . VAL C 1 62 ? 13.621 3.572 -3.333 1.00 31.44 477 VAL C O 1
ATOM 2083 N N . LYS C 1 63 ? 14.599 3.062 -5.296 1.00 35.81 478 LYS C N 1
ATOM 2084 C CA . LYS C 1 63 ? 14.383 1.624 -5.218 1.00 37.08 478 LYS C CA 1
ATOM 2085 C C . LYS C 1 63 ? 15.727 0.911 -5.235 1.00 32.45 478 LYS C C 1
ATOM 2086 O O . LYS C 1 63 ? 16.712 1.453 -5.726 1.00 29.85 478 LYS C O 1
ATOM 2092 N N . HIS C 1 64 ? 15.758 -0.311 -4.716 1.00 14.90 479 HIS C N 1
ATOM 2093 C CA . HIS C 1 64 ? 17.017 -1.038 -4.592 1.00 19.31 479 HIS C CA 1
ATOM 2094 C C . HIS C 1 64 ? 16.941 -2.442 -5.184 1.00 26.66 479 HIS C C 1
ATOM 2095 O O . HIS C 1 64 ? 16.164 -3.280 -4.722 1.00 22.12 479 HIS C O 1
ATOM 2102 N N . TYR C 1 65 ? 17.761 -2.693 -6.201 1.00 32.48 480 TYR C N 1
ATOM 2103 C CA . TYR C 1 65 ? 17.725 -3.956 -6.933 1.00 23.15 480 TYR C CA 1
ATOM 2104 C C . TYR C 1 65 ? 18.920 -4.850 -6.648 1.00 29.05 480 TYR C C 1
ATOM 2105 O O . TYR C 1 65 ? 20.046 -4.574 -7.064 1.00 44.60 480 TYR C O 1
ATOM 2114 N N . LEU C 1 66 ? 18.649 -5.934 -5.937 1.00 21.68 481 LEU C N 1
ATOM 2115 C CA . LEU C 1 66 ? 19.655 -6.922 -5.604 1.00 29.26 481 LEU C CA 1
ATOM 2116 C C . LEU C 1 66 ? 20.336 -7.462 -6.861 1.00 26.96 481 LEU C C 1
ATOM 2117 O O . LEU C 1 66 ? 19.685 -7.762 -7.860 1.00 19.23 481 LEU C O 1
ATOM 2122 N N . ILE C 1 67 ? 21.658 -7.558 -6.797 1.00 13.31 482 ILE C N 1
ATOM 2123 C CA . ILE C 1 67 ? 22.473 -8.129 -7.858 1.00 24.65 482 ILE C CA 1
ATOM 2124 C C . ILE C 1 67 ? 23.249 -9.295 -7.264 1.00 25.78 482 ILE C C 1
ATOM 2125 O O . ILE C 1 67 ? 24.173 -9.094 -6.465 1.00 16.68 482 ILE C O 1
ATOM 2130 N N . LEU C 1 68 ? 22.864 -10.510 -7.648 1.00 22.32 483 LEU C N 1
ATOM 2131 C CA . LEU C 1 68 ? 23.447 -11.711 -7.059 1.00 22.10 483 LEU C CA 1
ATOM 2132 C C . LEU C 1 68 ? 24.321 -12.482 -8.037 1.00 26.14 483 LEU C C 1
ATOM 2133 O O . LEU C 1 68 ? 23.973 -12.632 -9.206 1.00 22.69 483 LEU C O 1
ATOM 2138 N N . PRO C 1 69 ? 25.469 -12.975 -7.553 1.00 29.05 484 PRO C N 1
ATOM 2139 C CA . PRO C 1 69 ? 26.362 -13.801 -8.364 1.00 26.36 484 PRO C CA 1
ATOM 2140 C C . PRO C 1 69 ? 25.991 -15.275 -8.255 1.00 26.06 484 PRO C C 1
ATOM 2141 O O . PRO C 1 69 ? 25.445 -15.708 -7.241 1.00 26.03 484 PRO C O 1
ATOM 2145 N N . SER C 1 70 ? 26.288 -16.030 -9.304 1.00 33.28 485 SER C N 1
ATOM 2146 C CA . SER C 1 70 ? 26.112 -17.473 -9.303 1.00 32.41 485 SER C CA 1
ATOM 2147 C C . SER C 1 70 ? 27.077 -18.078 -10.311 1.00 40.95 485 SER C C 1
ATOM 2148 O O . SER C 1 70 ? 27.873 -17.361 -10.928 1.00 44.42 485 SER C O 1
ATOM 2151 N N . GLU C 1 71 ? 27.008 -19.392 -10.482 1.00 54.27 486 GLU C N 1
ATOM 2152 C CA . GLU C 1 71 ? 27.956 -20.081 -11.346 1.00 53.09 486 GLU C CA 1
ATOM 2153 C C . GLU C 1 71 ? 27.290 -21.053 -12.312 1.00 57.75 486 GLU C C 1
ATOM 2154 O O . GLU C 1 71 ? 26.388 -21.801 -11.936 1.00 53.03 486 GLU C O 1
ATOM 2160 N N . GLU C 1 72 ? 27.742 -21.028 -13.562 1.00 64.55 487 GLU C N 1
ATOM 2161 C CA . GLU C 1 72 ? 27.296 -21.991 -14.559 1.00 65.83 487 GLU C CA 1
ATOM 2162 C C . GLU C 1 72 ? 28.415 -22.991 -14.849 1.00 71.29 487 GLU C C 1
ATOM 2163 O O . GLU C 1 72 ? 28.470 -24.053 -14.232 1.00 75.88 487 GLU C O 1
ATOM 2165 N N . GLU C 1 73 ? 29.320 -22.650 -15.763 1.00 76.72 488 GLU C N 1
ATOM 2166 C CA . GLU C 1 73 ? 30.426 -23.548 -16.097 1.00 69.00 488 GLU C CA 1
ATOM 2167 C C . GLU C 1 73 ? 31.129 -24.067 -14.845 1.00 67.64 488 GLU C C 1
ATOM 2168 O O . GLU C 1 73 ? 31.474 -23.299 -13.947 1.00 72.83 488 GLU C O 1
ATOM 2170 N N . ARG C 1 75 ? 31.621 -20.721 -14.872 1.00 59.44 490 ARG C N 1
ATOM 2171 C CA . ARG C 1 75 ? 31.426 -19.337 -15.276 1.00 56.61 490 ARG C CA 1
ATOM 2172 C C . ARG C 1 75 ? 30.712 -18.549 -14.183 1.00 52.08 490 ARG C C 1
ATOM 2173 O O . ARG C 1 75 ? 29.611 -18.906 -13.769 1.00 38.62 490 ARG C O 1
ATOM 2175 N N . LEU C 1 76 ? 31.349 -17.479 -13.715 1.00 58.29 491 LEU C N 1
ATOM 2176 C CA . LEU C 1 76 ? 30.759 -16.612 -12.701 1.00 48.21 491 LEU C CA 1
ATOM 2177 C C . LEU C 1 76 ? 29.916 -15.537 -13.372 1.00 44.00 491 LEU C C 1
ATOM 2178 O O . LEU C 1 76 ? 30.376 -14.886 -14.309 1.00 47.82 491 LEU C O 1
ATOM 2183 N N . TYR C 1 77 ? 28.688 -15.337 -12.902 1.00 30.81 492 TYR C N 1
ATOM 2184 C CA . TYR C 1 77 ? 27.864 -14.267 -13.466 1.00 15.43 492 TYR C CA 1
ATOM 2185 C C . TYR C 1 77 ? 26.989 -13.557 -12.437 1.00 17.83 492 TYR C C 1
ATOM 2186 O O . TYR C 1 77 ? 26.736 -14.079 -11.356 1.00 23.73 492 TYR C O 1
ATOM 2195 N N . PHE C 1 78 ? 26.539 -12.356 -12.782 1.00 14.94 493 PHE C N 1
ATOM 2196 C CA . PHE C 1 78 ? 25.619 -11.611 -11.936 1.00 12.55 493 PHE C CA 1
ATOM 2197 C C . PHE C 1 78 ? 24.246 -11.551 -12.586 1.00 26.77 493 PHE C C 1
ATOM 2198 O O . PHE C 1 78 ? 24.127 -11.539 -13.812 1.00 24.86 493 PHE C O 1
ATOM 2206 N N . SER C 1 79 ? 23.209 -11.513 -11.760 1.00 29.22 494 SER C N 1
ATOM 2207 C CA . SER C 1 79 ? 21.845 -11.439 -12.259 1.00 19.20 494 SER C CA 1
ATOM 2208 C C . SER C 1 79 ? 20.955 -10.713 -11.259 1.00 29.55 494 SER C C 1
ATOM 2209 O O . SER C 1 79 ? 21.171 -10.788 -10.046 1.00 24.67 494 SER C O 1
ATOM 2212 N N . MET C 1 80 ? 19.962 -9.994 -11.763 1.00 22.09 495 MET C N 1
ATOM 2213 C CA . MET C 1 80 ? 19.032 -9.296 -10.880 1.00 30.35 495 MET C CA 1
ATOM 2214 C C . MET C 1 80 ? 17.770 -10.107 -10.805 1.00 25.51 495 MET C C 1
ATOM 2215 O O . MET C 1 80 ? 16.793 -9.746 -10.144 1.00 31.53 495 MET C O 1
ATOM 2220 N N . ASP C 1 81 ? 17.791 -11.200 -11.544 1.00 28.50 496 ASP C N 1
ATOM 2221 C CA . ASP C 1 81 ? 16.562 -11.808 -11.953 1.00 6.03 496 ASP C CA 1
ATOM 2222 C C . ASP C 1 81 ? 16.592 -13.333 -11.960 1.00 28.10 496 ASP C C 1
ATOM 2223 O O . ASP C 1 81 ? 15.660 -14.004 -12.396 1.00 29.98 496 ASP C O 1
ATOM 2228 N N . ASP C 1 82 ? 17.643 -13.839 -11.318 1.00 22.73 497 ASP C N 1
ATOM 2229 C CA . ASP C 1 82 ? 17.912 -15.271 -11.139 1.00 25.99 497 ASP C CA 1
ATOM 2230 C C . ASP C 1 82 ? 18.327 -16.004 -12.411 1.00 29.28 497 ASP C C 1
ATOM 2231 O O . ASP C 1 82 ? 17.831 -17.096 -12.694 1.00 21.60 497 ASP C O 1
ATOM 2236 N N . GLY C 1 83 ? 19.245 -15.411 -13.165 1.00 24.76 498 GLY C N 1
ATOM 2237 C CA . GLY C 1 83 ? 19.826 -16.080 -14.311 1.00 14.34 498 GLY C CA 1
ATOM 2238 C C . GLY C 1 83 ? 19.154 -15.907 -15.664 1.00 26.84 498 GLY C C 1
ATOM 2239 O O . GLY C 1 83 ? 19.650 -16.424 -16.654 1.00 35.02 498 GLY C O 1
ATOM 2240 N N . GLN C 1 84 ? 18.036 -15.208 -15.760 1.00 27.54 499 GLN C N 1
ATOM 2241 C CA . GLN C 1 84 ? 17.469 -15.046 -17.095 1.00 42.44 499 GLN C CA 1
ATOM 2242 C C . GLN C 1 84 ? 18.177 -13.924 -17.835 1.00 27.59 499 GLN C C 1
ATOM 2243 O O . GLN C 1 84 ? 18.154 -13.894 -19.056 1.00 28.97 499 GLN C O 1
ATOM 2249 N N . THR C 1 85 ? 18.790 -12.993 -17.108 1.00 27.25 500 THR C N 1
ATOM 2250 C CA . THR C 1 85 ? 19.644 -11.987 -17.743 1.00 24.24 500 THR C CA 1
ATOM 2251 C C . THR C 1 85 ? 20.981 -11.902 -17.017 1.00 14.72 500 THR C C 1
ATOM 2252 O O . THR C 1 85 ? 21.033 -11.524 -15.848 1.00 31.72 500 THR C O 1
ATOM 2256 N N . ARG C 1 86 ? 22.063 -12.249 -17.707 1.00 15.77 501 ARG C N 1
ATOM 2257 C CA . ARG C 1 86 ? 23.347 -12.435 -17.041 1.00 20.49 501 ARG C CA 1
ATOM 2258 C C . ARG C 1 86 ? 24.428 -11.462 -17.492 1.00 18.46 501 ARG C C 1
ATOM 2259 O O . ARG C 1 86 ? 24.420 -10.979 -18.625 1.00 14.97 501 ARG C O 1
ATOM 2267 N N . PHE C 1 87 ? 25.357 -11.182 -16.586 1.00 28.36 502 PHE C N 1
ATOM 2268 C CA . PHE C 1 87 ? 26.446 -10.255 -16.850 1.00 27.93 502 PHE C CA 1
ATOM 2269 C C . PHE C 1 87 ? 27.722 -10.767 -16.197 1.00 23.72 502 PHE C C 1
ATOM 2270 O O . PHE C 1 87 ? 27.694 -11.256 -15.067 1.00 28.27 502 PHE C O 1
ATOM 2278 N N . THR C 1 88 ? 28.839 -10.665 -16.911 1.00 24.87 503 THR C N 1
ATOM 2279 C CA . THR C 1 88 ? 30.116 -11.157 -16.399 1.00 25.51 503 THR C CA 1
ATOM 2280 C C . THR C 1 88 ? 30.631 -10.292 -15.251 1.00 35.04 503 THR C C 1
ATOM 2281 O O . THR C 1 88 ? 31.309 -10.784 -14.351 1.00 34.53 503 THR C O 1
ATOM 2285 N N . ASP C 1 89 ? 30.307 -9.005 -15.286 1.00 27.05 504 ASP C N 1
ATOM 2286 C CA . ASP C 1 89 ? 30.674 -8.085 -14.213 1.00 23.52 504 ASP C CA 1
ATOM 2287 C C . ASP C 1 89 ? 29.656 -6.957 -14.079 1.00 27.60 504 ASP C C 1
ATOM 2288 O O . ASP C 1 89 ? 28.717 -6.869 -14.861 1.00 37.99 504 ASP C O 1
ATOM 2293 N N . LEU C 1 90 ? 29.850 -6.094 -13.086 1.00 22.00 505 LEU C N 1
ATOM 2294 C CA . LEU C 1 90 ? 28.899 -5.016 -12.802 1.00 16.66 505 LEU C CA 1
ATOM 2295 C C . LEU C 1 90 ? 28.828 -3.966 -13.918 1.00 23.46 505 LEU C C 1
ATOM 2296 O O . LEU C 1 90 ? 27.743 -3.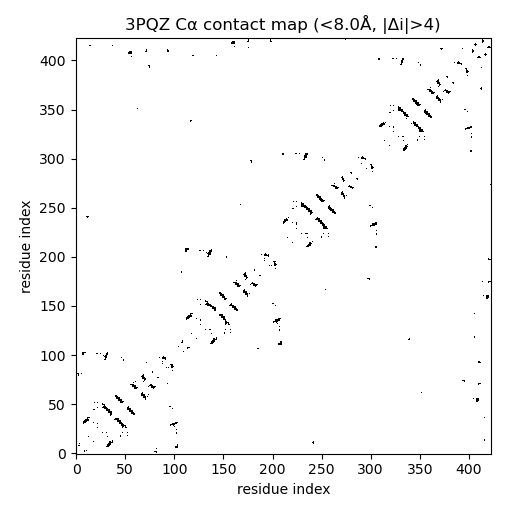470 -14.259 1.00 28.67 505 LEU C O 1
ATOM 2301 N N . LEU C 1 91 ? 29.984 -3.631 -14.483 1.00 22.18 506 LEU C N 1
ATOM 2302 C CA . LEU C 1 91 ? 30.046 -2.632 -15.546 1.00 16.84 506 LEU C CA 1
ATOM 2303 C C . LEU C 1 91 ? 29.139 -2.993 -16.716 1.00 13.25 506 LEU C C 1
ATOM 2304 O O . LEU C 1 91 ? 28.441 -2.135 -17.255 1.00 31.61 506 LEU C O 1
ATOM 2309 N N . GLN C 1 92 ? 29.156 -4.262 -17.111 1.00 15.64 507 GLN C N 1
ATOM 2310 C CA . GLN C 1 92 ? 28.352 -4.712 -18.240 1.00 20.18 507 GLN C CA 1
ATOM 2311 C C . GLN C 1 92 ? 26.865 -4.565 -17.946 1.00 29.21 507 GLN C C 1
ATOM 2312 O O . GLN C 1 92 ? 26.082 -4.197 -18.820 1.00 26.91 507 GLN C O 1
ATOM 2318 N N . LEU C 1 93 ? 26.482 -4.861 -16.709 1.00 26.45 508 LEU C N 1
ATOM 2319 C CA . LEU C 1 93 ? 25.096 -4.739 -16.283 1.00 25.08 508 LEU C CA 1
ATOM 2320 C C . LEU C 1 93 ? 24.653 -3.277 -16.356 1.00 23.84 508 LEU C C 1
ATOM 2321 O O . LEU C 1 93 ? 23.570 -2.960 -16.873 1.00 32.96 508 LEU C O 1
ATOM 2326 N N . VAL C 1 94 ? 25.506 -2.383 -15.861 1.00 14.21 509 VAL C N 1
ATOM 2327 C CA . VAL C 1 94 ? 25.221 -0.950 -15.925 1.00 18.21 509 VAL C CA 1
ATOM 2328 C C . VAL C 1 94 ? 25.079 -0.453 -17.370 1.00 20.05 509 VAL C C 1
ATOM 2329 O O . VAL C 1 94 ? 24.061 0.156 -17.742 1.00 26.65 509 VAL C O 1
ATOM 2333 N N . GLU C 1 95 ? 26.098 -0.717 -18.183 1.00 30.66 510 GLU C N 1
ATOM 2334 C CA . GLU C 1 95 ? 26.082 -0.307 -19.584 1.00 31.93 510 GLU C CA 1
ATOM 2335 C C . GLU C 1 95 ? 24.854 -0.846 -20.309 1.00 25.79 510 GLU C C 1
ATOM 2336 O O . GLU C 1 95 ? 24.223 -0.130 -21.083 1.00 19.69 510 GLU C O 1
ATOM 2342 N N . PHE C 1 96 ? 24.512 -2.105 -20.052 1.00 12.80 511 PHE C N 1
ATOM 2343 C CA . PHE C 1 96 ? 23.311 -2.676 -20.644 1.00 14.86 511 PHE C CA 1
ATOM 2344 C C . PHE C 1 96 ? 22.093 -1.865 -20.237 1.00 16.62 511 PHE C C 1
ATOM 2345 O O . PHE C 1 96 ? 21.249 -1.543 -21.076 1.00 18.11 511 PHE C O 1
ATOM 2353 N N . HIS C 1 97 ? 21.995 -1.519 -18.957 1.00 13.20 512 HIS C N 1
ATOM 2354 C CA . HIS C 1 97 ? 20.814 -0.786 -18.502 1.00 5.37 512 HIS C CA 1
ATOM 2355 C C . HIS C 1 97 ? 20.845 0.723 -18.730 1.00 17.96 512 HIS C C 1
ATOM 2356 O O . HIS C 1 97 ? 19.953 1.442 -18.277 1.00 17.41 512 HIS C O 1
ATOM 2363 N N . GLN C 1 98 ? 21.813 1.249 -19.448 1.00 22.92 513 GLN C N 1
ATOM 2364 C CA . GLN C 1 98 ? 21.789 2.595 -19.975 1.00 26.22 513 GLN C CA 1
ATOM 2365 C C . GLN C 1 98 ? 20.907 2.673 -21.206 1.00 29.14 513 GLN C C 1
ATOM 2366 O O . GLN C 1 98 ? 20.288 3.653 -21.453 1.00 24.37 513 GLN C O 1
ATOM 2372 N N . LEU C 1 99 ? 20.860 1.600 -21.963 1.00 23.06 514 LEU C N 1
ATOM 2373 C CA . LEU C 1 99 ? 20.078 1.554 -23.158 1.00 21.43 514 LEU C CA 1
ATOM 2374 C C . LEU C 1 99 ? 18.751 0.819 -23.023 1.00 29.28 514 LEU C C 1
ATOM 2375 O O . LEU C 1 99 ? 17.820 1.144 -23.693 1.00 31.34 514 LEU C O 1
ATOM 2380 N N . ASN C 1 100 ? 18.690 -0.171 -22.159 1.00 26.17 515 ASN C N 1
ATOM 2381 C CA . ASN C 1 100 ? 17.566 -1.059 -22.087 1.00 6.80 515 ASN C CA 1
ATOM 2382 C C . ASN C 1 100 ? 17.047 -1.085 -20.710 1.00 11.29 515 ASN C C 1
ATOM 2383 O O . ASN C 1 100 ? 17.804 -1.054 -19.813 1.00 21.47 515 ASN C O 1
ATOM 2388 N N . ARG C 1 101 ? 15.740 -1.181 -20.554 1.00 22.10 516 ARG C N 1
ATOM 2389 C CA . ARG C 1 101 ? 15.074 -1.143 -19.260 1.00 13.35 516 ARG C CA 1
ATOM 2390 C C . ARG C 1 101 ? 15.325 -2.404 -18.451 1.00 21.46 516 ARG C C 1
ATOM 2391 O O . ARG C 1 101 ? 15.527 -2.344 -17.239 1.00 23.76 516 ARG C O 1
ATOM 2399 N N . GLY C 1 102 ? 15.304 -3.549 -19.123 1.00 12.07 517 GLY C N 1
ATOM 2400 C CA . GLY C 1 102 ? 15.293 -4.815 -18.422 1.00 23.76 517 GLY C CA 1
ATOM 2401 C C . GLY C 1 102 ? 14.135 -4.788 -17.445 1.00 28.46 517 GLY C C 1
ATOM 2402 O O . GLY C 1 102 ? 13.028 -4.381 -17.798 1.00 27.01 517 GLY C O 1
ATOM 2403 N N . ILE C 1 103 ? 14.393 -5.197 -16.208 1.00 15.97 518 ILE C N 1
ATOM 2404 C CA . ILE C 1 103 ? 13.361 -5.209 -15.179 1.00 11.85 518 ILE C CA 1
ATOM 2405 C C . ILE C 1 103 ? 13.155 -3.824 -14.564 1.00 20.77 518 ILE C C 1
ATOM 2406 O O . ILE C 1 103 ? 12.283 -3.637 -13.717 1.00 26.37 518 ILE C O 1
ATOM 2411 N N . LEU C 1 104 ? 13.955 -2.858 -15.004 1.00 24.17 519 LEU C N 1
ATOM 2412 C CA . LEU C 1 104 ? 13.947 -1.519 -14.419 1.00 24.58 519 LEU C CA 1
ATOM 2413 C C . LEU C 1 104 ? 12.808 -0.642 -14.944 1.00 25.39 519 LEU C C 1
ATOM 2414 O O . LEU C 1 104 ? 12.293 -0.873 -16.038 1.00 29.32 519 LEU C O 1
ATOM 2419 N N . PRO C 1 105 ? 12.411 0.367 -14.151 1.00 27.34 520 PRO C N 1
ATOM 2420 C CA . PRO C 1 105 ? 11.331 1.309 -14.474 1.00 26.53 520 PRO C CA 1
ATOM 2421 C C . PRO C 1 105 ? 11.762 2.391 -15.461 1.00 38.07 520 PRO C C 1
ATOM 2422 O O . PRO C 1 105 ? 10.928 2.924 -16.190 1.00 50.85 520 PRO C O 1
ATOM 2426 N N . CYS C 1 106 ? 13.050 2.716 -15.465 1.00 42.25 521 CYS C N 1
ATOM 2427 C CA . CYS C 1 106 ? 13.599 3.709 -16.382 1.00 33.40 521 CYS C CA 1
ATOM 2428 C C . CYS C 1 106 ? 15.062 3.383 -16.656 1.00 29.19 521 CYS C C 1
ATOM 2429 O O . CYS C 1 106 ? 15.665 2.586 -15.940 1.00 32.20 521 CYS C O 1
ATOM 2432 N N . LEU C 1 107 ? 15.629 3.994 -17.690 1.00 23.48 522 LEU C N 1
ATOM 2433 C CA . LEU C 1 107 ? 17.036 3.782 -18.012 1.00 17.71 522 LEU C CA 1
ATOM 2434 C C . LEU C 1 107 ? 17.937 4.435 -16.969 1.00 15.02 522 LEU C C 1
ATOM 2435 O O . LEU C 1 107 ? 17.533 5.387 -16.301 1.00 30.31 522 LEU C O 1
ATOM 2440 N N . LEU C 1 108 ? 19.155 3.918 -16.826 1.00 23.25 523 LEU C N 1
ATOM 2441 C CA . LEU C 1 108 ? 20.174 4.583 -16.024 1.00 24.95 523 LEU C CA 1
ATOM 2442 C C . LEU C 1 108 ? 20.855 5.612 -16.910 1.00 28.59 523 LEU C C 1
ATOM 2443 O O . LEU C 1 108 ? 21.305 5.281 -18.007 1.00 31.50 523 LEU C O 1
ATOM 2448 N N . ARG C 1 109 ? 20.943 6.859 -16.458 1.00 34.11 524 ARG C N 1
ATOM 2449 C CA . ARG C 1 109 ? 21.630 7.880 -17.247 1.00 44.01 524 ARG C CA 1
ATOM 2450 C C . ARG C 1 109 ? 22.469 8.868 -16.441 1.00 33.44 524 ARG C C 1
ATOM 2451 O O . ARG C 1 109 ? 23.361 9.510 -16.986 1.00 44.88 524 ARG C O 1
ATOM 2459 N N . HIS C 1 110 ? 22.181 8.996 -15.152 1.00 31.56 525 HIS C N 1
ATOM 2460 C CA . HIS C 1 110 ? 22.960 9.892 -14.300 1.00 39.97 525 HIS C CA 1
ATOM 2461 C C . HIS C 1 110 ? 23.629 9.168 -13.143 1.00 40.78 525 HIS C C 1
ATOM 2462 O O . HIS C 1 110 ? 22.986 8.419 -12.401 1.00 41.69 525 HIS C O 1
ATOM 2469 N N . CYS C 1 111 ? 24.928 9.419 -13.004 1.00 40.50 526 CYS C N 1
ATOM 2470 C CA . CYS C 1 111 ? 25.778 8.775 -12.011 1.00 40.07 526 CYS C CA 1
ATOM 2471 C C . CYS C 1 111 ? 25.793 9.590 -10.717 1.00 39.49 526 CYS C C 1
ATOM 2472 O O . CYS C 1 111 ? 26.145 10.771 -10.723 1.00 39.29 526 CYS C O 1
ATOM 2475 N N . CYS C 1 112 ? 25.400 8.970 -9.609 1.00 40.77 527 CYS C N 1
ATOM 2476 C CA . CYS C 1 112 ? 25.447 9.649 -8.317 1.00 33.37 527 CYS C CA 1
ATOM 2477 C C . CYS C 1 112 ? 26.860 9.628 -7.744 1.00 38.70 527 CYS C C 1
ATOM 2478 O O . CYS C 1 112 ? 27.589 8.649 -7.903 1.00 40.29 527 CYS C O 1
ATOM 2481 N N . GLN D 1 14 ? -26.997 5.313 25.021 1.00 51.84 429 GLN D N 1
ATOM 2482 C CA . GLN D 1 14 ? -27.082 4.691 23.705 1.00 53.58 429 GLN D CA 1
ATOM 2483 C C . GLN D 1 14 ? -25.953 5.177 22.805 1.00 55.49 429 GLN D C 1
ATOM 2484 O O . GLN D 1 14 ? -25.617 4.538 21.808 1.00 56.15 429 GLN D O 1
ATOM 2486 N N . LEU D 1 15 ? -25.358 6.300 23.189 1.00 56.86 430 LEU D N 1
ATOM 2487 C CA . LEU D 1 15 ? -24.457 7.070 22.330 1.00 53.22 430 LEU D CA 1
ATOM 2488 C C . LEU D 1 15 ? -23.340 6.314 21.597 1.00 57.18 430 LEU D C 1
ATOM 2489 O O . LEU D 1 15 ? -23.103 6.566 20.415 1.00 59.97 430 LEU D O 1
ATOM 2491 N N . TRP D 1 16 ? -22.649 5.407 22.283 1.00 37.53 431 TRP D N 1
ATOM 2492 C CA . TRP D 1 16 ? -21.388 4.885 21.748 1.00 29.97 431 TRP D CA 1
ATOM 2493 C C . TRP D 1 16 ? -21.518 3.879 20.607 1.00 34.49 431 TRP D C 1
ATOM 2494 O O . TRP D 1 16 ? -20.561 3.662 19.863 1.00 26.43 431 TRP D O 1
ATOM 2505 N N . PHE D 1 17 ? -22.684 3.257 20.473 1.00 31.84 432 PHE D N 1
ATOM 2506 C CA . PHE D 1 17 ? -22.888 2.299 19.394 1.00 30.18 432 PHE D CA 1
ATOM 2507 C C . PHE D 1 17 ? -23.301 3.011 18.115 1.00 29.08 432 PHE D C 1
ATOM 2508 O O . PHE D 1 17 ? -24.323 3.692 18.074 1.00 25.01 432 PHE D O 1
ATOM 2516 N N . HIS D 1 18 ? -22.501 2.848 17.069 1.00 22.90 433 HIS D N 1
ATOM 2517 C CA . HIS D 1 18 ? -22.752 3.531 15.811 1.00 23.75 433 HIS D CA 1
ATOM 2518 C C . HIS D 1 18 ? -23.269 2.593 14.723 1.00 34.13 433 HIS D C 1
ATOM 2519 O O . HIS D 1 18 ? -23.045 2.832 13.533 1.00 42.68 433 HIS D O 1
ATOM 2526 N N . GLY D 1 19 ? -23.973 1.538 15.130 1.00 38.28 434 GLY D N 1
ATOM 2527 C CA . GLY D 1 19 ? -24.502 0.569 14.188 1.00 23.45 434 GLY D CA 1
ATOM 2528 C C . GLY D 1 19 ? -23.419 0.146 13.228 1.00 26.26 434 GLY D C 1
ATOM 2529 O O . GLY D 1 19 ? -22.340 -0.274 13.647 1.00 45.32 434 GLY D O 1
ATOM 2530 N N . ARG D 1 20 ? -23.682 0.281 11.937 1.00 23.76 435 ARG D N 1
ATOM 2531 C CA . ARG D 1 20 ? -22.649 -0.004 10.953 1.00 42.05 435 ARG D CA 1
ATOM 2532 C C . ARG D 1 20 ? -22.097 1.236 10.264 1.00 48.26 435 ARG D C 1
ATOM 2533 O O . ARG D 1 20 ? -22.830 2.037 9.687 1.00 61.76 435 ARG D O 1
ATOM 2541 N N . ILE D 1 21 ? -20.785 1.376 10.359 1.00 41.07 436 ILE D N 1
ATOM 2542 C CA . ILE D 1 21 ? -20.022 2.348 9.615 1.00 45.30 436 ILE D CA 1
ATOM 2543 C C . ILE D 1 21 ? -18.686 1.689 9.346 1.00 44.24 436 ILE D C 1
ATOM 2544 O O . ILE D 1 21 ? -18.245 0.811 10.099 1.00 47.05 436 ILE D O 1
ATOM 2549 N N . SER D 1 22 ? -18.034 2.144 8.290 1.00 40.59 437 SER D N 1
ATOM 2550 C CA . SER D 1 22 ? -16.742 1.617 7.932 1.00 42.11 437 SER D CA 1
ATOM 2551 C C . SER D 1 22 ? -15.679 1.997 8.959 1.00 39.51 437 SER D C 1
ATOM 2552 O O . SER D 1 22 ? -15.913 2.805 9.862 1.00 31.20 437 SER D O 1
ATOM 2555 N N . ARG D 1 23 ? -14.512 1.386 8.811 1.00 39.00 438 ARG D N 1
ATOM 2556 C CA . ARG D 1 23 ? -13.358 1.701 9.633 1.00 38.39 438 ARG D CA 1
ATOM 2557 C C . ARG D 1 23 ? -12.931 3.149 9.414 1.00 40.82 438 ARG D C 1
ATOM 2558 O O . ARG D 1 23 ? -12.731 3.907 10.371 1.00 42.62 438 ARG D O 1
ATOM 2566 N N . GLU D 1 24 ? -12.791 3.529 8.148 1.00 47.88 439 GLU D N 1
ATOM 2567 C CA . GLU D 1 24 ? -12.454 4.903 7.799 1.00 52.87 439 GLU D CA 1
ATOM 2568 C C . GLU D 1 24 ? -13.481 5.858 8.379 1.00 54.73 439 GLU D C 1
ATOM 2569 O O . GLU D 1 24 ? -13.126 6.803 9.070 1.00 46.09 439 GLU D O 1
ATOM 2575 N N . GLU D 1 25 ? -14.756 5.608 8.094 1.00 49.53 440 GLU D N 1
ATOM 2576 C CA . GLU D 1 25 ? -15.823 6.460 8.610 1.00 50.01 440 GLU D CA 1
ATOM 2577 C C . GLU D 1 25 ? -15.671 6.696 10.112 1.00 55.22 440 GLU D C 1
ATOM 2578 O O . GLU D 1 25 ? -15.917 7.802 10.607 1.00 58.78 440 GLU D O 1
ATOM 2584 N N . SER D 1 26 ? -15.236 5.664 10.830 1.00 51.68 441 SER D N 1
ATOM 2585 C CA . SER D 1 26 ? -15.010 5.780 12.266 1.00 40.09 441 SER D CA 1
ATOM 2586 C C . SER D 1 26 ? -13.800 6.662 12.554 1.00 31.76 441 SER D C 1
ATOM 2587 O O . SER D 1 26 ? -13.818 7.470 13.485 1.00 33.28 441 SER D O 1
ATOM 2590 N N . GLN D 1 27 ? -12.749 6.508 11.753 1.00 37.51 442 GLN D N 1
ATOM 2591 C CA . GLN D 1 27 ? -11.557 7.334 11.919 1.00 49.48 442 GLN D CA 1
ATOM 2592 C C . GLN D 1 27 ? -11.863 8.816 11.682 1.00 46.97 442 GLN D C 1
ATOM 2593 O O . GLN D 1 27 ? -11.298 9.691 12.339 1.00 46.84 442 GLN D O 1
ATOM 2599 N N . ARG D 1 28 ? -12.775 9.087 10.754 1.00 44.41 443 ARG D N 1
ATOM 2600 C CA . ARG D 1 28 ? -13.166 10.451 10.422 1.00 43.89 443 ARG D CA 1
ATOM 2601 C C . ARG D 1 28 ? -14.074 11.040 11.500 1.00 43.31 443 ARG D C 1
ATOM 2602 O O . ARG D 1 28 ? -13.923 12.203 11.882 1.00 53.08 443 ARG D O 1
ATOM 2604 N N . LEU D 1 29 ? -15.012 10.234 11.994 1.00 48.72 444 LEU D N 1
ATOM 2605 C CA . LEU D 1 29 ? -15.880 10.669 13.087 1.00 48.92 444 LEU D CA 1
ATOM 2606 C C . LEU D 1 29 ? -15.073 11.003 14.340 1.00 47.44 444 LEU D C 1
ATOM 2607 O O . LEU D 1 29 ? -15.186 12.100 14.892 1.00 49.97 444 LEU D O 1
ATOM 2612 N N . ILE D 1 30 ? -14.263 10.048 14.785 1.00 40.47 445 ILE D N 1
ATOM 2613 C CA . ILE D 1 30 ? -13.401 10.265 15.940 1.00 40.22 445 ILE D CA 1
ATOM 2614 C C . ILE D 1 30 ? -12.502 11.469 15.706 1.00 41.43 445 ILE D C 1
ATOM 2615 O O . ILE D 1 30 ? -12.366 12.334 16.573 1.00 32.11 445 ILE D O 1
ATOM 2620 N N . GLY D 1 31 ? -11.895 11.522 14.526 1.00 46.52 446 GLY D N 1
ATOM 2621 C CA . GLY D 1 31 ? -11.045 12.637 14.158 1.00 50.07 446 GLY D CA 1
ATOM 2622 C C . GLY D 1 31 ? -11.722 13.972 14.394 1.00 52.09 446 GLY D C 1
ATOM 2623 O O . GLY D 1 31 ? -11.205 14.816 15.126 1.00 54.41 446 GLY D O 1
ATOM 2624 N N . GLN D 1 32 ? -12.887 14.164 13.784 1.00 54.44 447 GLN D N 1
ATOM 2625 C CA . GLN D 1 32 ? -13.567 15.453 13.874 1.00 59.27 447 GLN D CA 1
ATOM 2626 C C . GLN D 1 32 ? -14.186 15.730 15.247 1.00 54.81 447 GLN D C 1
ATOM 2627 O O . GLN D 1 32 ? -14.799 16.777 15.450 1.00 58.80 447 GLN D O 1
ATOM 2629 N N . GLN D 1 33 ? -14.027 14.808 16.193 1.00 48.85 448 GLN D N 1
ATOM 2630 C CA . GLN D 1 33 ? -14.416 15.117 17.567 1.00 41.30 448 GLN D CA 1
ATOM 2631 C C . GLN D 1 33 ? -13.217 15.399 18.477 1.00 35.34 448 GLN D C 1
ATOM 2632 O O . GLN D 1 33 ? -13.366 15.510 19.694 1.00 43.53 448 GLN D O 1
ATOM 2638 N N . GLY D 1 34 ? -12.030 15.519 17.886 1.00 34.63 449 GLY D N 1
ATOM 2639 C CA . GLY D 1 34 ? -10.877 16.023 18.612 1.00 34.20 449 GLY D CA 1
ATOM 2640 C C . GLY D 1 34 ? -9.683 15.102 18.796 1.00 46.03 449 GLY D C 1
ATOM 2641 O O . GLY D 1 34 ? -8.669 15.519 19.356 1.00 53.99 449 GLY D O 1
ATOM 2642 N N . LEU D 1 35 ? -9.788 13.860 18.332 1.00 50.03 450 LEU D N 1
ATOM 2643 C CA . LEU D 1 35 ? -8.707 12.892 18.510 1.00 47.49 450 LEU D CA 1
ATOM 2644 C C . LEU D 1 35 ? -8.222 12.853 19.957 1.00 41.02 450 LEU D C 1
ATOM 2645 O O . LEU D 1 35 ? -7.026 12.717 20.212 1.00 35.35 450 LEU D O 1
ATOM 2650 N N . VAL D 1 36 ? -9.149 12.978 20.900 1.00 41.83 451 VAL D N 1
ATOM 2651 C CA . VAL D 1 36 ? -8.788 13.018 22.314 1.00 41.48 451 VAL D CA 1
ATOM 2652 C C . VAL D 1 36 ? -8.589 11.627 22.907 1.00 43.76 451 VAL D C 1
ATOM 2653 O O . VAL D 1 36 ? -9.160 10.648 22.426 1.00 41.53 451 VAL D O 1
ATOM 2657 N N . ASP D 1 37 ? -7.771 11.552 23.953 1.00 43.41 452 ASP D N 1
ATOM 2658 C CA . ASP D 1 37 ? -7.516 10.294 24.646 1.00 39.17 452 ASP D CA 1
ATOM 2659 C C . ASP D 1 37 ? -8.797 9.748 25.261 1.00 25.97 452 ASP D C 1
ATOM 2660 O O . ASP D 1 37 ? -9.494 10.450 25.992 1.00 33.63 452 ASP D O 1
ATOM 2665 N N . GLY D 1 38 ? -9.106 8.492 24.960 1.00 28.95 453 GLY D N 1
ATOM 2666 C CA . GLY D 1 38 ? -10.279 7.850 25.521 1.00 27.06 453 GLY D CA 1
ATOM 2667 C C . GLY D 1 38 ? -11.524 8.031 24.677 1.00 20.61 453 GLY D C 1
ATOM 2668 O O . GLY D 1 38 ? -12.561 7.426 24.953 1.00 22.40 453 GLY D O 1
ATOM 2669 N N . LEU D 1 39 ? -11.432 8.873 23.653 1.00 24.19 454 LEU D N 1
ATOM 2670 C CA . LEU D 1 39 ? -12.527 9.029 22.706 1.00 23.78 454 LEU D CA 1
ATOM 2671 C C . LEU D 1 39 ? -12.720 7.701 21.988 1.00 33.24 454 LEU D C 1
ATOM 2672 O O . LEU D 1 39 ? -11.766 7.132 21.459 1.00 38.92 454 LEU D O 1
ATOM 2677 N N . PHE D 1 40 ? -13.951 7.201 21.974 1.00 33.31 455 PHE D N 1
ATOM 2678 C CA . PHE D 1 40 ? -14.202 5.861 21.460 1.00 24.05 455 PHE D CA 1
ATOM 2679 C C . PHE D 1 40 ? -15.586 5.713 20.845 1.00 34.78 455 PHE D C 1
ATOM 2680 O O . PHE D 1 40 ? -16.476 6.533 21.071 1.00 25.03 455 PHE D O 1
ATOM 2688 N N . LEU D 1 41 ? -15.756 4.644 20.074 1.00 33.02 456 LEU D N 1
ATOM 2689 C CA . LEU D 1 41 ? -17.073 4.214 19.624 1.00 28.15 456 LEU D CA 1
ATOM 2690 C C . LEU D 1 41 ? -17.055 2.723 19.310 1.00 25.01 456 LEU D C 1
ATOM 2691 O O . LEU D 1 41 ? -15.995 2.141 19.090 1.00 23.59 456 LEU D O 1
ATOM 2696 N N . VAL D 1 42 ? -18.229 2.102 19.311 1.00 18.45 457 VAL D N 1
ATOM 2697 C CA . VAL D 1 42 ? -18.347 0.699 18.940 1.00 29.56 457 VAL D CA 1
ATOM 2698 C C . VAL D 1 42 ? -19.169 0.589 17.666 1.00 20.60 457 VAL D C 1
ATOM 2699 O O . VAL D 1 42 ? -20.130 1.333 17.475 1.00 27.17 457 VAL D O 1
ATOM 2703 N N . ARG D 1 43 ? -18.787 -0.330 16.787 1.00 22.60 458 ARG D N 1
ATOM 2704 C CA . ARG D 1 43 ? -19.498 -0.481 15.525 1.00 19.39 458 ARG D CA 1
ATOM 2705 C C . ARG D 1 43 ? -19.638 -1.941 15.126 1.00 23.58 458 ARG D C 1
ATOM 2706 O O . ARG D 1 43 ? -18.949 -2.807 15.655 1.00 22.03 458 ARG D O 1
ATOM 2714 N N . GLU D 1 44 ? -20.531 -2.234 14.227 1.00 31.61 459 GLU D N 1
ATOM 2715 C CA . GLU D 1 44 ? -20.531 -3.521 13.631 1.00 28.43 459 GLU D CA 1
ATOM 2716 C C . GLU D 1 44 ? -19.488 -3.607 12.564 1.00 29.36 459 GLU D C 1
ATOM 2717 O O . GLU D 1 44 ? -19.141 -2.667 11.930 1.00 22.47 459 GLU D O 1
ATOM 2723 N N . SER D 1 45 ? -19.001 -4.810 12.402 1.00 37.00 460 SER D N 1
ATOM 2724 C CA . SER D 1 45 ? -17.897 -5.144 11.528 1.00 33.21 460 SER D CA 1
ATOM 2725 C C . SER D 1 45 ? -18.390 -5.544 10.140 1.00 36.81 460 SER D C 1
ATOM 2726 O O . SER D 1 45 ? -19.563 -5.690 9.960 1.00 39.71 460 SER D O 1
ATOM 2729 N N . GLN D 1 46 ? -17.509 -5.669 9.156 1.00 40.15 461 GLN D N 1
ATOM 2730 C CA . GLN D 1 46 ? -17.853 -6.367 7.896 1.00 56.76 461 GLN D CA 1
ATOM 2731 C C . GLN D 1 46 ? -16.838 -7.347 7.360 1.00 59.10 461 GLN D C 1
ATOM 2732 O O . GLN D 1 46 ? -15.823 -6.969 6.840 1.00 71.41 461 GLN D O 1
ATOM 2734 N N . ARG D 1 47 ? -17.135 -8.613 7.476 1.00 42.90 462 ARG D N 1
ATOM 2735 C CA . ARG D 1 47 ? -18.337 -9.013 8.108 1.00 40.11 462 ARG D CA 1
ATOM 2736 C C . ARG D 1 47 ? -18.091 -9.624 9.430 1.00 43.42 462 ARG D C 1
ATOM 2737 O O . ARG D 1 47 ? -17.577 -9.061 10.327 1.00 37.86 462 ARG D O 1
ATOM 2739 N N . ASN D 1 48 ? -18.517 -10.832 9.566 1.00 30.00 463 ASN D N 1
ATOM 2740 C CA . ASN D 1 48 ? -18.938 -11.199 10.836 1.00 30.00 463 ASN D CA 1
ATOM 2741 C C . ASN D 1 48 ? -20.019 -10.130 10.990 1.00 30.00 463 ASN D C 1
ATOM 2742 O O . ASN D 1 48 ? -19.748 -8.972 11.180 1.00 30.00 463 ASN D O 1
ATOM 2744 N N . PRO D 1 49 ? -21.250 -10.544 10.832 1.00 33.48 464 PRO D N 1
ATOM 2745 C CA . PRO D 1 49 ? -22.400 -9.778 11.259 1.00 37.27 464 PRO D CA 1
ATOM 2746 C C . PRO D 1 49 ? -22.524 -9.957 12.760 1.00 36.91 464 PRO D C 1
ATOM 2747 O O . PRO D 1 49 ? -23.050 -9.134 13.459 1.00 51.18 464 PRO D O 1
ATOM 2751 N N . GLN D 1 50 ? -21.954 -11.031 13.233 1.00 25.73 465 GLN D N 1
ATOM 2752 C CA . GLN D 1 50 ? -21.853 -11.370 14.642 1.00 28.89 465 GLN D CA 1
ATOM 2753 C C . GLN D 1 50 ? -20.796 -10.483 15.298 1.00 44.89 465 GLN D C 1
ATOM 2754 O O . GLN D 1 50 ? -20.897 -10.138 16.476 1.00 59.97 465 GLN D O 1
ATOM 2756 N N . GLY D 1 51 ? -19.794 -10.098 14.514 1.00 33.51 466 GLY D N 1
ATOM 2757 C CA . GLY D 1 51 ? -18.630 -9.398 15.029 1.00 33.83 466 GLY D CA 1
ATOM 2758 C C . GLY D 1 51 ? -18.833 -7.918 15.273 1.00 32.84 466 GLY D C 1
ATOM 2759 O O . GLY D 1 51 ? -19.735 -7.297 14.709 1.00 30.37 466 GLY D O 1
ATOM 2760 N N . PHE D 1 52 ? -17.990 -7.349 16.128 1.00 27.36 467 PHE D N 1
ATOM 2761 C CA . PHE D 1 52 ? -18.021 -5.912 16.371 1.00 19.61 467 PHE D CA 1
ATOM 2762 C C . PHE D 1 52 ? -16.602 -5.360 16.440 1.00 33.02 467 PHE D C 1
ATOM 2763 O O . PHE D 1 52 ? -15.641 -6.120 16.472 1.00 24.49 467 PHE D O 1
ATOM 2771 N N . VAL D 1 53 ? -16.469 -4.039 16.431 1.00 32.71 468 VAL D N 1
ATOM 2772 C CA . VAL D 1 53 ? -15.161 -3.413 16.569 1.00 18.49 468 VAL D CA 1
ATOM 2773 C C . VAL D 1 53 ? -15.213 -2.223 17.516 1.00 24.77 468 VAL D C 1
ATOM 2774 O O . VAL D 1 53 ? -16.126 -1.392 17.450 1.00 25.25 468 VAL D O 1
ATOM 2778 N N . LEU D 1 54 ? -14.226 -2.161 18.403 1.00 18.55 469 LEU D N 1
ATOM 2779 C CA . LEU D 1 54 ? -14.064 -1.044 19.318 1.00 22.53 469 LEU D CA 1
ATOM 2780 C C . LEU D 1 54 ? -13.015 -0.083 18.771 1.00 18.95 469 LEU D C 1
ATOM 2781 O O . LEU D 1 54 ? -11.818 -0.355 18.836 1.00 27.26 469 LEU D O 1
ATOM 2786 N N . SER D 1 55 ? -13.474 1.036 18.223 1.00 21.02 470 SER D N 1
ATOM 2787 C CA . SER D 1 55 ? -12.574 2.056 17.700 1.00 25.43 470 SER D CA 1
ATOM 2788 C C . SER D 1 55 ? -12.215 3.054 18.797 1.00 23.23 470 SER D C 1
ATOM 2789 O O . SER D 1 55 ? -13.086 3.726 19.350 1.00 24.93 470 SER D O 1
ATOM 2792 N N . LEU D 1 56 ? -10.924 3.142 19.103 1.00 25.32 471 LEU D N 1
ATOM 2793 C CA . LEU D 1 56 ? -10.448 3.911 20.247 1.00 25.08 471 LEU D CA 1
ATOM 2794 C C . LEU D 1 56 ? -9.252 4.790 19.896 1.00 29.92 471 LEU D C 1
ATOM 2795 O O . LEU D 1 56 ? -8.320 4.344 19.237 1.00 25.13 471 LEU D O 1
ATOM 2800 N N . CYS D 1 57 ? -9.273 6.035 20.357 1.00 32.28 472 CYS D N 1
ATOM 2801 C CA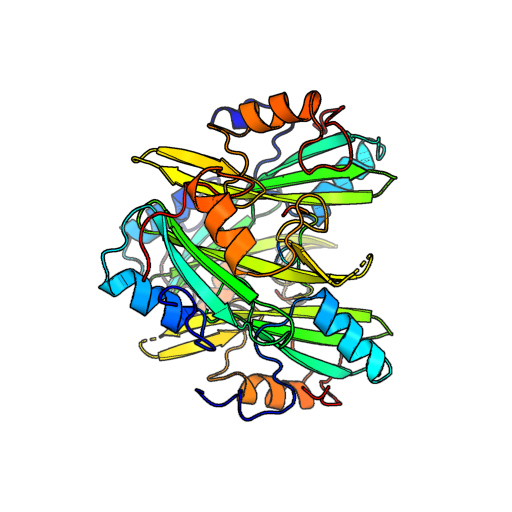 . CYS D 1 57 ? -8.205 6.980 20.051 1.00 30.34 472 CYS D CA 1
ATOM 2802 C C . CYS D 1 57 ? -7.197 7.107 21.193 1.00 30.65 472 CYS D C 1
ATOM 2803 O O . CYS D 1 57 ? -7.569 7.376 22.334 1.00 35.97 472 CYS D O 1
ATOM 2806 N N . HIS D 1 58 ? -5.921 6.908 20.881 1.00 30.25 473 HIS D N 1
ATOM 2807 C CA . HIS D 1 58 ? -4.850 7.119 21.850 1.00 34.70 473 HIS D CA 1
ATOM 2808 C C . HIS D 1 58 ? -3.614 7.706 21.176 1.00 36.45 473 HIS D C 1
ATOM 2809 O O . HIS D 1 58 ? -3.049 7.110 20.259 1.00 36.28 473 HIS D O 1
ATOM 2816 N N . LEU D 1 59 ? -3.203 8.882 21.641 1.00 41.53 474 LEU D N 1
ATOM 2817 C CA . LEU D 1 59 ? -2.085 9.612 21.054 1.00 37.33 474 LEU D CA 1
ATOM 2818 C C . LEU D 1 59 ? -2.424 10.068 19.643 1.00 37.38 474 LEU D C 1
ATOM 2819 O O . LEU D 1 59 ? -1.619 9.919 18.723 1.00 35.13 474 LEU D O 1
ATOM 2824 N N . GLN D 1 60 ? -3.620 10.620 19.477 1.00 35.56 475 GLN D N 1
ATOM 2825 C CA . GLN D 1 60 ? -4.075 11.075 18.171 1.00 40.07 475 GLN D CA 1
ATOM 2826 C C . GLN D 1 60 ? -3.971 9.954 17.140 1.00 45.40 475 GLN D C 1
ATOM 2827 O O . GLN D 1 60 ? -3.782 10.205 15.951 1.00 50.52 475 GLN D O 1
ATOM 2829 N N . LYS D 1 61 ? -4.083 8.715 17.612 1.00 40.31 476 LYS D N 1
ATOM 2830 C CA . LYS D 1 61 ? -4.142 7.557 16.728 1.00 41.77 476 LYS D CA 1
ATOM 2831 C C . LYS D 1 61 ? -5.348 6.687 17.052 1.00 39.61 476 LYS D C 1
ATOM 2832 O O . LYS D 1 61 ? -5.619 6.398 18.216 1.00 46.69 476 LYS D O 1
ATOM 2838 N N . VAL D 1 62 ? -6.063 6.262 16.017 1.00 33.51 477 VAL D N 1
ATOM 2839 C CA . VAL D 1 62 ? -7.202 5.374 16.201 1.00 34.75 477 VAL D CA 1
ATOM 2840 C C . VAL D 1 62 ? -6.815 3.914 15.982 1.00 40.35 477 VAL D C 1
ATOM 2841 O O . VAL D 1 62 ? -6.196 3.561 14.976 1.00 33.90 477 VAL D O 1
ATOM 2845 N N . LYS D 1 63 ? -7.178 3.076 16.946 1.00 36.60 478 LYS D N 1
ATOM 2846 C CA . LYS D 1 63 ? -6.956 1.640 16.873 1.00 36.74 478 LYS D CA 1
ATOM 2847 C C . LYS D 1 63 ? -8.302 0.925 16.901 1.00 33.27 478 LYS D C 1
ATOM 2848 O O . LYS D 1 63 ? -9.291 1.470 17.392 1.00 32.52 478 LYS D O 1
ATOM 2854 N N . HIS D 1 64 ? -8.338 -0.301 16.391 1.00 20.02 479 HIS D N 1
ATOM 2855 C CA . HIS D 1 64 ? -9.597 -1.028 16.271 1.00 21.46 479 HIS D CA 1
ATOM 2856 C C . HIS D 1 64 ? -9.524 -2.429 16.873 1.00 25.22 479 HIS D C 1
ATOM 2857 O O . HIS D 1 64 ? -8.748 -3.273 16.424 1.00 23.91 479 HIS D O 1
ATOM 2864 N N . TYR D 1 65 ? -10.345 -2.671 17.890 1.00 29.70 480 TYR D N 1
ATOM 2865 C CA . TYR D 1 65 ? -10.299 -3.923 18.635 1.00 23.75 480 TYR D CA 1
ATOM 2866 C C . TYR D 1 65 ? -11.497 -4.812 18.363 1.00 31.20 480 TYR D C 1
ATOM 2867 O O . TYR D 1 65 ? -12.616 -4.524 18.779 1.00 44.55 480 TYR D O 1
ATOM 2876 N N . LEU D 1 66 ? -11.236 -5.902 17.656 1.00 25.89 481 LEU D N 1
ATOM 2877 C CA . LEU D 1 66 ? -12.242 -6.896 17.331 1.00 30.36 481 LEU D CA 1
ATOM 2878 C C . LEU D 1 66 ? -12.923 -7.430 18.591 1.00 28.88 481 LEU D C 1
ATOM 2879 O O . LEU D 1 66 ? -12.269 -7.723 19.593 1.00 22.25 481 LEU D O 1
ATOM 2884 N N . ILE D 1 67 ? -14.247 -7.526 18.529 1.00 17.96 482 ILE D N 1
ATOM 2885 C CA . ILE D 1 67 ? -15.061 -8.086 19.596 1.00 21.28 482 ILE D CA 1
ATOM 2886 C C . ILE D 1 67 ? -15.843 -9.249 19.006 1.00 24.40 482 ILE D C 1
ATOM 2887 O O . ILE D 1 67 ? -16.768 -9.047 18.210 1.00 17.46 482 ILE D O 1
ATOM 2892 N N . LEU D 1 68 ? -15.462 -10.463 19.391 1.00 21.63 483 LEU D N 1
ATOM 2893 C CA . LEU D 1 68 ? -16.043 -11.668 18.815 1.00 24.00 483 LEU D CA 1
ATOM 2894 C C . LEU D 1 68 ? -16.913 -12.429 19.806 1.00 25.42 483 LEU D C 1
ATOM 2895 O O . LEU D 1 68 ? -16.558 -12.568 20.977 1.00 23.04 483 LEU D O 1
ATOM 2897 N N . PRO D 1 69 ? -18.064 -12.927 19.333 1.00 27.10 484 PRO D N 1
ATOM 2898 C CA . PRO D 1 69 ? -18.957 -13.745 20.151 1.00 26.35 484 PRO D CA 1
ATOM 2899 C C . PRO D 1 69 ? -18.588 -15.218 20.057 1.00 26.74 484 PRO D C 1
ATOM 2900 O O . PRO D 1 69 ? -18.045 -15.660 19.045 1.00 27.66 484 PRO D O 1
ATOM 2904 N N . SER D 1 70 ? -18.881 -15.962 21.114 1.00 32.32 485 SER D N 1
ATOM 2905 C CA . SER D 1 70 ? -18.707 -17.407 21.120 1.00 30.64 485 SER D CA 1
ATOM 2906 C C . SER D 1 70 ? -19.674 -18.010 22.128 1.00 42.35 485 SER D C 1
ATOM 2907 O O . SER D 1 70 ? -20.474 -17.294 22.731 1.00 46.38 485 SER D O 1
ATOM 2910 N N . GLU D 1 71 ? -19.604 -19.323 22.311 1.00 53.92 486 GLU D N 1
ATOM 2911 C CA . GLU D 1 71 ? -20.554 -20.001 23.181 1.00 52.78 486 GLU D CA 1
ATOM 2912 C C . GLU D 1 71 ? -19.887 -20.967 24.152 1.00 57.60 486 GLU D C 1
ATOM 2913 O O . GLU D 1 71 ? -18.986 -21.719 23.780 1.00 52.14 486 GLU D O 1
ATOM 2919 N N . GLU D 1 72 ? -20.337 -20.935 25.402 1.00 65.24 487 GLU D N 1
ATOM 2920 C CA . GLU D 1 72 ? -19.883 -21.888 26.404 1.00 66.23 487 GL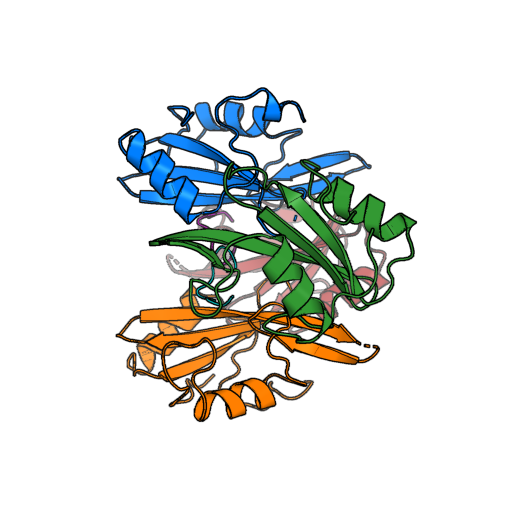U D CA 1
ATOM 2921 C C . GLU D 1 72 ? -21.000 -22.873 26.736 1.00 69.64 487 GLU D C 1
ATOM 2922 O O . GLU D 1 72 ? -21.113 -23.927 26.112 1.00 75.14 487 GLU D O 1
ATOM 2924 N N . ARG D 1 75 ? -24.734 -20.464 26.504 1.00 55.06 490 ARG D N 1
ATOM 2925 C CA . ARG D 1 75 ? -24.147 -19.238 27.035 1.00 48.44 490 ARG D CA 1
ATOM 2926 C C . ARG D 1 75 ? -23.407 -18.456 25.952 1.00 50.24 490 ARG D C 1
ATOM 2927 O O . ARG D 1 75 ? -22.352 -18.877 25.479 1.00 45.07 490 ARG D O 1
ATOM 2929 N N . LEU D 1 76 ? -23.973 -17.315 25.567 1.00 47.20 491 LEU D N 1
ATOM 2930 C CA . LEU D 1 76 ? -23.377 -16.442 24.560 1.00 42.07 491 LEU D CA 1
ATOM 2931 C C . LEU D 1 76 ? -22.511 -15.375 25.220 1.00 32.28 491 LEU D C 1
ATOM 2932 O O . LEU D 1 76 ? -22.948 -14.719 26.165 1.00 21.73 491 LEU D O 1
ATOM 2937 N N . TYR D 1 77 ? -21.291 -15.188 24.724 1.00 16.63 492 TYR D N 1
ATOM 2938 C CA . TYR D 1 77 ? -20.435 -14.129 25.258 1.00 21.58 492 TYR D CA 1
ATOM 2939 C C . TYR D 1 77 ? -19.564 -13.442 24.207 1.00 24.54 492 TYR D C 1
ATOM 2940 O O . TYR D 1 77 ? -19.314 -13.987 23.133 1.00 30.81 492 TYR D O 1
ATOM 2949 N N . PHE D 1 78 ? -19.117 -12.233 24.534 1.00 27.67 493 PHE D N 1
ATOM 2950 C CA . PHE D 1 78 ? -18.212 -11.475 23.679 1.00 17.90 493 PHE D CA 1
ATOM 2951 C C . PHE D 1 78 ? -16.837 -11.384 24.324 1.00 22.35 493 PHE D C 1
ATOM 2952 O O . PHE D 1 78 ? -16.716 -11.336 25.548 1.00 21.59 493 PHE D O 1
ATOM 2960 N N . SER D 1 79 ? -15.802 -11.351 23.495 1.00 24.20 494 SER D N 1
ATOM 2961 C CA . SER D 1 79 ? -14.437 -11.239 23.989 1.00 17.05 494 SER D CA 1
ATOM 2962 C C . SER D 1 79 ? -13.560 -10.533 22.966 1.00 40.36 494 SER D C 1
ATOM 2963 O O . SER D 1 79 ? -13.799 -10.626 21.760 1.00 39.06 494 SER D O 1
ATOM 2966 N N . MET D 1 80 ? -12.555 -9.841 23.458 1.00 17.52 495 MET D N 1
ATOM 2967 C CA . MET D 1 80 ? -11.599 -9.205 22.639 1.00 17.83 495 MET D CA 1
ATOM 2968 C C . MET D 1 80 ? -10.282 -9.974 22.616 1.00 31.01 495 MET D C 1
ATOM 2969 O O . MET D 1 80 ? -9.339 -9.515 22.050 1.00 35.40 495 MET D O 1
ATOM 2974 N N . ASP D 1 81 ? -10.232 -11.135 23.238 1.00 20.49 496 ASP D N 1
ATOM 2975 C CA . ASP D 1 81 ? -9.006 -11.804 23.556 1.00 21.67 496 ASP D CA 1
ATOM 2976 C C . ASP D 1 81 ? -9.110 -13.299 23.704 1.00 20.20 496 ASP D C 1
ATOM 2977 O O . ASP D 1 81 ? -8.443 -13.890 24.451 1.00 17.96 496 ASP D O 1
ATOM 2982 N N . ASP D 1 82 ? -9.995 -13.862 22.936 1.00 34.33 497 ASP D N 1
ATOM 2983 C CA . ASP D 1 82 ? -10.361 -15.250 22.924 1.00 29.50 497 ASP D CA 1
ATOM 2984 C C . ASP D 1 82 ? -10.765 -15.943 24.217 1.00 21.01 497 ASP D C 1
ATOM 2985 O O . ASP D 1 82 ? -10.229 -16.941 24.517 1.00 28.27 497 ASP D O 1
ATOM 2990 N N . GLY D 1 83 ? -11.740 -15.425 24.938 1.00 26.29 498 GLY D N 1
ATOM 2991 C CA . GLY D 1 83 ? -12.250 -16.060 26.139 1.00 25.12 498 GLY D CA 1
ATOM 2992 C C . GLY D 1 83 ? -11.555 -15.773 27.461 1.00 38.35 498 GLY D C 1
ATOM 2993 O O . GLY D 1 83 ? -12.024 -16.252 28.496 1.00 46.63 498 GLY D O 1
ATOM 2994 N N . GLN D 1 84 ? -10.453 -15.024 27.473 1.00 41.09 499 GLN D N 1
ATOM 2995 C CA . GLN D 1 84 ? -9.841 -14.741 28.776 1.00 37.96 499 GLN D CA 1
ATOM 2996 C C . GLN D 1 84 ? -10.698 -13.767 29.567 1.00 30.38 499 GLN D C 1
ATOM 2997 O O . GLN D 1 84 ? -10.737 -13.837 30.785 1.00 25.76 499 GLN D O 1
ATOM 3003 N N . THR D 1 85 ? -11.391 -12.875 28.872 1.00 25.45 500 THR D N 1
ATOM 3004 C CA . THR D 1 85 ? -12.231 -11.872 29.513 1.00 25.69 500 THR D CA 1
ATOM 3005 C C . THR D 1 85 ? -13.561 -11.790 28.781 1.00 16.79 500 THR D C 1
ATOM 3006 O O . THR D 1 85 ? -13.612 -11.420 27.609 1.00 28.85 500 THR D O 1
ATOM 3010 N N . ARG D 1 86 ? -14.641 -12.131 29.474 1.00 20.77 501 ARG D N 1
ATOM 3011 C CA . ARG D 1 86 ? -15.925 -12.319 28.813 1.00 20.84 501 ARG D CA 1
ATOM 3012 C C . ARG D 1 86 ? -17.002 -11.340 29.262 1.00 18.81 501 ARG D C 1
ATOM 3013 O O . ARG D 1 86 ? -16.992 -10.850 30.390 1.00 16.23 501 ARG D O 1
ATOM 3021 N N . PHE D 1 87 ? -17.931 -11.066 28.353 1.00 27.51 502 PHE D N 1
ATOM 3022 C CA . PHE D 1 87 ? -19.020 -10.136 28.610 1.00 26.93 502 PHE D CA 1
ATOM 3023 C C . PHE D 1 87 ? -20.299 -10.652 27.962 1.00 25.91 502 PHE D C 1
ATOM 3024 O O . PHE D 1 87 ? -20.275 -11.149 26.837 1.00 33.83 502 PHE D O 1
ATOM 3032 N N . THR D 1 88 ? -21.414 -10.541 28.677 1.00 27.23 503 THR D N 1
ATOM 3033 C CA . THR D 1 88 ? -22.692 -11.036 28.172 1.00 26.71 503 THR D CA 1
ATOM 3034 C C . THR D 1 88 ? -23.214 -10.179 27.020 1.00 34.62 503 THR D C 1
ATOM 3035 O O . THR D 1 88 ? -23.891 -10.680 26.121 1.00 37.47 503 THR D O 1
ATOM 3039 N N . ASP D 1 89 ? -22.895 -8.888 27.052 1.00 27.47 504 ASP D N 1
ATOM 3040 C CA . ASP D 1 89 ? -23.254 -7.976 25.969 1.00 26.59 504 ASP D CA 1
ATOM 3041 C C . ASP D 1 89 ? -22.227 -6.851 25.819 1.00 27.21 504 ASP D C 1
ATOM 3042 O O . ASP D 1 89 ? -21.268 -6.773 26.586 1.00 37.13 504 ASP D O 1
ATOM 3047 N N . LEU D 1 90 ? -22.427 -5.989 24.824 1.00 26.11 505 LEU D N 1
ATOM 3048 C CA . LEU D 1 90 ? -21.472 -4.922 24.527 1.00 16.64 505 LEU D CA 1
ATOM 3049 C C . LEU D 1 90 ? -21.398 -3.867 25.634 1.00 24.11 505 LEU D C 1
ATOM 3050 O O . LEU D 1 90 ? -20.311 -3.372 25.970 1.00 30.59 505 LEU D O 1
ATOM 3055 N N . LEU D 1 91 ? -22.551 -3.527 26.202 1.00 22.04 506 LEU D N 1
ATOM 3056 C CA . LEU D 1 91 ? -22.611 -2.518 27.256 1.00 17.76 506 LEU D CA 1
ATOM 3057 C C . LEU D 1 91 ? -21.703 -2.871 28.425 1.00 18.10 506 LEU D C 1
ATOM 3058 O O . LEU D 1 91 ? -21.004 -2.010 28.957 1.00 29.02 506 LEU D O 1
ATOM 3063 N N . GLN D 1 92 ? -21.721 -4.138 28.828 1.00 18.84 507 GLN D N 1
ATOM 3064 C CA . GLN D 1 92 ? -20.916 -4.582 29.961 1.00 19.73 507 GLN D CA 1
ATOM 3065 C C . GLN D 1 92 ? -19.430 -4.439 29.666 1.00 30.37 507 GLN D C 1
ATOM 3066 O O . GLN D 1 92 ? -18.643 -4.061 30.536 1.00 27.23 507 GLN D O 1
ATOM 3072 N N . LEU D 1 93 ? -19.047 -4.745 28.431 1.00 24.99 508 LEU D N 1
ATOM 3073 C CA . LEU D 1 93 ? -17.663 -4.626 28.000 1.00 24.13 508 LEU D CA 1
ATOM 3074 C C . LEU D 1 93 ? -17.219 -3.165 28.066 1.00 27.21 508 LEU D C 1
ATOM 3075 O O . LEU D 1 93 ? -16.137 -2.844 28.577 1.00 34.63 508 LEU D O 1
ATOM 3080 N N . VAL D 1 94 ? -18.070 -2.276 27.561 1.00 17.13 509 VAL D N 1
ATOM 3081 C CA . VAL D 1 94 ? -17.784 -0.842 27.615 1.00 21.94 509 VAL D CA 1
ATOM 3082 C C . VAL D 1 94 ? -17.639 -0.330 29.055 1.00 18.86 509 VAL D C 1
ATOM 3083 O O . VAL D 1 94 ? -16.622 0.277 29.422 1.00 27.52 509 VAL D O 1
ATOM 3087 N N . GLU D 1 95 ? -18.656 -0.588 29.872 1.00 28.12 510 GLU D N 1
ATOM 3088 C CA . GLU D 1 95 ? -18.637 -0.168 31.270 1.00 31.29 510 GLU D CA 1
ATOM 3089 C C . GLU D 1 95 ? -17.409 -0.703 31.997 1.00 29.29 510 GLU D C 1
ATOM 3090 O O . GLU D 1 95 ? -16.774 0.018 32.766 1.00 21.84 510 GLU D O 1
ATOM 3096 N N . PHE D 1 96 ? -17.068 -1.963 31.749 1.00 17.05 511 PHE D N 1
ATOM 3097 C CA . PHE D 1 96 ? -15.867 -2.534 32.343 1.00 18.49 511 PHE D CA 1
ATOM 3098 C C . PHE D 1 96 ? -14.646 -1.724 31.933 1.00 17.52 511 PHE D C 1
ATOM 3099 O O . PHE D 1 96 ? -13.802 -1.400 32.768 1.00 18.79 511 PHE D O 1
ATOM 3107 N N . HIS D 1 97 ? -14.551 -1.381 30.652 1.00 17.52 512 HIS D N 1
ATOM 3108 C CA . HIS D 1 97 ? -13.366 -0.665 30.185 1.00 17.81 512 HIS D CA 1
ATOM 3109 C C . HIS D 1 97 ? -13.395 0.847 30.402 1.00 19.58 512 HIS D C 1
ATOM 3110 O O . HIS D 1 97 ? -12.506 1.562 29.938 1.00 21.27 512 HIS D O 1
ATOM 3117 N N . GLN D 1 98 ? -14.304 1.341 31.192 1.00 24.93 513 GLN D N 1
ATOM 3118 C CA . GLN D 1 98 ? -14.270 2.692 31.663 1.00 28.37 513 GLN D CA 1
ATOM 3119 C C . GLN D 1 98 ? -13.441 2.777 32.936 1.00 30.65 513 GLN D C 1
ATOM 3120 O O . GLN D 1 98 ? -12.877 3.789 33.240 1.00 25.18 513 GLN D O 1
ATOM 3126 N N . LEU D 1 99 ? -13.383 1.677 33.656 1.00 22.58 514 LEU D N 1
ATOM 3127 C CA . LEU D 1 99 ? -12.649 1.581 34.877 1.00 24.33 514 LEU D CA 1
ATOM 3128 C C . LEU D 1 99 ? -11.288 0.936 34.709 1.00 30.80 514 LEU D C 1
ATOM 3129 O O . LEU D 1 99 ? -10.350 1.371 35.293 1.00 34.91 514 LEU D O 1
ATOM 3134 N N . ASN D 1 100 ? -11.218 -0.111 33.915 1.00 30.13 515 ASN D N 1
ATOM 3135 C CA . ASN D 1 100 ? -10.081 -0.966 33.834 1.00 18.10 515 ASN D CA 1
ATOM 3136 C C . ASN D 1 100 ? -9.600 -0.951 32.430 1.00 18.25 515 ASN D C 1
ATOM 3137 O O . ASN D 1 100 ? -10.387 -0.892 31.570 1.00 20.49 515 ASN D O 1
ATOM 3142 N N . ARG D 1 101 ? -8.293 -1.052 32.232 1.00 22.93 516 ARG D N 1
ATOM 3143 C CA . ARG D 1 101 ? -7.630 -1.025 30.936 1.00 18.68 516 ARG D CA 1
ATOM 3144 C C . ARG D 1 101 ? -7.884 -2.292 30.137 1.00 24.08 516 ARG D C 1
ATOM 3145 O O . ARG D 1 101 ? -8.089 -2.241 28.924 1.00 22.57 516 ARG D O 1
ATOM 3153 N N . GLY D 1 102 ? -7.866 -3.432 30.818 1.00 18.38 517 GLY D N 1
ATOM 3154 C CA . GLY D 1 102 ? -7.859 -4.702 30.124 1.00 24.91 517 GLY D CA 1
ATOM 3155 C C . GLY D 1 102 ? -6.701 -4.684 29.147 1.00 30.69 517 GLY D C 1
ATOM 3156 O O . GLY D 1 102 ? -5.593 -4.278 29.496 1.00 27.10 517 GLY D O 1
ATOM 3157 N N . ILE D 1 103 ? -6.960 -5.100 27.914 1.00 18.58 518 ILE D N 1
ATOM 3158 C CA . ILE D 1 103 ? -5.930 -5.124 26.884 1.00 18.86 518 ILE D CA 1
ATOM 3159 C C . ILE D 1 103 ? -5.723 -3.745 26.260 1.00 20.80 518 ILE D C 1
ATOM 3160 O O . ILE D 1 103 ? -4.852 -3.565 25.410 1.00 24.97 518 ILE D O 1
ATOM 3165 N N . LEU D 1 104 ? -6.523 -2.775 26.692 1.00 25.84 519 LEU D N 1
ATOM 3166 C CA . LEU D 1 104 ? -6.512 -1.439 26.098 1.00 26.88 519 LEU D CA 1
ATOM 3167 C C . LEU D 1 104 ? -5.370 -0.560 26.614 1.00 28.08 519 LEU D C 1
ATOM 3168 O O . LEU D 1 104 ? -4.853 -0.783 27.708 1.00 29.96 519 LEU D O 1
ATOM 3173 N N . PRO D 1 105 ? -4.973 0.443 25.813 1.00 29.58 520 PRO D N 1
ATOM 3174 C CA . PRO D 1 105 ? -3.892 1.386 26.127 1.00 27.62 520 PRO D CA 1
ATOM 3175 C C . PRO D 1 105 ? -4.319 2.475 27.107 1.00 38.31 520 PRO D C 1
ATOM 3176 O O . PRO D 1 105 ? -3.483 3.013 27.832 1.00 51.35 520 PRO D O 1
ATOM 3180 N N . CYS D 1 106 ? -5.606 2.803 27.110 1.00 43.00 521 CYS D N 1
ATOM 3181 C CA . CYS D 1 106 ? -6.152 3.803 28.021 1.00 34.79 521 CYS D CA 1
ATOM 3182 C C . CYS D 1 106 ? -7.615 3.481 28.299 1.00 31.21 521 CYS D C 1
ATOM 3183 O O . CYS D 1 106 ? -8.221 2.681 27.590 1.00 35.78 521 CYS D O 1
ATOM 3186 N N . LEU D 1 107 ? -8.180 4.100 29.330 1.00 25.18 522 LEU D N 1
ATOM 3187 C CA . LEU D 1 107 ? -9.587 3.894 29.655 1.00 19.03 522 LEU D CA 1
ATOM 3188 C C . LEU D 1 107 ? -10.489 4.541 28.608 1.00 19.05 522 LEU D C 1
ATOM 3189 O O . LEU D 1 107 ? -10.084 5.487 27.933 1.00 30.22 522 LEU D O 1
ATOM 3194 N N . LEU D 1 108 ? -11.708 4.025 28.472 1.00 24.54 523 LEU D N 1
ATOM 3195 C CA . LEU D 1 108 ? -12.727 4.685 27.663 1.00 24.70 523 LEU D CA 1
ATOM 3196 C C . LEU D 1 108 ? -13.408 5.722 28.543 1.00 26.98 523 LEU D C 1
ATOM 3197 O O . LEU D 1 108 ? -13.853 5.398 29.644 1.00 33.99 523 LEU D O 1
ATOM 3202 N N . ARG D 1 109 ? -13.500 6.964 28.079 1.00 33.67 524 ARG D N 1
ATOM 3203 C CA . ARG D 1 109 ? -14.180 7.989 28.868 1.00 45.14 524 ARG D CA 1
ATOM 3204 C C . ARG D 1 109 ? -15.013 8.977 28.051 1.00 36.07 524 ARG D C 1
ATOM 3205 O O . ARG D 1 109 ? -15.908 9.627 28.591 1.00 48.71 524 ARG D O 1
ATOM 3213 N N . HIS D 1 110 ? -14.726 9.092 26.759 1.00 31.38 525 HIS D N 1
ATOM 3214 C CA . HIS D 1 110 ? -15.505 9.988 25.906 1.00 39.56 525 HIS D CA 1
ATOM 3215 C C . HIS D 1 110 ? -16.185 9.256 24.756 1.00 39.86 525 HIS D C 1
ATOM 3216 O O . HIS D 1 110 ? -15.551 8.498 24.019 1.00 41.53 525 HIS D O 1
ATOM 3223 N N . CYS D 1 111 ? -17.483 9.509 24.612 1.00 40.78 526 CYS D N 1
ATOM 3224 C CA . CYS D 1 111 ? -18.321 8.850 23.621 1.00 39.16 526 CYS D CA 1
ATOM 3225 C C . CYS D 1 111 ? -18.342 9.658 22.337 1.00 40.35 526 CYS D C 1
ATOM 3226 O O . CYS D 1 111 ? -18.712 10.830 22.343 1.00 40.42 526 CYS D O 1
ATOM 3229 N N . CYS D 1 112 ? -17.958 9.035 21.229 1.00 41.72 527 CYS D N 1
ATOM 3230 C CA . CYS D 1 112 ? -18.008 9.701 19.933 1.00 35.92 527 CYS D CA 1
ATOM 3231 C C . CYS D 1 112 ? -19.419 9.677 19.359 1.00 39.83 527 CYS D C 1
ATOM 3232 O O . CYS D 1 112 ? -20.151 8.703 19.524 1.00 40.84 527 CYS D O 1
ATOM 3235 N N . TRP E 2 1 ? -3.348 -10.425 15.174 1.00 20.59 1 TRP L N 1
ATOM 3236 C CA . TRP E 2 1 ? -2.379 -11.077 14.300 1.00 23.00 1 TRP L CA 1
ATOM 3237 C C . TRP E 2 1 ? -1.704 -10.079 13.364 1.00 23.86 1 TRP L C 1
ATOM 3238 O O . TRP E 2 1 ? -2.124 -8.925 13.263 1.00 19.63 1 TRP L O 1
ATOM 3249 N N . PHE E 2 2 ? -0.652 -10.536 12.691 1.00 21.42 2 PHE L N 1
ATOM 3250 C CA . PHE E 2 2 ? -0.043 -9.794 11.597 1.00 19.69 2 PHE L CA 1
ATOM 3251 C C . PHE E 2 2 ? 0.072 -10.731 10.405 1.00 19.04 2 PHE L C 1
ATOM 3252 O O . PHE E 2 2 ? 0.795 -11.727 10.461 1.00 18.44 2 PHE L O 1
ATOM 3260 N N . GLU E 2 3 ? -0.648 -10.422 9.331 1.00 18.74 3 GLU L N 1
ATOM 3261 C CA . GLU E 2 3 ? -0.643 -11.278 8.151 1.00 24.92 3 GLU L CA 1
ATOM 3262 C C . GLU E 2 3 ? 0.772 -11.554 7.660 1.00 30.79 3 GLU L C 1
ATOM 3263 O O . GLU E 2 3 ? 1.504 -10.636 7.292 1.00 31.54 3 GLU L O 1
ATOM 3269 N N . GLY E 2 4 ? 1.150 -12.827 7.661 1.00 31.94 4 GLY L N 1
ATOM 3270 C CA . GLY E 2 4 ? 2.463 -13.230 7.197 1.00 37.31 4 GLY L CA 1
ATOM 3271 C C . GLY E 2 4 ? 3.430 -13.508 8.330 1.00 33.35 4 GLY L C 1
ATOM 3272 O O . GLY E 2 4 ? 4.565 -13.922 8.098 1.00 28.71 4 GLY L O 1
ATOM 3273 N N . TYR E 2 5 ? 2.983 -13.277 9.560 1.00 28.36 5 TYR L N 1
ATOM 3274 C CA . TYR E 2 5 ? 3.815 -13.536 10.730 1.00 27.21 5 TYR L CA 1
ATOM 3275 C C . TYR E 2 5 ? 3.086 -14.414 11.743 1.00 23.08 5 TYR L C 1
ATOM 3276 O O . TYR E 2 5 ? 1.907 -14.724 11.573 1.00 23.13 5 TYR L O 1
ATOM 3285 N N . ASP E 2 6 ? 3.792 -14.819 12.793 1.00 23.61 6 ASP L N 1
ATOM 3286 C CA . ASP E 2 6 ? 3.246 -15.768 13.755 1.00 13.76 6 ASP L CA 1
ATOM 3287 C C . ASP E 2 6 ? 2.764 -15.112 15.045 1.00 10.82 6 ASP L C 1
ATOM 3288 O O . ASP E 2 6 ? 2.409 -15.796 16.003 1.00 28.42 6 ASP L O 1
ATOM 3293 N N . ASN E 2 7 ? 2.752 -13.785 15.064 1.00 26.40 7 ASN L N 1
ATOM 3294 C CA . ASN E 2 7 ? 2.244 -13.047 16.209 1.00 17.39 7 ASN L CA 1
ATOM 3295 C C . ASN E 2 7 ? 0.825 -13.479 16.550 1.00 22.58 7 ASN L C 1
ATOM 3296 O O . ASN E 2 7 ? -0.048 -13.508 15.683 1.00 28.07 7 ASN L O 1
ATOM 3301 N N . THR E 2 8 ? 0.600 -13.825 17.812 1.00 30.98 8 THR L N 1
ATOM 3302 C CA . THR E 2 8 ? -0.748 -14.093 18.294 1.00 26.34 8 THR L CA 1
ATOM 3303 C C . THR E 2 8 ? -0.980 -13.389 19.626 1.00 22.69 8 THR L C 1
ATOM 3304 O O . THR E 2 8 ? -0.257 -13.610 20.597 1.00 27.68 8 THR L O 1
ATOM 3308 N N . PHE E 2 9 ? -1.988 -12.526 19.653 1.00 17.17 9 PHE L N 1
ATOM 3309 C CA . PHE E 2 9 ? -2.308 -11.742 20.836 1.00 16.10 9 PHE L CA 1
ATOM 3310 C C . PHE E 2 9 ? -3.768 -11.304 20.776 1.00 16.51 9 PHE L C 1
ATOM 3311 O O . PHE E 2 9 ? -4.448 -11.559 19.783 1.00 23.22 9 PHE L O 1
ATOM 3319 N N . PRO E 2 10 ? -4.264 -10.661 21.846 1.00 18.52 10 PRO L N 1
ATOM 3320 C CA . PRO E 2 10 ? -5.649 -10.178 21.849 1.00 12.82 10 PRO L CA 1
ATOM 3321 C C . PRO E 2 10 ? -5.924 -9.237 20.684 1.00 26.22 10 PRO L C 1
ATOM 3322 O O . PRO E 2 10 ? -5.248 -8.216 20.545 1.00 34.39 10 PRO L O 1
ATOM 3335 N N . TRP F 2 1 ? 10.773 -10.397 -3.504 1.00 19.42 1 TRP M N 1
ATOM 3336 C CA . TRP F 2 1 ? 9.827 -11.034 -2.601 1.00 21.15 1 TRP M CA 1
ATOM 3337 C C . TRP F 2 1 ? 9.151 -10.026 -1.673 1.00 24.04 1 TRP M C 1
ATOM 3338 O O . TRP F 2 1 ? 9.565 -8.871 -1.580 1.00 27.37 1 TRP M O 1
ATOM 3349 N N . PHE F 2 2 ? 8.097 -10.475 -0.999 1.00 25.97 2 PHE M N 1
ATOM 3350 C CA . PHE F 2 2 ? 7.492 -9.727 0.103 1.00 22.13 2 PHE M CA 1
ATOM 3351 C C . PHE F 2 2 ? 7.388 -10.660 1.298 1.00 20.18 2 PHE M C 1
ATOM 3352 O O . PHE F 2 2 ? 6.662 -11.651 1.254 1.00 19.81 2 PHE M O 1
ATOM 3360 N N . GLU F 2 3 ? 8.114 -10.344 2.364 1.00 19.80 3 GLU M N 1
ATOM 3361 C CA . GLU F 2 3 ? 8.114 -11.190 3.551 1.00 22.79 3 GLU M CA 1
ATOM 3362 C C . GLU F 2 3 ? 6.701 -11.460 4.053 1.00 27.96 3 GLU M C 1
ATOM 3363 O O . GLU F 2 3 ? 5.973 -10.538 4.418 1.00 33.05 3 GLU M O 1
ATOM 3369 N N . GLY F 2 4 ? 6.320 -12.733 4.063 1.00 30.71 4 GLY M N 1
ATOM 3370 C CA . GLY F 2 4 ? 5.008 -13.129 4.537 1.00 38.06 4 GLY M CA 1
ATOM 3371 C C . GLY F 2 4 ? 4.035 -13.412 3.411 1.00 33.61 4 GLY M C 1
ATOM 3372 O O . GLY F 2 4 ? 2.900 -13.822 3.652 1.00 29.57 4 GLY M O 1
ATOM 3373 N N . TYR F 2 5 ? 4.475 -13.191 2.177 1.00 27.48 5 TYR M N 1
ATOM 3374 C CA . TYR F 2 5 ? 3.636 -13.456 1.014 1.00 25.89 5 TYR M CA 1
ATOM 3375 C C . TYR F 2 5 ? 4.357 -14.342 0.003 1.00 23.07 5 TYR M C 1
ATOM 3376 O O . TYR F 2 5 ? 5.536 -14.652 0.169 1.00 25.67 5 TYR M O 1
ATOM 3385 N N . ASP F 2 6 ? 3.644 -14.752 -1.040 1.00 23.74 6 ASP M N 1
ATOM 3386 C CA . ASP F 2 6 ? 4.182 -15.711 -1.999 1.00 18.07 6 ASP M CA 1
ATOM 3387 C C . ASP F 2 6 ? 4.658 -15.064 -3.296 1.00 13.86 6 ASP M C 1
ATOM 3388 O O . ASP F 2 6 ? 5.005 -15.758 -4.252 1.00 22.66 6 ASP M O 1
ATOM 3393 N N . ASN F 2 7 ? 4.671 -13.737 -3.324 1.00 27.11 7 ASN M N 1
ATOM 3394 C CA . ASN F 2 7 ? 5.175 -13.008 -4.477 1.00 15.10 7 ASN M CA 1
ATOM 3395 C C . ASN F 2 7 ? 6.591 -13.446 -4.824 1.00 22.88 7 ASN M C 1
ATOM 3396 O O . ASN F 2 7 ? 7.470 -13.471 -3.962 1.00 28.78 7 ASN M O 1
ATOM 3401 N N . THR F 2 8 ? 6.808 -13.802 -6.084 1.00 32.54 8 THR M N 1
ATOM 3402 C CA . THR F 2 8 ? 8.153 -14.076 -6.572 1.00 29.12 8 THR M CA 1
ATOM 3403 C C . THR F 2 8 ? 8.380 -13.382 -7.911 1.00 24.63 8 THR M C 1
ATOM 3404 O O . THR F 2 8 ? 7.650 -13.610 -8.877 1.00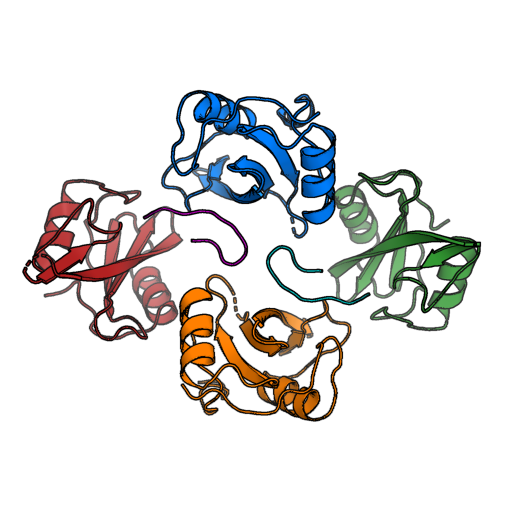 25.69 8 THR M O 1
ATOM 3408 N N . PHE F 2 9 ? 9.389 -12.520 -7.948 1.00 15.69 9 PHE M N 1
ATOM 3409 C CA . PHE F 2 9 ? 9.703 -11.745 -9.140 1.00 17.90 9 PHE M CA 1
ATOM 3410 C C . PHE F 2 9 ? 11.167 -11.310 -9.090 1.00 18.13 9 PHE M C 1
ATOM 3411 O O . PHE F 2 9 ? 11.851 -11.561 -8.098 1.00 22.34 9 PHE M O 1
ATOM 3419 N N . PRO F 2 10 ? 11.660 -10.675 -10.166 1.00 17.77 10 PRO M N 1
ATOM 3420 C CA . PRO F 2 10 ? 13.046 -10.192 -10.178 1.00 14.18 10 PRO M CA 1
ATOM 3421 C C . PRO F 2 10 ? 13.324 -9.239 -9.020 1.00 26.98 10 PRO M C 1
ATOM 3422 O O . PRO F 2 10 ? 12.645 -8.221 -8.887 1.00 31.26 10 PRO M O 1
#

Organism: Homo sapiens (NCBI:txid9606)

Secondary structure (DSSP, 8-state):
-GGGG-TTB--S--HHHHHHHHHHTT--TTEEEEEE------EEEEEEETTEEEEEEEEEE--TT--EEESSTTSS-BSSHHHHHHHHHH--TTSSS---EE--/--SSTTSTTB--S--HHHHHHHHHHTT--TTEEEEEE-S----EEEEEEETTEEEEEEEEEE-----EEESSTTSS-BSSHHHHHHHHHH--TTSSS---EE---/--B--S--HHHHHHHHHHTT--TTEEEEEE-SS-SS-EEEEEESSS-EEEEEEEEEE---EEEESSSSSS-BSSHHHHHHHHHH--TTSSS---EE-/-TTEEEE--HHHHHHHHHTTT--TTEEEEEE-SS-SS-EEEEEESSS-EEEEEEEEEE--EEEESSTTSS-BSSHHHHHHHHHH--TTSSS---EE-/--TTS-----/--TTS-----

GO terms:
  GO:0005515 protein binding (F, IPI)
  GO:0005829 cytosol (C, IDA)
  GO:0005925 focal adhesion (C, IDA)
  GO:0035091 phosphatidylinositol binding (F, IDA)
  GO:0030335 positive regulation of cell migration (P, IDA)
  GO:0019901 protein kinase binding (F, IDA)
  GO:0005737 cytoplasm (C, EXP)
  GO:0007173 epidermal growth factor receptor signaling pathway (P, TAS)
  GO:0005829 cytosol (C, TAS)
  GO:0042802 identical protein binding (F, IPI)
  GO:0005886 plasma membrane (C, IDA)